Protein 5GZS (pdb70)

B-factor: mean 56.29, std 19.72, range [21.52, 196.03]

Radius of gyration: 27.02 Å; Cα contacts (8 Å, |Δi|>4): 766; chains: 1; bounding box: 51×52×86 Å

Sequence (426 aa):
STTYKVATEADDVVTRVLFDSIAHHFNLEIEYVNYPSFNDILVAIETGNADFAANITYTDLRAQRFDFSRPTNIEYTYLYSYGGLRLPELRLVGIPKGTTYGTLLKEHYPYIQQVEYEGHLEALTLLESGRVDGVVDAINQLKPLLKGLDVQLLNDQLPIQPVSIVTPKGKHSALLGKIEKYAHSAHVQRLLRESIQKYQLDIRKQALRQSVVESGLNVQRVLRVKLENNPQYALRGISADVVFQACELLLKCELVSNGQETWESFDDLQDKSIDILAPITVSQQRKNLAYFSESYYHPQAILVKREHYKDDVYSNVSELVAERIGVIKDDFFEELLQQLPNKILFSYASQEEKVQALLNKEVDYIVLNRANFNLLLREPIVEDTIGSFYQYDIAIGFAKNPLGATLAPLFSRAIKLNTEQIIHTY

Nearest PDB structures (foldseek):
  5gzs-assembly1_A-2  TM=1.002E+00  e=4.701E-92  Vibrio cholerae
  6q3u-assembly1_A  TM=7.521E-01  e=9.262E-13  Thermotoga maritima MSB8
  6svf-assembly1_A  TM=7.128E-01  e=4.988E-13  Thermotoga maritima MSB8
  4psh-assembly1_B  TM=7.434E-01  e=6.712E-12  Thermotoga maritima MSB8
  6ggv-assembly1_A  TM=7.356E-01  e=1.101E-11  Thermotoga maritima MSB8

Foldseek 3Di:
DDEAEEEDAACRPLCVLLVVVVCVVVVHHYDYDYDQFPVSRLVCFQVVVGFKYKFADDDPVSCVSFHWDDFLFAWWKKKKAQLEDDLVVAQEEEEEPPHPVQVFCCVVPVRRDYDYAGGQVRQCVCRVPHDHGIYMGTPSNQLVLVVVIAIQGCVVVGPGDGMTMIGHHPPPVVVRVVSRVVSNDPVNVVVSVPPVVVVRVVSNLVSLLVVVVVLVDDLVDEAEEEEDDALAFDTVAQWVCLVVLLCVNSHHYDYDDDPDDLPPHCVCLLVVVGFKYDWDFCAVVCVPQFFWAFFLDKWFKFKKFQPPPCAPVDLADLVCQPFAEEEAPPGRVVSVCCVCPPGDHHHHSGPVVSVVCRVVVVGGIYMDTVVSVVVVVVCRIGTRPSTRNDITGTTMTGRPDPVRVSVRHSSNSSSSPPSVVRVVVD

Solvent-accessible surface area: 21052 Å² total

Structure (mmCIF, N/CA/C/O backbone):
data_5GZS
#
_entry.id   5GZS
#
_cell.length_a   111.706
_cell.length_b   111.706
_cell.length_c   138.647
_cell.angle_alpha   90.00
_cell.angle_beta   90.00
_cell.angle_gamma   120.00
#
_symmetry.space_group_name_H-M   'P 63 2 2'
#
loop_
_entity.id
_entity.type
_entity.pdbx_description
1 polymer 'GGDEF family protein'
2 non-polymer ARGININE
3 water water
#
loop_
_atom_site.group_PDB
_atom_site.id
_atom_site.type_symbol
_atom_site.label_atom_id
_atom_site.label_alt_id
_atom_site.label_comp_id
_atom_site.label_asym_id
_atom_site.label_entity_id
_atom_site.label_seq_id
_atom_site.pdbx_PDB_ins_code
_atom_site.Cartn_x
_atom_site.Cartn_y
_atom_site.Cartn_z
_atom_site.occupancy
_atom_site.B_iso_or_equiv
_atom_site.auth_seq_id
_atom_site.auth_comp_id
_atom_site.auth_asym_id
_atom_site.auth_atom_id
_atom_site.pdbx_PDB_model_num
ATOM 1 N N . SER A 1 3 ? 32.694 25.206 23.457 1.00 68.29 48 SER A N 1
ATOM 2 C CA . SER A 1 3 ? 32.298 25.967 22.278 1.00 63.22 48 SER A CA 1
ATOM 3 C C . SER A 1 3 ? 33.498 26.265 21.385 1.00 74.12 48 SER A C 1
ATOM 4 O O . SER A 1 3 ? 34.633 26.327 21.856 1.00 82.00 48 SER A O 1
ATOM 7 N N . THR A 1 4 ? 33.237 26.449 20.095 1.00 76.36 49 THR A N 1
ATOM 8 C CA . THR A 1 4 ? 34.294 26.741 19.134 1.00 71.62 49 THR A CA 1
ATOM 9 C C . THR A 1 4 ? 33.749 27.493 17.925 1.00 73.63 49 THR A C 1
ATOM 10 O O . THR A 1 4 ? 32.704 28.140 18.004 1.00 79.48 49 THR A O 1
ATOM 14 N N . THR A 1 5 ? 34.462 27.403 16.807 1.00 67.45 50 THR A N 1
ATOM 15 C CA . THR A 1 5 ? 34.051 28.074 15.580 1.00 63.05 50 THR A CA 1
ATOM 16 C C . THR A 1 5 ? 34.714 27.444 14.360 1.00 68.34 50 THR A C 1
ATOM 17 O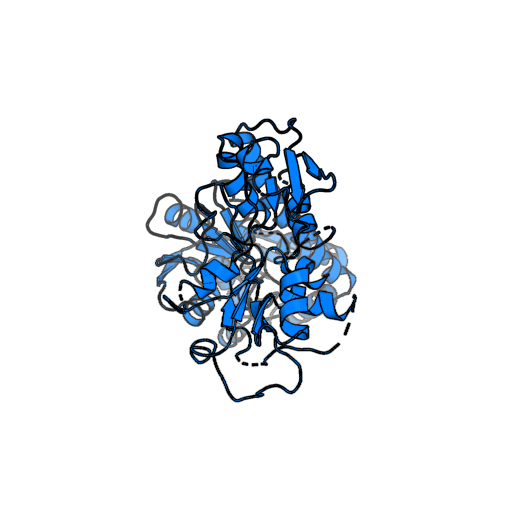 O . THR A 1 5 ? 35.929 27.250 14.332 1.00 73.76 50 THR A O 1
ATOM 21 N N . TYR A 1 6 ? 33.907 27.127 13.352 1.00 59.82 51 TYR A N 1
ATOM 22 C CA . TYR A 1 6 ? 34.415 26.516 12.125 1.00 52.54 51 TYR A CA 1
ATOM 23 C C . TYR A 1 6 ? 34.691 27.571 11.073 1.00 53.28 51 TYR A C 1
ATOM 24 O O . TYR A 1 6 ? 33.793 28.323 10.689 1.00 50.80 51 TYR A O 1
ATOM 33 N N . LYS A 1 7 ? 35.938 27.623 10.608 1.00 45.79 52 LYS A N 1
ATOM 34 C CA . LYS A 1 7 ? 36.344 28.602 9.618 1.00 50.05 52 LYS A CA 1
ATOM 35 C C . LYS A 1 7 ? 36.143 28.048 8.220 1.00 47.79 52 LYS A C 1
ATOM 36 O O . LYS A 1 7 ? 36.794 27.077 7.828 1.00 46.07 52 LYS A O 1
ATOM 42 N N . VAL A 1 8 ? 35.230 28.640 7.463 1.00 48.10 53 VAL A N 1
ATOM 43 C CA . VAL A 1 8 ? 35.046 28.185 6.091 1.00 47.93 53 VAL A CA 1
ATOM 44 C C . VAL A 1 8 ? 35.470 29.278 5.106 1.00 47.03 53 VAL A C 1
ATOM 45 O O . VAL A 1 8 ? 35.154 30.466 5.270 1.00 47.29 53 VAL A O 1
ATOM 49 N N . ALA A 1 9 ? 36.237 28.848 4.107 1.00 50.55 54 ALA A N 1
ATOM 50 C CA . ALA A 1 9 ? 36.925 29.738 3.182 1.00 51.02 54 ALA A CA 1
ATOM 51 C C . ALA A 1 9 ? 36.012 30.279 2.104 1.00 47.66 54 ALA A C 1
ATOM 52 O O . ALA A 1 9 ? 35.121 29.566 1.630 1.00 45.77 54 ALA A O 1
ATOM 54 N N . THR A 1 10 ? 36.253 31.515 1.698 1.00 44.68 55 THR A N 1
ATOM 55 C CA . THR A 1 10 ? 35.585 32.090 0.544 1.00 48.13 55 THR A CA 1
ATOM 56 C C . THR A 1 10 ? 36.459 32.961 -0.352 1.00 50.75 55 THR A C 1
ATOM 57 O O . THR A 1 10 ? 37.302 33.687 0.111 1.00 44.75 55 THR A O 1
ATOM 61 N N . GLU A 1 11 ? 36.202 32.885 -1.655 1.00 42.73 56 GLU A N 1
ATOM 62 C CA . GLU A 1 11 ? 36.904 33.705 -2.636 1.00 39.34 56 GLU A CA 1
ATOM 63 C C . GLU A 1 11 ? 35.922 34.557 -3.441 1.00 51.52 56 GLU A C 1
ATOM 64 O O . GLU A 1 11 ? 35.069 34.030 -4.155 1.00 52.28 56 GLU A O 1
ATOM 70 N N . ALA A 1 12 ? 36.052 35.874 -3.319 1.00 50.21 57 ALA A N 1
ATOM 71 C CA . ALA A 1 12 ? 35.195 36.799 -4.006 1.00 36.55 57 ALA A CA 1
ATOM 72 C C . ALA A 1 12 ? 33.756 36.549 -3.590 1.00 43.89 57 ALA A C 1
ATOM 73 O O . ALA A 1 12 ? 33.501 36.287 -2.456 1.00 34.50 57 ALA A O 1
ATOM 75 N N . ASP A 1 13 ? 32.820 36.678 -4.510 1.00 43.28 58 ASP A N 1
ATOM 76 C CA . ASP A 1 13 ? 31.407 36.502 -4.233 1.00 45.19 58 ASP A CA 1
ATOM 77 C C . ASP A 1 13 ? 31.086 35.040 -4.252 1.00 47.19 58 ASP A C 1
ATOM 78 O O . ASP A 1 13 ? 30.740 34.503 -5.263 1.00 42.87 58 ASP A O 1
ATOM 83 N N . ASP A 1 14 ? 31.209 34.393 -3.116 1.00 33.12 59 ASP A N 1
ATOM 84 C CA . ASP A 1 14 ? 31.087 32.963 -3.054 1.00 38.08 59 ASP A CA 1
ATOM 85 C C . ASP A 1 14 ? 29.701 32.605 -2.625 1.00 41.80 59 ASP A C 1
ATOM 86 O O . ASP A 1 14 ? 29.480 32.225 -1.519 1.00 33.37 59 ASP A O 1
ATOM 91 N N . VAL A 1 15 ? 28.766 32.741 -3.535 1.00 29.65 60 VAL A N 1
ATOM 92 C CA . VAL A 1 15 ? 27.400 32.658 -3.199 1.00 28.44 60 VAL A CA 1
ATOM 93 C C . VAL A 1 15 ? 27.008 31.245 -2.849 1.00 35.28 60 VAL A C 1
ATOM 94 O O . VAL A 1 15 ? 26.159 31.038 -2.040 1.00 28.13 60 VAL A O 1
ATOM 98 N N . VAL A 1 16 ? 27.654 30.268 -3.444 1.00 29.36 61 VAL A N 1
ATOM 99 C CA . VAL A 1 16 ? 27.285 28.890 -3.132 1.00 30.44 61 VAL A CA 1
ATOM 100 C C . VAL A 1 16 ? 27.821 28.469 -1.764 1.00 38.71 61 VAL A C 1
ATOM 101 O O . VAL A 1 16 ? 27.217 27.630 -1.087 1.00 44.09 61 VAL A O 1
ATOM 105 N N . THR A 1 17 ? 28.921 29.072 -1.330 1.00 31.67 62 THR A N 1
ATOM 106 C CA . THR A 1 17 ? 29.486 28.717 -0.033 1.00 32.62 62 THR A CA 1
ATOM 107 C C . THR A 1 17 ? 28.621 29.299 1.075 1.00 35.29 62 THR A C 1
ATOM 108 O O . THR A 1 17 ? 28.365 28.657 2.098 1.00 32.03 62 THR A O 1
ATOM 112 N N . ARG A 1 18 ? 28.165 30.524 0.847 1.00 32.84 63 ARG A N 1
ATOM 113 C CA . ARG A 1 18 ? 27.208 31.184 1.720 1.00 29.58 63 ARG A CA 1
ATOM 114 C C . ARG A 1 18 ? 25.886 30.432 1.793 1.00 39.35 63 ARG A C 1
ATOM 115 O O . ARG A 1 18 ? 25.417 30.114 2.900 1.00 34.66 63 ARG A O 1
ATOM 123 N N . VAL A 1 19 ? 25.291 30.125 0.636 1.00 28.10 64 VAL A N 1
ATOM 124 C CA . VAL A 1 19 ? 23.974 29.466 0.632 1.00 29.15 64 VAL A CA 1
ATOM 125 C C . VAL A 1 19 ? 24.063 28.094 1.284 1.00 28.18 64 VAL A C 1
ATOM 126 O O . VAL A 1 19 ? 23.255 27.746 2.128 1.00 38.68 64 VAL A O 1
ATOM 130 N N . LEU A 1 20 ? 25.078 27.332 0.916 1.00 32.32 65 LEU A N 1
ATOM 131 C CA . LEU A 1 20 ? 25.229 25.997 1.437 1.00 30.17 65 LEU A CA 1
ATOM 132 C C . LEU A 1 20 ? 25.529 26.016 2.945 1.00 33.22 65 LEU A C 1
ATOM 133 O O . LEU A 1 20 ? 24.882 25.299 3.714 1.00 30.84 65 LEU A O 1
ATOM 138 N N . PHE A 1 21 ? 26.482 26.841 3.382 1.00 31.17 66 PHE A N 1
ATOM 139 C CA . PHE A 1 21 ? 26.896 26.770 4.788 1.00 31.94 66 PHE A CA 1
ATOM 140 C C . PHE A 1 21 ? 25.983 27.507 5.763 1.00 33.83 66 PHE A C 1
ATOM 141 O O . PHE A 1 21 ? 25.892 27.098 6.903 1.00 31.53 66 PHE A O 1
ATOM 149 N N . ASP A 1 22 ? 25.303 28.563 5.316 1.00 35.55 67 ASP A N 1
ATOM 150 C CA . ASP A 1 22 ? 24.163 29.087 6.045 1.00 29.43 67 ASP A CA 1
ATOM 151 C C . ASP A 1 22 ? 23.148 27.960 6.236 1.00 35.03 67 ASP A C 1
ATOM 152 O O . ASP A 1 22 ? 22.586 27.799 7.313 1.00 29.28 67 ASP A O 1
ATOM 157 N N . SER A 1 23 ? 22.886 27.184 5.189 1.00 28.76 68 SER A N 1
ATOM 158 C CA . SER A 1 23 ? 21.846 26.193 5.316 1.00 28.69 68 SER A CA 1
ATOM 159 C C . SER A 1 23 ? 22.286 25.121 6.345 1.00 34.72 68 SER A C 1
ATOM 160 O O . SER A 1 23 ? 21.506 24.695 7.186 1.00 29.92 68 SER A O 1
ATOM 163 N N . ILE A 1 24 ? 23.560 24.752 6.298 1.00 30.91 69 ILE A N 1
ATOM 164 C CA . ILE A 1 24 ? 24.136 23.778 7.199 1.00 32.23 69 ILE A CA 1
ATOM 165 C C . ILE A 1 24 ? 24.278 24.332 8.606 1.00 41.91 69 ILE A C 1
ATOM 166 O O . ILE A 1 24 ? 24.025 23.630 9.585 1.00 33.03 69 ILE A O 1
ATOM 171 N N . ALA A 1 25 ? 24.697 25.597 8.699 1.00 41.15 70 ALA A N 1
ATOM 172 C CA . ALA A 1 25 ? 24.945 26.204 10.003 1.00 38.85 70 ALA A CA 1
ATOM 173 C C . ALA A 1 25 ? 23.672 26.101 10.781 1.00 34.54 70 ALA A C 1
ATOM 174 O O . ALA A 1 25 ? 23.660 25.702 11.941 1.00 32.29 70 ALA A O 1
ATOM 176 N N . HIS A 1 26 ? 22.593 26.420 10.125 1.00 31.65 71 HIS A N 1
ATOM 177 C CA . HIS A 1 26 ? 21.330 26.501 10.749 1.00 29.76 71 HIS A CA 1
ATOM 178 C C . HIS A 1 26 ? 20.772 25.141 11.041 1.00 40.64 71 HIS A C 1
ATOM 179 O O . HIS A 1 26 ? 20.131 24.941 12.043 1.00 44.04 71 HIS A O 1
ATOM 186 N N . HIS A 1 27 ? 21.009 24.196 10.162 1.00 34.88 72 HIS A N 1
ATOM 187 C CA . HIS A 1 27 ? 20.387 22.902 10.336 1.00 39.74 72 HIS A CA 1
ATOM 188 C C . HIS A 1 27 ? 21.024 22.146 11.499 1.00 45.54 72 HIS A C 1
ATOM 189 O O . HIS A 1 27 ? 20.312 21.516 12.289 1.00 46.70 72 HIS A O 1
ATOM 196 N N . PHE A 1 28 ? 22.355 22.217 11.605 1.00 44.14 73 PHE A N 1
ATOM 197 C CA . PHE A 1 28 ? 23.084 21.544 12.684 1.00 48.02 73 PHE A CA 1
ATOM 198 C C . PHE A 1 28 ? 23.413 22.451 13.885 1.00 48.72 73 PHE A C 1
ATOM 199 O O . PHE A 1 28 ? 24.110 22.023 14.801 1.00 45.40 73 PHE A O 1
ATOM 207 N N . ASN A 1 29 ? 22.923 23.690 13.876 1.00 46.16 74 ASN A N 1
ATOM 208 C CA . ASN A 1 29 ? 23.231 24.642 14.938 1.00 43.65 74 ASN A CA 1
ATOM 209 C C . ASN A 1 29 ? 24.750 24.843 15.067 1.00 39.55 74 ASN A C 1
ATOM 210 O O . ASN A 1 29 ? 25.304 24.671 16.152 1.00 41.50 74 ASN A O 1
ATOM 215 N N . LEU A 1 30 ? 25.419 25.199 13.968 1.00 38.24 75 LEU A N 1
ATOM 216 C CA . LEU A 1 30 ? 26.880 25.358 13.968 1.00 39.52 75 LEU A CA 1
ATOM 217 C C . LEU A 1 30 ? 27.278 26.822 13.858 1.00 38.65 75 LEU A C 1
ATOM 218 O O . LEU A 1 30 ? 26.649 27.587 13.137 1.00 43.83 75 LEU A O 1
ATOM 223 N N . GLU A 1 31 ? 28.342 27.195 14.562 1.00 43.51 76 GLU A N 1
ATOM 224 C CA . GLU A 1 31 ? 28.915 28.522 14.457 1.00 36.63 76 GLU A CA 1
ATOM 225 C C . GLU A 1 31 ? 29.837 28.549 13.284 1.00 37.08 76 GLU A C 1
ATOM 226 O O . GLU A 1 31 ? 30.931 28.003 13.341 1.00 57.78 76 GLU A O 1
ATOM 232 N N . ILE A 1 32 ? 29.389 29.172 12.207 1.00 35.86 77 ILE A N 1
ATOM 233 C CA . ILE A 1 32 ? 30.216 29.294 11.029 1.00 36.23 77 ILE A CA 1
ATOM 234 C C . ILE A 1 32 ? 30.877 30.649 11.068 1.00 53.31 77 ILE A C 1
ATOM 235 O O . ILE A 1 32 ? 30.326 31.603 11.612 1.00 55.11 77 ILE A O 1
ATOM 240 N N . GLU A 1 33 ? 32.088 30.711 10.531 1.00 56.86 78 GLU A N 1
ATOM 241 C CA . GLU A 1 33 ? 32.792 31.959 10.315 1.00 52.44 78 GLU A CA 1
ATOM 242 C C . GLU A 1 33 ? 33.419 31.999 8.927 1.00 45.44 78 GLU A C 1
ATOM 243 O O . GLU A 1 33 ? 34.374 31.272 8.663 1.00 47.19 78 GLU A O 1
ATOM 249 N N . TYR A 1 34 ? 32.914 32.853 8.048 1.00 37.36 79 TYR A N 1
ATOM 250 C CA . TYR A 1 34 ? 33.504 32.929 6.718 1.00 43.46 79 TYR A CA 1
ATOM 251 C C . TYR A 1 34 ? 34.828 33.694 6.754 1.00 44.08 79 TYR A C 1
ATOM 252 O O . TYR A 1 34 ? 34.987 34.678 7.491 1.00 39.60 79 TYR A O 1
ATOM 261 N N . VAL A 1 35 ? 35.781 33.217 5.959 1.00 40.19 80 VAL A N 1
ATOM 262 C CA . VAL A 1 35 ? 37.079 33.872 5.821 1.00 48.33 80 VAL A CA 1
ATOM 263 C C . VAL A 1 35 ? 37.392 34.181 4.354 1.00 49.00 80 VAL A C 1
ATOM 264 O O . VAL A 1 35 ? 37.571 33.259 3.555 1.00 56.33 80 VAL A O 1
ATOM 268 N N . ASN A 1 3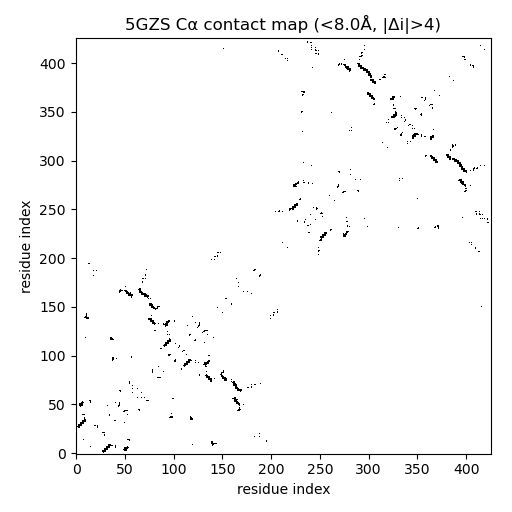6 ? 37.423 35.465 3.983 1.00 51.09 81 ASN A N 1
ATOM 269 C CA . ASN A 1 36 ? 37.770 35.839 2.601 1.00 45.49 81 ASN A CA 1
ATOM 270 C C . ASN A 1 36 ? 39.228 35.517 2.304 1.00 58.78 81 ASN A C 1
ATOM 271 O O . ASN A 1 36 ? 40.124 35.894 3.063 1.00 65.16 81 ASN A O 1
ATOM 276 N N . TYR A 1 37 ? 39.461 34.796 1.214 1.00 63.27 82 TYR A N 1
ATOM 277 C CA . TYR A 1 37 ? 40.814 34.590 0.705 1.00 46.02 82 TYR A CA 1
ATOM 278 C C . TYR A 1 37 ? 40.925 35.278 -0.638 1.00 50.90 82 TYR A C 1
ATOM 279 O O . TYR A 1 37 ? 40.053 35.135 -1.494 1.00 51.74 82 TYR A O 1
ATOM 288 N N . PRO A 1 38 ? 42.000 36.034 -0.843 1.00 62.04 83 PRO A N 1
ATOM 289 C CA . PRO A 1 38 ? 42.099 36.799 -2.095 1.00 59.35 83 PRO A CA 1
ATOM 290 C C . PRO A 1 38 ? 42.266 35.920 -3.345 1.00 58.91 83 PRO A C 1
ATOM 291 O O . PRO A 1 38 ? 42.083 36.417 -4.464 1.00 60.36 83 PRO A O 1
ATOM 295 N N . SER A 1 39 ? 42.599 34.643 -3.159 1.00 52.04 84 SER A N 1
ATOM 296 C CA . SER A 1 39 ? 42.768 33.719 -4.283 1.00 54.34 84 SER A CA 1
ATOM 297 C C . SER A 1 39 ? 42.374 32.279 -3.952 1.00 53.27 84 SER A C 1
ATOM 298 O O . SER A 1 39 ? 42.478 31.817 -2.804 1.00 53.92 84 SER A O 1
ATOM 301 N N . PHE A 1 40 ? 41.938 31.561 -4.973 1.00 49.50 85 PHE A N 1
ATOM 302 C CA . PHE A 1 40 ? 41.498 30.185 -4.793 1.00 60.63 85 PHE A CA 1
ATOM 303 C C . PHE A 1 40 ? 42.622 29.275 -4.313 1.00 60.38 85 PHE A C 1
ATOM 304 O O . PHE A 1 40 ? 42.396 28.293 -3.608 1.00 59.99 85 PHE A O 1
ATOM 312 N N . ASN A 1 41 ? 43.843 29.579 -4.705 1.00 62.91 86 ASN A N 1
ATOM 313 C CA . ASN A 1 41 ? 44.934 28.722 -4.300 1.00 66.33 86 ASN A CA 1
ATOM 314 C C . ASN A 1 41 ? 45.363 29.054 -2.868 1.00 67.05 86 ASN A C 1
ATOM 315 O O . ASN A 1 41 ? 45.799 28.163 -2.128 1.00 64.65 86 ASN A O 1
ATOM 320 N N . ASP A 1 42 ? 45.185 30.318 -2.468 1.00 70.71 87 ASP A N 1
ATOM 321 C CA . ASP A 1 42 ? 45.227 30.697 -1.048 1.00 68.41 87 ASP A CA 1
ATOM 322 C C . ASP A 1 42 ? 44.278 29.826 -0.228 1.00 60.01 87 ASP A C 1
ATOM 323 O O . ASP A 1 42 ? 44.629 29.393 0.858 1.00 69.05 87 ASP A O 1
ATOM 328 N N . ILE A 1 43 ? 43.068 29.598 -0.745 1.00 63.28 88 ILE A N 1
ATOM 329 C CA . ILE A 1 43 ? 42.084 28.786 -0.040 1.00 64.01 88 ILE A CA 1
ATOM 330 C C . ILE A 1 43 ? 42.627 27.368 0.144 1.00 64.28 88 ILE A C 1
ATOM 331 O O . ILE A 1 43 ? 42.631 26.849 1.259 1.00 71.53 88 ILE A O 1
ATOM 336 N N . LEU A 1 44 ? 43.104 26.758 -0.937 1.00 63.55 89 LEU A N 1
ATOM 337 C CA . LEU A 1 44 ? 43.652 25.395 -0.884 1.00 68.85 89 LEU A CA 1
ATOM 338 C C . LEU A 1 44 ? 44.758 25.204 0.176 1.00 74.96 89 LEU A C 1
ATOM 339 O O . LEU A 1 44 ? 44.744 24.212 0.920 1.00 77.31 89 LEU A O 1
ATOM 344 N N . VAL A 1 45 ? 45.708 26.139 0.252 1.00 69.12 90 VAL A N 1
ATOM 345 C CA . VAL A 1 45 ? 46.776 26.013 1.240 1.00 70.36 90 VAL A CA 1
ATOM 346 C C . VAL A 1 45 ? 46.215 26.131 2.647 1.00 64.97 90 VAL A C 1
ATOM 347 O O . VAL A 1 45 ? 46.680 25.449 3.558 1.00 67.08 90 VAL A O 1
ATOM 351 N N . ALA A 1 46 ? 45.195 26.970 2.809 1.00 60.10 91 ALA A N 1
ATOM 352 C CA . ALA A 1 46 ? 44.569 27.160 4.103 1.00 65.56 91 ALA A CA 1
ATOM 353 C C . ALA A 1 46 ? 44.009 25.840 4.597 1.00 68.71 91 ALA A C 1
ATOM 354 O O . ALA A 1 46 ? 44.100 25.522 5.782 1.00 70.03 91 ALA A O 1
ATOM 356 N N . ILE A 1 47 ? 43.461 25.055 3.675 1.00 70.92 92 ILE A N 1
ATOM 357 C CA . ILE A 1 47 ? 42.830 23.798 4.045 1.00 71.03 92 ILE A CA 1
ATOM 358 C C . ILE A 1 47 ? 43.854 22.753 4.499 1.00 72.09 92 ILE A C 1
ATOM 359 O O . ILE A 1 47 ? 43.806 22.329 5.650 1.00 78.88 92 ILE A O 1
ATOM 364 N N . GLU A 1 48 ? 44.773 22.340 3.628 1.00 71.37 93 GLU A N 1
ATOM 365 C CA . GLU A 1 48 ? 45.704 21.270 4.010 1.00 75.64 93 GLU A CA 1
ATOM 366 C C . GLU A 1 48 ? 46.494 21.657 5.250 1.00 69.87 93 GLU A C 1
ATOM 367 O O . GLU A 1 48 ? 46.568 20.868 6.189 1.00 64.33 93 GLU A O 1
ATOM 373 N N . THR A 1 49 ? 47.045 22.872 5.259 1.00 67.17 94 THR A N 1
ATOM 374 C CA . THR A 1 49 ? 47.542 23.492 6.489 1.00 69.95 94 THR A CA 1
ATOM 375 C C . THR A 1 49 ? 46.611 23.291 7.686 1.00 73.37 94 THR A C 1
ATOM 376 O O . THR A 1 49 ? 46.883 22.470 8.545 1.00 84.75 94 THR A O 1
ATOM 380 N N . GLY A 1 50 ? 45.510 24.034 7.732 1.00 73.95 95 GLY A N 1
ATOM 381 C CA . GLY A 1 50 ? 44.617 23.990 8.869 1.00 70.16 95 GLY A CA 1
ATOM 382 C C . GLY A 1 50 ? 44.238 25.371 9.381 1.00 73.38 95 GLY A C 1
ATOM 383 O O . GLY A 1 50 ? 43.729 25.504 10.494 1.00 76.53 95 GLY A O 1
ATOM 384 N N . ASN A 1 51 ? 44.483 26.409 8.584 1.00 75.93 96 ASN A N 1
ATOM 385 C CA . ASN A 1 51 ? 44.033 27.746 8.973 1.00 78.59 96 ASN A CA 1
ATOM 386 C C . ASN A 1 51 ? 42.572 27.965 8.658 1.00 70.85 96 ASN A C 1
ATOM 387 O O . ASN A 1 51 ? 42.018 29.024 8.947 1.00 75.43 96 ASN A O 1
ATOM 392 N N . ALA A 1 52 ? 41.963 26.954 8.049 1.00 59.61 97 ALA A N 1
ATOM 393 C CA . ALA A 1 52 ? 40.547 26.977 7.701 1.00 57.30 97 ALA A CA 1
ATOM 394 C C . ALA A 1 52 ? 39.987 25.555 7.796 1.00 62.12 97 ALA A C 1
ATOM 395 O O . ALA A 1 52 ? 40.676 24.588 7.445 1.00 68.63 97 ALA A O 1
ATOM 397 N N . ASP A 1 53 ? 38.760 25.428 8.297 1.00 55.62 98 ASP A N 1
ATOM 398 C CA . ASP A 1 53 ? 38.191 24.121 8.622 1.00 51.44 98 ASP A CA 1
ATOM 399 C C . ASP A 1 53 ? 37.464 23.498 7.437 1.00 56.37 98 ASP A C 1
ATOM 400 O O . ASP A 1 53 ? 37.425 22.272 7.284 1.00 51.45 98 ASP A O 1
ATOM 405 N N . PHE A 1 54 ? 36.867 24.349 6.611 1.00 57.76 99 PHE A N 1
ATOM 406 C CA . PH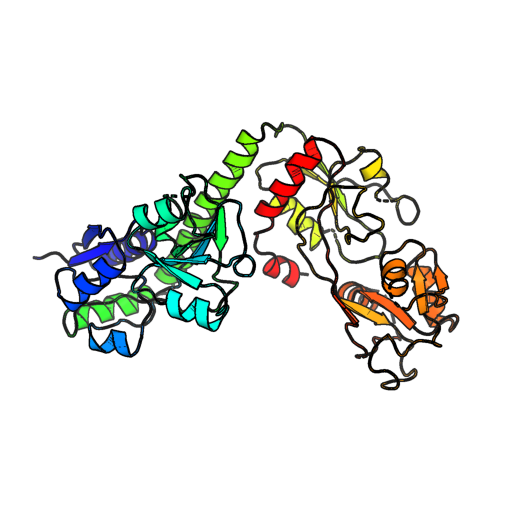E A 1 54 ? 36.088 23.886 5.475 1.00 50.17 99 PHE A CA 1
ATOM 407 C C . PHE A 1 54 ? 36.266 24.784 4.273 1.00 48.15 99 PHE A C 1
ATOM 408 O O . PHE A 1 54 ? 36.446 25.993 4.397 1.00 44.73 99 PHE A O 1
ATOM 416 N N . ALA A 1 55 ? 36.159 24.189 3.099 1.00 53.14 100 ALA A N 1
ATOM 417 C CA . ALA A 1 55 ? 36.030 24.967 1.886 1.00 54.56 100 ALA A CA 1
ATOM 418 C C . ALA A 1 55 ? 35.144 24.203 0.898 1.00 51.02 100 ALA A C 1
ATOM 419 O O . ALA A 1 55 ? 35.121 22.960 0.894 1.00 45.04 100 ALA A O 1
ATOM 421 N N . ALA A 1 56 ? 34.405 24.943 0.076 1.00 44.91 101 ALA A N 1
ATOM 422 C CA . ALA A 1 56 ? 33.540 24.319 -0.922 1.00 46.52 101 ALA A CA 1
ATOM 423 C C . ALA A 1 56 ? 34.091 24.515 -2.322 1.00 45.24 101 ALA A C 1
ATOM 424 O O . ALA A 1 56 ? 35.174 25.076 -2.509 1.00 47.13 101 ALA A O 1
ATOM 426 N N . ASN A 1 57 ? 33.338 24.028 -3.298 1.00 47.82 102 ASN A N 1
ATOM 427 C CA . ASN A 1 57 ? 33.605 24.294 -4.709 1.00 46.23 102 ASN A CA 1
ATOM 428 C C . ASN A 1 57 ? 34.972 23.804 -5.194 1.00 52.79 102 ASN A C 1
ATOM 429 O O . ASN A 1 57 ? 35.482 24.266 -6.216 1.00 56.47 102 ASN A O 1
ATOM 434 N N . ILE A 1 58 ? 35.536 22.843 -4.465 1.00 48.22 103 ILE A N 1
ATOM 435 C CA . ILE A 1 58 ? 36.817 22.231 -4.803 1.00 50.31 103 ILE A CA 1
ATOM 436 C C . ILE A 1 58 ? 36.642 20.983 -5.649 1.00 53.79 103 ILE A C 1
ATOM 437 O O . ILE A 1 58 ? 36.052 19.996 -5.189 1.00 48.51 103 ILE A O 1
ATOM 442 N N . THR A 1 59 ? 37.167 21.002 -6.870 1.00 49.05 104 THR A N 1
ATOM 443 C CA . THR A 1 59 ? 37.122 19.798 -7.689 1.00 58.16 104 THR A CA 1
ATOM 444 C C . THR A 1 59 ? 38.091 18.728 -7.133 1.00 61.02 104 THR A C 1
ATOM 445 O O . THR A 1 59 ? 39.285 18.972 -6.939 1.00 61.75 104 THR A O 1
ATOM 449 N N . TYR A 1 60 ? 37.548 17.548 -6.855 1.00 58.59 105 TYR A N 1
ATOM 450 C CA . TYR A 1 60 ? 38.315 16.434 -6.311 1.00 60.43 105 TYR A CA 1
ATOM 451 C C . TYR A 1 60 ? 39.329 15.885 -7.318 1.00 69.48 105 TYR A C 1
ATOM 452 O O . TYR A 1 60 ? 39.023 15.763 -8.501 1.00 79.07 105 TYR A O 1
ATOM 461 N N . THR A 1 61 ? 40.540 15.572 -6.862 1.00 67.23 106 THR A N 1
ATOM 462 C CA . THR A 1 61 ? 41.511 14.857 -7.697 1.00 67.91 106 THR A CA 1
ATOM 463 C C . THR A 1 61 ? 42.305 13.861 -6.866 1.00 69.54 106 THR A C 1
ATOM 464 O O . THR A 1 61 ? 42.359 13.962 -5.635 1.00 66.11 106 THR A O 1
ATOM 468 N N . ASP A 1 62 ? 42.931 12.906 -7.549 1.00 76.59 107 ASP A N 1
ATOM 469 C CA . ASP A 1 62 ? 43.698 11.857 -6.882 1.00 77.46 107 ASP A CA 1
ATOM 470 C C . ASP A 1 62 ? 44.894 12.425 -6.129 1.00 71.37 107 ASP A C 1
ATOM 471 O O . ASP A 1 62 ? 45.145 12.033 -4.995 1.00 71.74 107 ASP A O 1
ATOM 476 N N . LEU A 1 63 ? 45.608 13.361 -6.749 1.00 64.82 108 LEU A N 1
ATOM 477 C CA . LEU A 1 63 ? 46.658 14.103 -6.053 1.00 67.54 108 LEU A CA 1
ATOM 478 C C . LEU A 1 63 ? 46.102 14.865 -4.871 1.00 70.10 108 LEU A C 1
ATOM 479 O O . LEU A 1 63 ? 46.640 14.776 -3.770 1.00 73.65 108 LEU A O 1
ATOM 484 N N . ARG A 1 64 ? 45.014 15.598 -5.103 1.00 70.08 109 ARG A N 1
ATOM 485 C CA . ARG A 1 64 ? 44.407 16.431 -4.067 1.00 74.50 109 ARG A CA 1
ATOM 486 C C . ARG A 1 64 ? 43.965 15.669 -2.805 1.00 74.55 109 ARG A C 1
ATOM 487 O O . ARG A 1 64 ? 44.011 16.214 -1.697 1.00 66.07 109 ARG A O 1
ATOM 495 N N . ALA A 1 65 ? 43.557 14.411 -2.961 1.00 81.50 110 ALA A N 1
ATOM 496 C CA . ALA A 1 65 ? 43.016 13.645 -1.836 1.00 81.25 110 ALA A CA 1
ATOM 497 C C . ALA A 1 65 ? 44.154 13.183 -0.926 1.00 89.42 110 ALA A C 1
ATOM 498 O O . ALA A 1 65 ? 43.923 12.446 0.037 1.00 91.16 110 ALA A O 1
ATOM 500 N N . GLN A 1 66 ? 45.387 13.556 -1.262 1.00 87.94 111 GLN A N 1
ATOM 501 C CA . GLN A 1 66 ? 46.561 13.101 -0.514 1.00 89.99 111 GLN A CA 1
ATOM 502 C C . GLN A 1 66 ? 47.210 14.268 0.219 1.00 89.56 111 GLN A C 1
ATOM 503 O O . GLN A 1 66 ? 48.305 14.157 0.771 1.00 97.20 111 GLN A O 1
ATOM 509 N N . ARG A 1 67 ? 46.501 15.386 0.205 1.00 79.11 112 ARG A N 1
ATOM 510 C CA . ARG A 1 67 ? 46.913 16.634 0.829 1.00 79.61 112 ARG A CA 1
ATOM 511 C C . ARG A 1 67 ? 45.876 17.068 1.869 1.00 78.71 112 ARG A C 1
ATOM 512 O O . ARG A 1 67 ? 46.225 17.672 2.883 1.00 80.90 112 ARG A O 1
ATOM 520 N N . PHE A 1 68 ? 44.605 16.757 1.616 1.00 75.36 113 PHE A N 1
ATOM 521 C CA . PHE A 1 68 ? 43.538 17.087 2.558 1.00 73.10 113 PHE A CA 1
ATOM 522 C C . PHE A 1 68 ? 42.355 16.191 2.192 1.00 73.49 113 PHE A C 1
ATOM 523 O O . PHE A 1 68 ? 42.395 15.551 1.146 1.00 81.60 113 PHE A O 1
ATOM 531 N N . ASP A 1 69 ? 41.323 16.099 3.026 1.00 68.57 114 ASP A N 1
ATOM 532 C CA . ASP A 1 69 ? 40.308 15.069 2.774 1.00 77.78 114 ASP A CA 1
ATOM 533 C C . ASP A 1 69 ? 38.987 15.611 2.178 1.00 72.92 114 ASP A C 1
ATOM 534 O O . ASP A 1 69 ? 38.497 16.692 2.543 1.00 67.69 114 ASP A O 1
ATOM 539 N N . PHE A 1 70 ? 38.427 14.844 1.245 1.00 68.13 115 PHE A N 1
ATOM 540 C CA . PHE A 1 70 ? 37.265 15.276 0.466 1.00 65.03 115 PHE A CA 1
ATOM 541 C C . PHE A 1 70 ? 35.968 14.656 0.949 1.00 69.80 115 PHE A C 1
ATOM 542 O O . PHE A 1 70 ? 35.943 13.493 1.380 1.00 68.41 115 PHE A O 1
ATOM 550 N N . SER A 1 71 ? 34.894 15.430 0.864 1.00 50.96 116 SER A N 1
ATOM 551 C CA . SER A 1 71 ? 33.565 14.856 0.843 1.00 49.98 116 SER A CA 1
ATOM 552 C C . SER A 1 71 ? 33.291 14.427 -0.580 1.00 52.11 116 SER A C 1
ATOM 553 O O . SER A 1 71 ? 34.033 14.779 -1.501 1.00 50.01 116 SER A O 1
ATOM 556 N N . ARG A 1 72 ? 32.205 13.690 -0.757 1.00 47.74 117 ARG A N 1
ATOM 557 C CA . ARG A 1 72 ? 31.731 13.353 -2.078 1.00 55.24 117 ARG A CA 1
ATOM 558 C C . ARG A 1 72 ? 31.109 14.608 -2.694 1.00 56.93 117 ARG A C 1
ATOM 559 O O . ARG A 1 72 ? 30.750 15.531 -1.969 1.00 57.38 117 ARG A O 1
ATOM 567 N N . PRO A 1 73 ? 31.048 14.681 -4.033 1.00 59.19 118 PRO A N 1
ATOM 568 C CA . PRO A 1 73 ? 30.603 15.926 -4.665 1.00 55.03 118 PRO A CA 1
ATOM 569 C C . PRO A 1 73 ? 29.229 16.348 -4.167 1.00 58.40 118 PRO A C 1
ATOM 570 O O . PRO A 1 73 ? 28.382 15.485 -3.968 1.00 64.39 118 PRO A O 1
ATOM 574 N N . THR A 1 74 ? 29.027 17.645 -3.943 1.00 51.25 119 THR A N 1
ATOM 575 C CA . THR A 1 74 ? 27.823 18.110 -3.268 1.00 47.99 119 THR A CA 1
ATOM 576 C C . THR A 1 74 ? 26.993 18.949 -4.200 1.00 42.89 119 THR A C 1
ATOM 577 O O . THR A 1 74 ? 25.807 19.156 -3.943 1.00 47.97 119 THR A O 1
ATOM 581 N N . ASN A 1 75 ? 27.611 19.424 -5.283 1.00 41.19 120 ASN A N 1
ATOM 582 C CA . ASN A 1 75 ? 26.959 20.375 -6.211 1.00 39.06 120 ASN A CA 1
ATOM 583 C C . ASN A 1 75 ? 27.776 20.671 -7.458 1.00 41.43 120 ASN A C 1
ATOM 584 O O . ASN A 1 75 ? 28.974 20.380 -7.512 1.00 43.96 120 ASN A O 1
ATOM 589 N N . ILE A 1 76 ? 27.128 21.270 -8.455 1.00 40.32 121 ILE A N 1
ATOM 590 C CA . ILE A 1 76 ? 27.841 21.763 -9.628 1.00 38.85 121 ILE A CA 1
ATOM 591 C C . ILE A 1 76 ? 28.489 23.112 -9.314 1.00 38.03 121 ILE A C 1
ATOM 592 O O . ILE A 1 76 ? 28.311 23.672 -8.235 1.00 36.87 121 ILE A O 1
ATOM 597 N N . GLU A 1 77 ? 29.246 23.624 -10.270 1.00 39.86 122 GLU A N 1
ATOM 598 C CA . GLU A 1 77 ? 29.883 24.915 -10.127 1.00 42.26 122 GLU A CA 1
ATOM 599 C C . GLU A 1 77 ? 29.722 25.682 -11.443 1.00 42.34 122 GLU A C 1
ATOM 600 O O . GLU A 1 77 ? 30.231 25.264 -12.485 1.00 47.34 122 GLU A O 1
ATOM 606 N N . TYR A 1 78 ? 28.994 26.790 -11.407 1.00 36.57 123 TYR A N 1
ATOM 607 C CA . TYR A 1 78 ? 28.817 27.590 -12.618 1.00 31.26 123 TYR A CA 1
ATOM 608 C C . TYR A 1 78 ? 30.179 28.154 -13.050 1.00 34.54 123 TYR A C 1
ATOM 609 O O . TYR A 1 78 ? 30.918 28.731 -12.238 1.00 33.83 123 TYR A O 1
ATOM 618 N N . THR A 1 79 ? 30.504 27.962 -14.326 1.00 33.23 124 THR A N 1
ATOM 619 C CA . THR A 1 79 ? 31.825 28.265 -14.839 1.00 34.43 124 THR A CA 1
ATOM 620 C C . THR A 1 79 ? 31.727 29.067 -16.128 1.00 35.86 124 THR A C 1
ATOM 621 O O . THR A 1 79 ? 31.000 28.692 -17.051 1.00 33.57 124 THR A O 1
ATOM 625 N N . TYR A 1 80 ? 32.454 30.183 -16.179 1.00 35.78 125 TYR A N 1
ATOM 626 C CA . TYR A 1 80 ? 32.252 31.161 -17.247 1.00 40.47 125 TYR A CA 1
ATOM 627 C C . TYR A 1 80 ? 33.547 31.531 -17.963 1.00 45.75 125 TYR A C 1
ATOM 628 O O . TYR A 1 80 ? 34.648 31.546 -17.361 1.00 38.66 125 TYR A O 1
ATOM 637 N N . LEU A 1 81 ? 33.399 31.814 -19.260 1.00 43.11 126 LEU A N 1
ATOM 638 C CA . LEU A 1 81 ? 34.398 32.573 -20.005 1.00 47.37 126 LEU A CA 1
ATOM 639 C C . LEU A 1 81 ? 34.068 34.051 -19.829 1.00 55.55 126 LEU A C 1
ATOM 640 O O . LEU A 1 81 ? 33.013 34.515 -20.288 1.00 55.28 126 LEU A O 1
ATOM 645 N N . TYR A 1 82 ? 34.939 34.786 -19.147 1.00 37.54 127 TYR A N 1
ATOM 646 C CA . TYR A 1 82 ? 34.764 36.231 -19.063 1.00 44.70 127 TYR A CA 1
ATOM 647 C C . TYR A 1 82 ? 35.519 36.936 -20.198 1.00 43.17 127 TYR A C 1
ATOM 648 O O . TYR A 1 82 ? 36.700 36.675 -20.448 1.00 41.60 127 TYR A O 1
ATOM 657 N N . SER A 1 83 ? 34.850 37.847 -20.879 1.00 39.03 128 SER A N 1
ATOM 658 C CA . SER A 1 83 ? 35.492 38.475 -22.021 1.00 45.42 128 SER A CA 1
ATOM 659 C C . SER A 1 83 ? 34.781 39.748 -22.424 1.00 46.59 128 SER A C 1
ATOM 660 O O . SER A 1 83 ? 33.561 39.885 -22.301 1.00 44.88 128 SER A O 1
ATOM 663 N N . TYR A 1 84 ? 35.581 40.691 -22.887 1.00 50.08 129 TYR A N 1
ATOM 664 C CA . TYR A 1 84 ? 35.066 41.932 -23.417 1.00 50.03 129 TYR A CA 1
ATOM 665 C C . TYR A 1 84 ? 34.406 41.566 -24.735 1.00 46.81 129 TYR A C 1
ATOM 666 O O . TYR A 1 84 ? 35.078 41.086 -25.653 1.00 53.89 129 TYR A O 1
ATOM 675 N N . GLY A 1 85 ? 33.087 41.720 -24.808 1.00 39.45 130 GLY A N 1
ATOM 676 C CA . GLY A 1 85 ? 32.358 41.384 -26.021 1.00 41.50 130 GLY A CA 1
ATOM 677 C C . GLY A 1 85 ? 31.615 40.054 -26.003 1.00 55.74 130 GLY A C 1
ATOM 678 O O . GLY A 1 85 ? 30.635 39.875 -26.732 1.00 60.61 130 GLY A O 1
ATOM 679 N N . GLY A 1 86 ? 32.069 39.114 -25.178 1.00 57.67 131 GLY A N 1
ATOM 680 C CA . GLY A 1 86 ? 31.404 37.828 -25.066 1.00 52.48 131 GLY A CA 1
ATOM 681 C C . GLY A 1 86 ? 31.860 36.831 -26.116 1.00 50.73 131 GLY A C 1
ATOM 682 O O . GLY A 1 86 ? 31.069 36.347 -26.928 1.00 49.36 131 GLY A O 1
ATOM 683 N N . LEU A 1 87 ? 33.145 36.506 -26.094 1.00 50.79 132 LEU A N 1
ATOM 684 C CA . LEU A 1 87 ? 33.698 35.610 -27.091 1.00 54.50 132 LEU A CA 1
ATOM 685 C C . LEU A 1 87 ? 33.377 34.157 -26.767 1.00 59.76 132 LEU A C 1
ATOM 686 O O . LEU A 1 87 ? 32.733 33.861 -25.762 1.00 65.80 132 LEU A O 1
ATOM 691 N N . ARG A 1 88 ? 33.813 33.247 -27.625 1.00 58.03 133 ARG A N 1
ATOM 692 C CA . ARG A 1 88 ? 33.756 31.843 -27.270 1.00 61.54 133 ARG A CA 1
ATOM 693 C C . ARG A 1 88 ? 35.181 31.307 -27.126 1.00 59.55 133 ARG A C 1
ATOM 694 O O . ARG A 1 88 ? 36.132 31.917 -27.622 1.00 50.53 133 ARG A O 1
ATOM 702 N N . LEU A 1 89 ? 35.324 30.196 -26.412 1.00 55.83 134 LEU A N 1
ATOM 703 C CA . LEU A 1 89 ? 36.598 29.484 -26.340 1.00 59.12 134 LEU A CA 1
ATOM 704 C C . LEU A 1 89 ? 37.278 29.350 -27.705 1.00 62.16 134 LEU A C 1
ATOM 705 O O . LEU A 1 89 ? 38.409 29.791 -27.875 1.00 69.07 134 LEU A O 1
ATOM 710 N N . PRO A 1 90 ? 36.590 28.778 -28.704 1.00 61.79 135 PRO A N 1
ATOM 711 C CA . PRO A 1 90 ? 37.366 28.610 -29.937 1.00 63.88 135 PRO A CA 1
ATOM 712 C C . PRO A 1 90 ? 37.677 29.922 -30.661 1.00 62.44 135 PRO A C 1
ATOM 713 O O . PRO A 1 90 ? 37.944 29.891 -31.853 1.00 62.98 135 PRO A O 1
ATOM 717 N N . GLU A 1 91 ? 37.642 31.049 -29.958 1.00 63.09 136 GLU A N 1
ATOM 718 C CA . GLU A 1 91 ? 37.980 32.339 -30.553 1.00 63.05 136 GLU A CA 1
ATOM 719 C C . GLU A 1 91 ? 39.179 32.982 -29.867 1.00 64.21 136 GLU A C 1
ATOM 720 O O . GLU A 1 91 ? 39.464 34.157 -30.087 1.00 69.76 136 GLU A O 1
ATOM 726 N N . LEU A 1 92 ? 39.874 32.241 -29.019 1.00 63.47 137 LEU A N 1
ATOM 727 C CA . LEU A 1 92 ? 40.930 32.865 -28.229 1.00 65.22 137 LEU A CA 1
ATOM 728 C C . LEU A 1 92 ? 42.269 32.204 -28.485 1.00 65.57 137 LEU A C 1
ATOM 729 O O . LEU A 1 92 ? 42.336 31.011 -28.780 1.00 61.09 137 LEU A O 1
ATOM 734 N N . ARG A 1 93 ? 43.336 32.987 -28.377 1.00 71.76 138 ARG A N 1
ATOM 735 C CA . ARG A 1 93 ? 44.685 32.446 -28.475 1.00 75.63 138 ARG A CA 1
ATOM 736 C C . ARG A 1 93 ? 45.373 32.579 -27.115 1.00 72.44 138 ARG A C 1
ATOM 737 O O . ARG A 1 93 ? 46.282 31.818 -26.795 1.00 72.55 138 ARG A O 1
ATOM 745 N N . LEU A 1 94 ? 44.894 33.533 -26.312 1.00 71.75 139 LEU A N 1
ATOM 746 C CA . LEU A 1 94 ? 45.290 33.683 -24.914 1.00 61.09 139 LEU A CA 1
ATOM 747 C C . LEU A 1 94 ? 44.088 33.549 -24.019 1.00 59.93 139 LEU A C 1
ATOM 748 O O . LEU A 1 94 ? 43.038 34.107 -24.323 1.00 67.16 139 LEU A O 1
ATOM 753 N N . VAL A 1 95 ? 44.245 32.820 -22.919 1.00 56.18 140 VAL A N 1
ATOM 754 C CA . VAL A 1 95 ? 43.215 32.703 -21.884 1.00 55.85 140 VAL A CA 1
ATOM 755 C C . VAL A 1 95 ? 43.851 32.792 -20.503 1.00 57.97 140 VAL A C 1
ATOM 756 O O . VAL A 1 95 ? 44.878 32.161 -20.242 1.00 55.78 140 VAL A O 1
ATOM 760 N N . GLY A 1 96 ? 43.235 33.573 -19.622 1.00 61.09 141 GLY A N 1
ATOM 761 C CA . GLY A 1 96 ? 43.676 33.673 -18.242 1.00 63.05 141 GLY A CA 1
ATOM 762 C C . GLY A 1 96 ? 43.135 32.489 -17.460 1.00 55.89 141 GLY A C 1
ATOM 763 O O . GLY A 1 96 ? 41.994 32.054 -17.669 1.00 47.16 141 GLY A O 1
ATOM 764 N N . ILE A 1 97 ? 43.960 31.954 -16.572 1.00 52.21 142 ILE A N 1
ATOM 765 C CA . ILE A 1 97 ? 43.586 30.760 -15.836 1.00 61.56 142 ILE A CA 1
ATOM 766 C C . ILE A 1 97 ? 43.921 30.920 -14.366 1.00 67.39 142 ILE A C 1
ATOM 767 O O . ILE A 1 97 ? 45.079 31.197 -14.011 1.00 68.22 142 ILE A O 1
ATOM 772 N N . PRO A 1 98 ? 42.911 30.738 -13.498 1.00 59.56 143 PRO A N 1
ATOM 773 C CA . PRO A 1 98 ? 43.124 30.787 -12.049 1.00 62.45 143 PRO A CA 1
ATOM 774 C C . PRO A 1 98 ? 44.102 29.699 -11.653 1.00 63.82 143 PRO A C 1
ATOM 775 O O . PRO A 1 98 ? 43.998 28.566 -12.127 1.00 63.82 143 PRO A O 1
ATOM 779 N N . LYS A 1 99 ? 45.055 30.041 -10.807 1.00 66.60 144 LYS A N 1
ATOM 780 C CA . LYS A 1 99 ? 46.111 29.103 -10.495 1.00 70.46 144 LYS A CA 1
ATOM 781 C C . LYS A 1 99 ? 45.608 28.140 -9.416 1.00 64.97 144 LYS A C 1
ATOM 782 O O . LYS A 1 99 ? 44.837 28.529 -8.534 1.00 55.87 144 LYS A O 1
ATOM 788 N N . GLY A 1 100 ? 46.015 26.879 -9.515 1.00 69.20 145 GLY A N 1
ATOM 789 C CA . GLY A 1 100 ? 45.565 25.845 -8.600 1.00 72.03 145 GLY A CA 1
ATOM 790 C C . GLY A 1 100 ? 44.274 25.157 -9.025 1.00 66.62 145 GLY A C 1
ATOM 791 O O . GLY A 1 100 ? 43.867 24.150 -8.431 1.00 65.04 145 GLY A O 1
ATOM 792 N N . THR A 1 101 ? 43.616 25.694 -10.048 1.00 60.49 146 THR A N 1
ATOM 793 C CA . THR A 1 101 ? 42.316 25.150 -10.418 1.00 67.39 146 THR A CA 1
ATOM 794 C C . THR A 1 101 ? 42.439 23.998 -11.384 1.00 65.03 146 THR A C 1
ATOM 795 O O . THR A 1 101 ? 43.491 23.741 -11.959 1.00 64.54 146 THR A O 1
ATOM 799 N N . THR A 1 102 ? 41.316 23.327 -11.555 1.00 59.82 147 THR A N 1
ATOM 800 C CA . THR A 1 102 ? 41.179 22.227 -12.471 1.00 62.38 147 THR A CA 1
ATOM 801 C C . THR A 1 102 ? 41.141 22.740 -13.919 1.00 61.68 147 THR A C 1
ATOM 802 O O . THR A 1 102 ? 41.262 21.960 -14.869 1.00 57.70 147 THR A O 1
ATOM 806 N N . TYR A 1 103 ? 41.014 24.059 -14.071 1.00 57.44 148 TYR A N 1
ATOM 807 C CA . TYR A 1 103 ? 40.802 24.685 -15.381 1.00 56.26 148 TYR A CA 1
ATOM 808 C C . TYR A 1 103 ? 42.008 24.638 -16.321 1.00 59.09 148 TYR A C 1
ATOM 809 O O . TYR A 1 103 ? 41.855 24.745 -17.548 1.00 50.47 148 TYR A O 1
ATOM 818 N N . GLY A 1 104 ? 43.203 24.488 -15.754 1.00 69.76 149 GLY A N 1
ATOM 819 C CA . GLY A 1 104 ? 44.406 24.344 -16.554 1.00 54.01 149 GLY A CA 1
ATOM 820 C C . GLY A 1 104 ? 44.265 23.132 -17.448 1.00 54.38 149 GLY A C 1
ATOM 821 O O . GLY A 1 104 ? 44.340 23.229 -18.677 1.00 58.73 149 GLY A O 1
ATOM 822 N N . THR A 1 105 ? 44.022 21.990 -16.812 1.00 60.93 150 THR A N 1
ATOM 823 C CA . THR A 1 105 ? 43.829 20.700 -17.483 1.00 56.64 150 THR A CA 1
ATOM 824 C C . THR A 1 105 ? 42.634 20.641 -18.441 1.00 56.53 150 THR A C 1
ATOM 825 O O . THR A 1 105 ? 42.679 19.989 -19.489 1.00 52.91 150 THR A O 1
ATOM 829 N N . LEU A 1 106 ? 41.557 21.321 -18.075 1.00 60.46 151 LEU A N 1
ATOM 830 C CA . LEU A 1 106 ? 40.345 21.263 -18.875 1.00 61.60 151 LEU A CA 1
ATOM 831 C C . LEU A 1 106 ? 40.532 21.957 -20.216 1.00 67.44 151 LEU A C 1
ATOM 832 O O . LEU A 1 106 ? 40.031 21.486 -21.244 1.00 66.56 151 LEU A O 1
ATOM 837 N N . LEU A 1 107 ? 41.242 23.081 -20.216 1.00 68.80 152 LEU A N 1
ATOM 838 C CA . LEU A 1 107 ? 41.306 23.872 -21.440 1.00 68.14 152 LEU A CA 1
ATOM 839 C C . LEU A 1 107 ? 42.339 23.339 -22.419 1.00 71.78 152 LEU A C 1
ATOM 840 O O . LEU A 1 107 ? 42.137 23.444 -23.633 1.00 64.12 152 LEU A O 1
ATOM 845 N N . LYS A 1 108 ? 43.416 22.763 -21.894 1.00 72.74 153 LYS A N 1
ATOM 846 C CA . LYS A 1 108 ? 44.443 22.152 -22.724 1.00 76.36 153 LYS A CA 1
ATOM 847 C C . LYS A 1 108 ? 43.935 20.839 -23.307 1.00 68.92 153 LYS A C 1
ATOM 848 O O . LYS A 1 108 ? 44.340 20.437 -24.398 1.00 69.11 153 LYS A O 1
ATOM 854 N N . GLU A 1 109 ? 43.044 20.173 -22.577 1.00 62.25 154 GLU A N 1
ATOM 855 C CA . GLU A 1 109 ? 42.466 18.919 -23.052 1.00 69.24 154 GLU A CA 1
ATOM 856 C C . GLU A 1 109 ? 41.436 19.193 -24.162 1.00 63.17 154 GLU A C 1
ATOM 857 O O . GLU A 1 109 ? 41.317 18.416 -25.117 1.00 66.66 154 GLU A O 1
ATOM 863 N N . HIS A 1 110 ? 40.725 20.311 -24.065 1.00 56.86 155 HIS A N 1
ATOM 864 C CA . HIS A 1 110 ? 39.723 20.644 -25.080 1.00 61.31 155 HIS A CA 1
ATOM 865 C C . HIS A 1 110 ? 40.173 21.715 -26.092 1.00 66.10 155 HIS A C 1
ATOM 866 O O . HIS A 1 110 ? 39.614 21.801 -27.191 1.00 68.62 155 HIS A O 1
ATOM 873 N N . TYR A 1 111 ? 41.172 22.523 -25.744 1.00 58.38 156 TYR A N 1
ATOM 874 C CA . TYR A 1 111 ? 41.647 23.556 -26.668 1.00 63.85 156 TYR A CA 1
ATOM 875 C C . TYR A 1 111 ? 43.141 23.810 -26.553 1.00 73.91 156 TYR A C 1
ATOM 876 O O . TYR A 1 111 ? 43.549 24.925 -26.234 1.00 82.46 156 TYR A O 1
ATOM 885 N N . PRO A 1 112 ? 43.965 22.795 -26.838 1.00 75.33 157 PRO A N 1
ATOM 886 C CA . PRO A 1 112 ? 45.393 22.862 -26.487 1.00 74.37 157 PRO A CA 1
ATOM 887 C C . PRO A 1 112 ? 46.174 24.021 -27.116 1.00 73.96 157 PRO A C 1
ATOM 888 O O . PRO A 1 112 ? 47.256 24.340 -26.619 1.00 68.63 157 PRO A O 1
ATOM 892 N N . TYR A 1 113 ? 45.626 24.643 -28.163 1.00 74.56 158 TYR A N 1
ATOM 893 C CA . TYR A 1 113 ? 46.358 25.657 -28.941 1.00 83.44 158 TYR A CA 1
ATOM 894 C C . TYR A 1 113 ? 46.379 26.997 -28.237 1.00 80.81 158 TYR A C 1
ATOM 895 O O . TYR A 1 113 ? 47.395 27.695 -28.231 1.00 87.89 158 TYR A O 1
ATOM 904 N N . ILE A 1 114 ? 45.246 27.370 -27.661 1.00 83.16 159 ILE A N 1
ATOM 905 C CA . ILE A 1 114 ? 45.229 28.526 -26.782 1.00 79.18 159 ILE A CA 1
ATOM 906 C C . ILE A 1 114 ? 46.353 28.414 -25.767 1.00 82.82 159 ILE A C 1
ATOM 907 O O . ILE A 1 114 ? 46.631 27.322 -25.276 1.00 86.67 159 ILE A O 1
ATOM 912 N N . GLN A 1 115 ? 47.009 29.507 -25.414 1.00 79.78 160 GLN A N 1
ATOM 913 C CA . GLN A 1 115 ? 47.895 29.320 -24.299 1.00 82.71 160 GLN A CA 1
ATOM 914 C C . GLN A 1 115 ? 47.380 30.076 -23.104 1.00 72.11 160 GLN A C 1
ATOM 915 O O . GLN A 1 115 ? 46.875 31.196 -23.200 1.00 69.93 160 GLN A O 1
ATOM 921 N N . GLN A 1 116 ? 47.585 29.432 -21.967 1.00 72.11 161 GLN A N 1
ATOM 922 C CA . GLN A 1 116 ? 47.092 29.863 -20.682 1.00 68.55 161 GLN A CA 1
ATOM 923 C C . GLN A 1 116 ? 48.085 30.798 -20.025 1.00 73.84 161 GLN A C 1
ATOM 924 O O . GLN A 1 116 ? 49.284 30.645 -20.216 1.00 84.51 161 GLN A O 1
ATOM 930 N N . VAL A 1 117 ? 47.591 31.782 -19.278 1.00 65.60 162 VAL A N 1
ATOM 931 C CA . VAL A 1 117 ? 48.441 32.667 -18.482 1.00 62.03 162 VAL A CA 1
ATOM 932 C C . VAL A 1 117 ? 47.855 32.764 -17.077 1.00 70.87 162 VAL A C 1
ATOM 933 O O . VAL A 1 117 ? 46.723 33.234 -16.887 1.00 68.30 162 VAL A O 1
ATOM 937 N N . GLU A 1 118 ? 48.611 32.253 -16.111 1.00 72.17 163 GLU A N 1
ATOM 938 C CA . GLU A 1 118 ? 48.129 32.092 -14.747 1.00 65.82 163 GLU A CA 1
ATOM 939 C C . GLU A 1 118 ? 48.035 33.413 -14.003 1.00 69.19 163 GLU A C 1
ATOM 940 O O . GLU A 1 118 ? 48.830 34.327 -14.226 1.00 66.68 163 GLU A O 1
ATOM 946 N N . TYR A 1 119 ? 47.056 33.501 -13.111 1.00 67.74 164 TYR A N 1
ATOM 947 C CA . TYR A 1 119 ? 46.878 34.690 -12.290 1.00 65.30 164 TYR A CA 1
ATOM 948 C C . TYR A 1 119 ? 46.472 34.327 -10.862 1.00 68.21 164 TYR A C 1
ATOM 949 O O . TYR A 1 119 ? 46.201 33.158 -10.554 1.00 72.82 164 TYR A O 1
ATOM 958 N N . GLU A 1 120 ? 46.442 35.333 -9.990 1.00 62.93 165 GLU A N 1
ATOM 959 C CA . GLU A 1 120 ? 45.985 35.149 -8.616 1.00 62.54 165 GLU A CA 1
ATOM 960 C C . GLU A 1 120 ? 44.937 36.173 -8.201 1.00 73.00 165 GLU A C 1
ATOM 961 O O . GLU A 1 120 ? 45.264 37.343 -7.981 1.00 66.79 165 GLU A O 1
ATOM 967 N N . GLY A 1 121 ? 43.686 35.722 -8.077 1.00 74.52 166 GLY A N 1
ATOM 968 C CA . GLY A 1 121 ? 42.610 36.546 -7.553 1.00 66.06 166 GLY A CA 1
ATOM 969 C C . GLY A 1 121 ? 41.966 37.428 -8.607 1.00 66.07 166 GLY A C 1
ATOM 970 O O . GLY A 1 121 ? 42.412 37.434 -9.759 1.00 53.74 166 GLY A O 1
ATOM 971 N N . HIS A 1 122 ? 40.938 38.184 -8.196 1.00 70.94 167 HIS A N 1
ATOM 972 C CA . HIS A 1 122 ? 40.050 38.909 -9.115 1.00 60.50 167 HIS A CA 1
ATOM 973 C C . HIS A 1 122 ? 40.718 40.129 -9.718 1.00 61.29 167 HIS A C 1
ATOM 974 O O . HIS A 1 122 ? 40.461 40.459 -10.875 1.00 68.59 167 HIS A O 1
ATOM 981 N N . LEU A 1 123 ? 41.601 40.776 -8.961 1.00 58.12 168 LEU A N 1
ATOM 982 C CA . LEU A 1 123 ? 42.266 42.003 -9.420 1.00 60.61 168 LEU A CA 1
ATOM 983 C C . LEU A 1 123 ? 43.282 41.685 -10.496 1.00 56.94 168 LEU A C 1
ATOM 984 O O . LEU A 1 123 ? 43.405 42.404 -11.479 1.00 56.50 168 LEU A O 1
ATOM 989 N N . GLU A 1 124 ? 43.994 40.583 -10.288 1.00 58.82 169 GLU A N 1
ATOM 990 C CA . GLU A 1 124 ? 44.989 40.066 -11.224 1.00 55.38 169 GLU A CA 1
ATOM 991 C C . GLU A 1 124 ? 44.298 39.623 -12.499 1.00 54.76 169 GLU A C 1
ATOM 992 O O . GLU A 1 124 ? 44.745 39.905 -13.610 1.00 58.98 169 GLU A O 1
ATOM 998 N N . ALA A 1 125 ? 43.196 38.913 -12.314 1.00 57.28 170 ALA A N 1
ATOM 999 C CA . ALA A 1 125 ? 42.399 38.468 -13.431 1.00 58.82 170 ALA A CA 1
ATOM 1000 C C . ALA A 1 125 ? 41.924 39.707 -14.149 1.00 61.56 170 ALA A C 1
ATOM 1001 O O . ALA A 1 125 ? 42.030 39.789 -15.377 1.00 61.25 170 ALA A O 1
ATOM 1003 N N . LEU A 1 126 ? 41.445 40.684 -13.370 1.00 48.35 171 LEU A N 1
ATOM 1004 C CA . LEU A 1 126 ? 40.852 41.891 -13.934 1.00 54.54 171 LEU A CA 1
ATOM 1005 C C . LEU A 1 126 ? 41.806 42.792 -14.711 1.00 65.92 171 LEU A C 1
ATOM 1006 O O . LEU A 1 126 ? 41.427 43.378 -15.726 1.00 64.27 171 LEU A O 1
ATOM 1011 N N . THR A 1 127 ? 43.044 42.897 -14.237 1.00 62.25 172 THR A N 1
ATOM 1012 C CA . THR A 1 127 ? 44.039 43.662 -14.956 1.00 57.09 172 THR A CA 1
ATOM 1013 C C . THR A 1 127 ? 44.449 42.933 -16.226 1.00 61.54 172 THR A C 1
ATOM 1014 O O . THR A 1 127 ? 44.589 43.575 -17.263 1.00 68.97 172 THR A O 1
ATOM 1018 N N . LEU A 1 128 ? 44.614 41.607 -16.160 1.00 63.07 173 LEU A N 1
ATOM 1019 C CA . LEU A 1 128 ? 44.894 40.806 -17.369 1.00 62.59 173 LEU A CA 1
ATOM 1020 C C . LEU A 1 128 ? 43.812 41.103 -18.408 1.00 66.12 173 LEU A C 1
ATOM 1021 O O . LEU A 1 128 ? 44.090 41.337 -19.600 1.00 57.11 173 LEU A O 1
ATOM 1026 N N . LEU A 1 129 ? 42.569 41.095 -17.981 1.00 70.54 174 LEU A N 1
ATOM 1027 C CA . LEU A 1 129 ? 41.532 41.399 -18.920 1.00 70.74 174 LEU A CA 1
ATOM 1028 C C . LEU A 1 129 ? 41.553 42.867 -19.064 1.00 68.72 174 LEU A C 1
ATOM 1029 O O . LEU A 1 129 ? 41.793 43.374 -20.131 1.00 57.61 174 LEU A O 1
ATOM 1034 N N . GLU A 1 130 ? 41.321 43.564 -17.969 1.00 72.04 175 GLU A N 1
ATOM 1035 C CA . GLU A 1 130 ? 41.253 44.996 -18.082 1.00 74.49 175 GLU A CA 1
ATOM 1036 C C . GLU A 1 130 ? 42.487 45.386 -18.843 1.00 76.98 175 GLU A C 1
ATOM 1037 O O . GLU A 1 130 ? 43.606 45.289 -18.371 1.00 80.94 175 GLU A O 1
ATOM 1043 N N . SER A 1 131 ? 42.252 45.757 -20.079 1.00 71.96 176 SER A N 1
ATOM 1044 C CA . SER A 1 131 ? 43.293 46.279 -20.956 1.00 77.43 176 SER A CA 1
ATOM 1045 C C . SER A 1 131 ? 44.604 45.524 -20.767 1.00 84.40 176 SER A C 1
ATOM 1046 O O . SER A 1 131 ? 45.487 45.969 -20.034 1.00 78.92 176 SER A O 1
ATOM 1049 N N . GLY A 1 132 ? 44.724 44.380 -21.432 1.00 78.20 177 GLY A N 1
ATOM 1050 C CA . GLY A 1 132 ? 45.921 43.565 -21.339 1.00 76.61 177 GLY A CA 1
ATOM 1051 C C . GLY A 1 132 ? 46.118 42.682 -22.555 1.00 74.76 177 GLY A C 1
ATOM 1052 O O . GLY A 1 132 ? 45.589 42.963 -23.630 1.00 65.94 177 GLY A O 1
ATOM 1053 N N . ARG A 1 133 ? 46.884 41.609 -22.384 1.00 73.41 178 ARG A N 1
ATOM 1054 C CA . ARG A 1 133 ? 47.155 40.679 -23.473 1.00 73.47 178 ARG A CA 1
ATOM 1055 C C . ARG A 1 133 ? 46.150 39.532 -23.482 1.00 81.06 178 ARG A C 1
ATOM 1056 O O . ARG A 1 133 ? 45.867 38.950 -24.529 1.00 85.61 178 ARG A O 1
ATOM 1064 N N . VAL A 1 134 ? 45.613 39.213 -22.309 1.00 77.01 179 VAL A N 1
ATOM 1065 C CA . VAL A 1 134 ? 44.639 38.136 -22.180 1.00 62.47 179 VAL A CA 1
ATOM 1066 C C . VAL A 1 134 ? 43.375 38.437 -22.979 1.00 58.22 179 VAL A C 1
ATOM 1067 O O . VAL A 1 134 ? 42.851 39.549 -22.933 1.00 47.95 179 VAL A O 1
ATOM 1071 N N . ASP A 1 135 ? 42.892 37.438 -23.710 1.00 55.66 180 ASP A N 1
ATOM 1072 C CA . ASP A 1 135 ? 41.707 37.591 -24.508 1.00 52.27 180 ASP A CA 1
ATOM 1073 C C . ASP A 1 135 ? 40.476 37.324 -23.710 1.00 61.30 180 ASP A C 1
ATOM 1074 O O . ASP A 1 135 ? 39.416 37.842 -23.984 1.00 54.04 180 ASP A O 1
ATOM 1079 N N . GLY A 1 136 ? 40.646 36.478 -22.716 1.00 57.69 181 GLY A N 1
ATOM 1080 C CA . GLY A 1 136 ? 39.549 36.023 -21.885 1.00 60.16 181 GLY A CA 1
ATOM 1081 C C . GLY A 1 136 ? 39.977 35.164 -20.710 1.00 60.46 181 GLY A C 1
ATOM 1082 O O . GLY A 1 136 ? 40.975 34.446 -20.755 1.00 60.05 181 GLY A O 1
ATOM 1083 N N . VAL A 1 137 ? 39.192 35.227 -19.648 1.00 48.95 182 VAL A N 1
ATOM 1084 C CA . VAL A 1 137 ? 39.497 34.486 -18.442 1.00 53.02 182 VAL A CA 1
ATOM 1085 C C . VAL A 1 137 ? 38.434 33.420 -18.184 1.00 53.60 182 VAL A C 1
ATOM 1086 O O . VAL A 1 137 ? 37.230 33.671 -18.335 1.00 49.39 182 VAL A O 1
ATOM 1090 N N . VAL A 1 138 ? 38.881 32.223 -17.821 1.00 41.08 183 VAL A N 1
ATOM 1091 C CA . VAL A 1 138 ? 37.951 31.185 -17.427 1.00 47.92 183 VAL A CA 1
ATOM 1092 C C . VAL A 1 138 ? 37.927 31.077 -15.903 1.00 50.93 183 VAL A C 1
ATOM 1093 O O . VAL A 1 138 ? 38.939 30.753 -15.290 1.00 50.11 183 VAL A O 1
ATOM 1097 N N . ASP A 1 139 ? 36.781 31.361 -15.290 1.00 49.55 184 ASP A N 1
ATOM 1098 C CA . ASP A 1 139 ? 36.682 31.266 -13.835 1.00 45.82 184 ASP A CA 1
ATOM 1099 C C . ASP A 1 139 ? 35.256 31.025 -13.333 1.00 36.75 184 ASP A C 1
ATOM 1100 O O . ASP A 1 139 ? 34.278 31.095 -14.094 1.00 40.91 184 ASP A O 1
ATOM 1105 N N . ALA A 1 140 ? 35.145 30.745 -12.039 1.00 40.09 185 ALA A N 1
ATOM 1106 C CA . ALA A 1 140 ? 33.874 30.335 -11.431 1.00 36.91 185 ALA A CA 1
ATOM 1107 C C . ALA A 1 140 ? 32.924 31.494 -11.163 1.00 43.18 185 ALA A C 1
ATOM 1108 O O . ALA A 1 140 ? 33.255 32.654 -11.385 1.00 35.93 185 ALA A O 1
ATOM 1110 N N . ILE A 1 141 ? 31.744 31.147 -10.653 1.00 54.60 186 ILE A N 1
ATOM 1111 C CA . ILE A 1 141 ? 30.687 32.101 -10.313 1.00 50.06 186 ILE A CA 1
ATOM 1112 C C . ILE A 1 141 ? 31.169 33.168 -9.331 1.00 31.42 186 ILE A C 1
ATOM 1113 O O . ILE A 1 141 ? 30.651 34.280 -9.327 1.00 30.68 186 ILE A O 1
ATOM 1118 N N . ASN A 1 142 ? 32.176 32.840 -8.520 1.00 36.55 187 ASN A N 1
ATOM 1119 C CA . ASN A 1 142 ? 32.809 33.823 -7.622 1.00 36.94 187 ASN A CA 1
ATOM 1120 C C . ASN A 1 142 ? 33.158 35.150 -8.290 1.00 35.25 187 ASN A C 1
ATOM 1121 O O . ASN A 1 142 ? 33.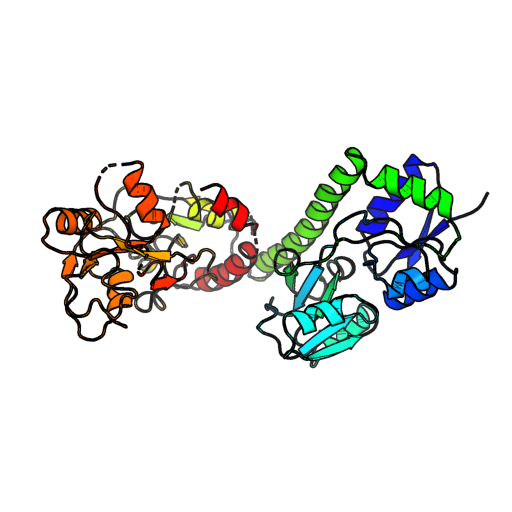107 36.221 -7.672 1.00 37.38 187 ASN A O 1
ATOM 1126 N N . GLN A 1 143 ? 33.508 35.078 -9.563 1.00 33.77 188 GLN A N 1
ATOM 1127 C CA . GLN A 1 143 ? 33.935 36.263 -10.279 1.00 37.14 188 GLN A CA 1
ATOM 1128 C C . GLN A 1 143 ? 32.797 36.978 -10.998 1.00 39.75 188 GLN A C 1
ATOM 1129 O O . GLN A 1 143 ? 32.969 38.109 -11.443 1.00 45.16 188 GLN A O 1
ATOM 1135 N N . LEU A 1 144 ? 31.633 36.342 -11.086 1.00 39.08 189 LEU A N 1
ATOM 1136 C CA . LEU A 1 144 ? 30.567 36.842 -11.945 1.00 38.15 189 LEU A CA 1
ATOM 1137 C C . LEU A 1 144 ? 30.134 38.275 -11.625 1.00 45.03 189 LEU A C 1
ATOM 1138 O O . LEU A 1 144 ? 30.197 39.168 -12.491 1.00 38.18 189 LEU A O 1
ATOM 1143 N N . LYS A 1 145 ? 29.679 38.490 -10.392 1.00 43.80 190 LYS A N 1
ATOM 1144 C CA . LYS A 1 145 ? 29.171 39.798 -9.995 1.00 30.74 190 LYS A CA 1
ATOM 1145 C C . LYS A 1 145 ? 30.275 40.886 -10.117 1.00 39.68 190 LYS A C 1
ATOM 1146 O O . LYS A 1 145 ? 30.062 41.887 -10.794 1.00 43.07 190 LYS A O 1
ATOM 1152 N N . PRO A 1 146 ? 31.467 40.679 -9.525 1.00 40.24 191 PRO A N 1
ATOM 1153 C CA . PRO A 1 146 ? 32.447 41.762 -9.705 1.00 43.24 191 PRO A CA 1
ATOM 1154 C C . PRO A 1 146 ? 32.886 41.942 -11.154 1.00 53.82 191 PRO A C 1
ATOM 1155 O O . PRO A 1 146 ? 33.118 43.075 -11.579 1.00 52.43 191 PRO A O 1
ATOM 1167 N N . LEU A 1 148 ? 31.138 41.346 -14.094 1.00 46.04 193 LEU A N 1
ATOM 1168 C CA . LEU A 1 148 ? 30.138 42.012 -14.932 1.00 46.43 193 LEU A CA 1
ATOM 1169 C C . LEU A 1 148 ? 29.959 43.475 -14.550 1.00 48.07 193 LEU A C 1
ATOM 1170 O O . LEU A 1 148 ? 29.464 44.261 -15.353 1.00 54.67 193 LEU A O 1
ATOM 1175 N N . LEU A 1 149 ? 30.323 43.825 -13.316 1.00 47.06 194 LEU A N 1
ATOM 1176 C CA . LEU A 1 149 ? 30.386 45.226 -12.900 1.00 51.14 194 LEU A CA 1
ATOM 1177 C C . LEU A 1 149 ? 31.380 46.001 -13.768 1.00 50.63 194 LEU A C 1
ATOM 1178 O O . LEU A 1 149 ? 31.089 47.102 -14.240 1.00 54.04 194 LEU A O 1
ATOM 1183 N N . LYS A 1 150 ? 32.551 45.407 -13.976 1.00 51.81 195 LYS A N 1
ATOM 1184 C CA . LYS A 1 150 ? 33.626 46.013 -14.758 1.00 49.09 195 LYS A CA 1
ATOM 1185 C C . LYS A 1 150 ? 33.349 45.989 -16.257 1.00 53.06 195 LYS A C 1
ATOM 1186 O O . LYS A 1 150 ? 34.260 46.149 -17.061 1.00 54.08 195 LYS A O 1
ATOM 1192 N N . GLY A 1 151 ? 32.084 45.778 -16.617 1.00 55.21 196 GLY A N 1
ATOM 1193 C CA . GLY A 1 151 ? 31.656 45.771 -18.004 1.00 51.89 196 GLY A CA 1
ATOM 1194 C C . GLY A 1 151 ? 32.024 44.544 -18.821 1.00 51.13 196 GLY A C 1
ATOM 1195 O O . GLY A 1 151 ? 32.061 44.622 -20.047 1.00 55.90 196 GLY A O 1
ATOM 1196 N N . LEU A 1 152 ? 32.279 43.411 -18.166 1.00 45.40 197 LEU A N 1
ATOM 1197 C CA . LEU A 1 152 ? 32.606 42.190 -18.891 1.00 40.77 197 LEU A CA 1
ATOM 1198 C C . LEU A 1 152 ? 31.371 41.362 -19.221 1.00 41.59 197 LEU A C 1
ATOM 1199 O O . LEU A 1 152 ? 30.336 41.476 -18.563 1.00 41.27 197 LEU A O 1
ATOM 1204 N N . ASP A 1 153 ? 31.479 40.540 -20.262 1.00 40.48 198 ASP A N 1
ATOM 1205 C CA . ASP A 1 153 ? 30.403 39.614 -20.602 1.00 33.57 198 ASP A CA 1
ATOM 1206 C C . ASP A 1 153 ? 30.827 38.191 -20.264 1.00 40.59 198 ASP A C 1
ATOM 1207 O O . ASP A 1 153 ? 32.010 37.912 -20.068 1.00 52.23 198 ASP A O 1
ATOM 1212 N N . VAL A 1 154 ? 29.856 37.291 -20.185 1.00 39.65 199 VAL A N 1
ATOM 1213 C CA . VAL A 1 154 ? 30.163 35.897 -19.919 1.00 39.31 199 VAL A CA 1
ATOM 1214 C C . VAL A 1 154 ? 29.553 34.992 -20.963 1.00 41.15 199 VAL A C 1
ATOM 1215 O O . VAL A 1 154 ? 28.582 35.355 -21.634 1.00 43.88 199 VAL A O 1
ATOM 1219 N N . GLN A 1 155 ? 30.177 33.831 -21.116 1.00 42.94 200 GLN A N 1
ATOM 1220 C CA . GLN A 1 155 ? 29.569 32.677 -21.753 1.00 38.82 200 GLN A CA 1
ATOM 1221 C C . GLN A 1 155 ? 29.634 31.525 -20.714 1.00 40.77 200 GLN A C 1
ATOM 1222 O O . GLN A 1 155 ? 30.728 31.143 -20.262 1.00 40.35 200 GLN A O 1
ATOM 1228 N N . LEU A 1 156 ? 28.470 31.023 -20.293 1.00 36.82 201 LEU A N 1
ATOM 1229 C CA . LEU A 1 156 ? 28.404 29.875 -19.387 1.00 35.33 201 LEU A CA 1
ATOM 1230 C C . LEU A 1 156 ? 29.026 28.680 -20.060 1.00 37.31 201 LEU A C 1
ATOM 1231 O O . LEU A 1 156 ? 28.589 28.279 -21.134 1.00 39.39 201 LEU A O 1
ATOM 1236 N N . LEU A 1 157 ? 30.056 28.120 -19.443 1.00 32.26 202 LEU A N 1
ATOM 1237 C CA . LEU A 1 157 ? 30.772 27.030 -20.068 1.00 33.47 202 LEU A CA 1
ATOM 1238 C C . LEU A 1 157 ? 30.222 25.666 -19.689 1.00 47.39 202 LEU A C 1
ATOM 1239 O O . LEU A 1 157 ? 30.664 24.683 -20.243 1.00 49.01 202 LEU A O 1
ATOM 1244 N N . ASN A 1 158 ? 29.263 25.586 -18.762 1.00 58.48 203 ASN A N 1
ATOM 1245 C CA . ASN A 1 158 ? 28.879 24.279 -18.180 1.00 50.15 203 ASN A CA 1
ATOM 1246 C C . ASN A 1 158 ? 28.151 23.378 -19.159 1.00 43.20 203 ASN A C 1
ATOM 1247 O O . ASN A 1 158 ? 28.194 22.163 -19.048 1.00 42.58 203 ASN A O 1
ATOM 1252 N N . ASP A 1 159 ? 27.472 23.975 -20.120 1.00 43.20 204 ASP A N 1
ATOM 1253 C CA . ASP A 1 159 ? 26.805 23.186 -21.132 1.00 48.99 204 ASP A CA 1
ATOM 1254 C C . ASP A 1 159 ? 27.618 23.169 -22.430 1.00 50.02 204 ASP A C 1
ATOM 1255 O O . ASP A 1 159 ? 27.110 22.817 -23.482 1.00 51.61 204 ASP A O 1
ATOM 1260 N N . GLN A 1 160 ? 28.897 23.532 -22.318 1.00 42.81 205 GLN A N 1
ATOM 1261 C CA . GLN A 1 160 ? 29.821 23.639 -23.443 1.00 49.13 205 GLN A CA 1
ATOM 1262 C C . GLN A 1 160 ? 30.949 22.630 -23.287 1.00 53.85 205 GLN A C 1
ATOM 1263 O O . GLN A 1 160 ? 31.551 22.169 -24.252 1.00 66.14 205 GLN A O 1
ATOM 1269 N N . LEU A 1 161 ? 31.257 22.333 -22.037 1.00 47.67 206 LEU A N 1
ATOM 1270 C CA . LEU A 1 161 ? 32.386 21.497 -21.700 1.00 54.11 206 LEU A CA 1
ATOM 1271 C C . LEU A 1 161 ? 31.980 20.616 -20.551 1.00 53.58 206 LEU A C 1
ATOM 1272 O O . LEU A 1 161 ? 31.128 20.990 -19.762 1.00 57.97 206 LEU A O 1
ATOM 1277 N N . PRO A 1 162 ? 32.585 19.438 -20.448 1.00 53.05 207 PRO A N 1
ATOM 1278 C CA . PRO A 1 162 ? 32.290 18.621 -19.278 1.00 52.99 207 PRO A CA 1
ATOM 1279 C C . PRO A 1 162 ? 32.906 19.235 -18.028 1.00 54.24 207 PRO A C 1
ATOM 1280 O O . PRO A 1 162 ? 34.084 18.957 -17.751 1.00 54.90 207 PRO A O 1
ATOM 1284 N N . ILE A 1 163 ? 32.139 20.056 -17.303 1.00 51.41 208 ILE A N 1
ATOM 1285 C CA . ILE A 1 163 ? 32.611 20.637 -16.044 1.00 47.68 208 ILE A CA 1
ATOM 1286 C C . ILE A 1 163 ? 32.319 19.713 -14.892 1.00 39.61 208 ILE A C 1
ATOM 1287 O O . ILE A 1 163 ? 31.176 19.499 -14.542 1.00 41.88 208 ILE A O 1
ATOM 1292 N N . GLN A 1 164 ? 33.365 19.165 -14.304 1.00 49.44 209 GLN A N 1
ATOM 1293 C CA . GLN A 1 164 ? 33.221 18.170 -13.246 1.00 47.64 209 GLN A CA 1
ATOM 1294 C C . GLN A 1 164 ? 32.444 18.721 -12.071 1.00 42.92 209 GLN A C 1
ATOM 1295 O O . GLN A 1 164 ? 32.594 19.877 -11.728 1.00 43.27 209 GLN A O 1
ATOM 1301 N N . PRO A 1 165 ? 31.600 17.894 -11.445 1.00 66.65 210 PRO A N 1
ATOM 1302 C CA . PRO A 1 165 ? 31.000 18.303 -10.167 1.00 53.66 210 PRO A CA 1
ATOM 1303 C C . PRO A 1 165 ? 32.057 18.668 -9.130 1.00 50.28 210 PRO A C 1
ATOM 1304 O O . PRO A 1 165 ? 33.262 18.496 -9.346 1.00 54.69 210 PRO A O 1
ATOM 1308 N N . VAL A 1 166 ? 31.591 19.133 -7.983 1.00 46.93 211 VAL A N 1
ATOM 1309 C CA . VAL A 1 166 ? 32.444 19.856 -7.052 1.00 45.15 211 VAL A CA 1
ATOM 1310 C C . VAL A 1 166 ? 32.146 19.418 -5.608 1.00 47.05 211 VAL A C 1
ATOM 1311 O O . VAL A 1 166 ?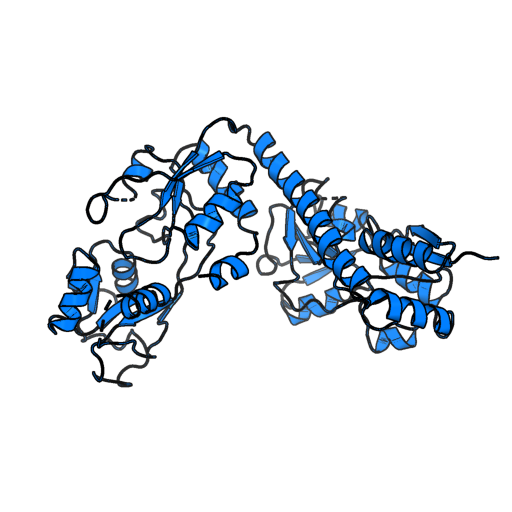 31.046 18.945 -5.323 1.00 57.03 211 VAL A O 1
ATOM 1315 N N . SER A 1 167 ? 33.100 19.534 -4.694 1.00 40.66 212 SER A N 1
ATOM 1316 C CA . SER A 1 167 ? 32.825 19.033 -3.349 1.00 46.56 212 SER A CA 1
ATOM 1317 C C . SER A 1 167 ? 33.391 19.862 -2.205 1.00 41.19 212 SER A C 1
ATOM 1318 O O . SER A 1 167 ? 34.170 20.781 -2.405 1.00 41.35 212 SER A O 1
ATOM 1321 N N . ILE A 1 168 ? 32.956 19.522 -0.997 1.00 51.49 213 ILE A N 1
ATOM 1322 C CA . ILE A 1 168 ? 33.404 20.194 0.216 1.00 49.03 213 ILE A CA 1
ATOM 1323 C C . ILE A 1 168 ? 34.673 19.533 0.682 1.00 46.12 213 ILE A C 1
ATOM 1324 O O . ILE A 1 168 ? 34.807 18.316 0.558 1.00 53.15 213 ILE A O 1
ATOM 1329 N N . VAL A 1 169 ? 35.623 20.308 1.196 1.00 47.48 214 VAL A N 1
ATOM 1330 C CA . VAL A 1 169 ? 36.884 19.695 1.589 1.00 54.98 214 VAL A CA 1
ATOM 1331 C C . VAL A 1 169 ? 37.349 20.152 2.983 1.00 60.87 214 VAL A C 1
ATOM 1332 O O . VAL A 1 169 ? 36.845 21.153 3.509 1.00 67.96 214 VAL A O 1
ATOM 1336 N N . THR A 1 170 ? 38.301 19.415 3.567 1.00 53.46 215 THR A N 1
ATOM 1337 C CA . THR A 1 170 ? 38.648 19.534 4.991 1.00 55.82 215 THR A CA 1
ATOM 1338 C C . THR A 1 170 ? 40.095 19.180 5.238 1.00 63.60 215 THR A C 1
ATOM 1339 O O . THR A 1 170 ? 40.631 18.335 4.518 1.00 67.39 215 THR A O 1
ATOM 1343 N N . PRO A 1 171 ? 40.738 19.810 6.249 1.00 63.94 216 PRO A N 1
ATOM 1344 C CA . PRO A 1 171 ? 42.079 19.351 6.610 1.00 65.14 216 PRO A CA 1
ATOM 1345 C C . PRO A 1 171 ? 42.070 17.852 6.842 1.00 73.39 216 PRO A C 1
ATOM 1346 O O . PRO A 1 171 ? 41.097 17.342 7.411 1.00 63.03 216 PRO A O 1
ATOM 1350 N N . LYS A 1 172 ? 43.115 17.171 6.365 1.00 72.87 217 LYS A N 1
ATOM 1351 C CA . LYS A 1 172 ? 43.110 15.723 6.261 1.00 71.72 217 LYS A CA 1
ATOM 1352 C C . LYS A 1 172 ? 42.950 15.092 7.630 1.00 76.23 217 LYS A C 1
ATOM 1353 O O . LYS A 1 172 ? 43.606 15.496 8.589 1.00 79.67 217 LYS A O 1
ATOM 1359 N N . GLY A 1 173 ? 42.042 14.124 7.720 1.00 75.62 218 GLY A N 1
ATOM 1360 C CA . GLY A 1 173 ? 41.818 13.383 8.949 1.00 75.07 218 GLY A CA 1
ATOM 1361 C C . GLY A 1 173 ? 41.281 14.205 10.103 1.00 76.55 218 GLY A C 1
ATOM 1362 O O . GLY A 1 173 ? 41.305 13.754 11.244 1.00 80.12 218 GLY A O 1
ATOM 1363 N N . LYS A 1 174 ? 40.785 15.399 9.787 1.00 80.85 219 LYS A N 1
ATOM 1364 C CA . LYS A 1 174 ? 40.308 16.342 10.792 1.00 79.73 219 LYS A CA 1
ATOM 1365 C C . LYS A 1 174 ? 38.826 16.187 11.131 1.00 83.86 219 LYS A C 1
ATOM 1366 O O . LYS A 1 174 ? 38.468 15.428 12.032 1.00 101.40 219 LYS A O 1
ATOM 1372 N N . HIS A 1 175 ? 37.968 16.916 10.421 1.00 63.63 220 HIS A N 1
ATOM 1373 C CA . HIS A 1 175 ? 36.544 16.971 10.784 1.00 65.10 220 HIS A CA 1
ATOM 1374 C C . HIS A 1 175 ? 35.722 15.801 10.244 1.00 65.12 220 HIS A C 1
ATOM 1375 O O . HIS A 1 175 ? 34.554 15.974 9.864 1.00 68.70 220 HIS A O 1
ATOM 1382 N N . SER A 1 176 ? 36.336 14.621 10.231 1.00 60.44 221 SER A N 1
ATOM 1383 C CA . SER A 1 176 ? 35.765 13.414 9.632 1.00 60.27 221 SER A CA 1
ATOM 1384 C C . SER A 1 176 ? 34.274 13.177 9.879 1.00 57.68 221 SER A C 1
ATOM 1385 O O . SER A 1 176 ? 33.517 12.942 8.936 1.00 63.17 221 SER A O 1
ATOM 1388 N N . ALA A 1 177 ? 33.847 13.225 11.133 1.00 55.76 222 ALA A N 1
ATOM 1389 C CA . ALA A 1 177 ? 32.473 12.874 11.439 1.00 51.14 222 ALA A CA 1
ATOM 1390 C C . ALA A 1 177 ? 31.551 13.962 10.929 1.00 64.54 222 ALA A C 1
ATOM 1391 O O . ALA A 1 177 ? 30.522 13.677 10.317 1.00 67.19 222 ALA A O 1
ATOM 1393 N N . LEU A 1 178 ? 31.946 15.213 11.165 1.00 70.92 223 LEU A N 1
ATOM 1394 C CA . LEU A 1 178 ? 31.136 16.368 10.790 1.00 60.90 223 LEU A CA 1
ATOM 1395 C C . LEU A 1 178 ? 30.990 16.475 9.273 1.00 61.46 223 LEU A C 1
ATOM 1396 O O . LEU A 1 178 ? 29.925 16.851 8.761 1.00 45.61 223 LEU A O 1
ATOM 1401 N N . LEU A 1 179 ? 32.056 16.129 8.556 1.00 60.91 224 LEU A N 1
ATOM 1402 C CA . LEU A 1 179 ? 32.032 16.197 7.095 1.00 61.48 224 LEU A CA 1
ATOM 1403 C C . LEU A 1 179 ? 31.027 15.194 6.537 1.00 58.63 224 LEU A C 1
ATOM 1404 O O . LEU A 1 179 ? 30.345 15.472 5.543 1.00 53.63 224 LEU A O 1
ATOM 1409 N N . GLY A 1 180 ? 30.923 14.040 7.194 1.00 49.22 225 GLY A N 1
ATOM 1410 C CA . GLY A 1 180 ? 29.943 13.032 6.820 1.00 51.02 225 GLY A CA 1
ATOM 1411 C C . GLY A 1 180 ? 28.516 13.534 6.924 1.00 50.94 225 GLY A C 1
ATOM 1412 O O . GLY A 1 180 ? 27.749 13.455 5.964 1.00 49.37 225 GLY A O 1
ATOM 1413 N N . LYS A 1 181 ? 28.171 14.065 8.095 1.00 49.85 226 LYS A N 1
ATOM 1414 C CA . LYS A 1 181 ? 26.851 14.627 8.342 1.00 44.33 226 LYS A CA 1
ATOM 1415 C C . LYS A 1 181 ? 26.554 15.745 7.366 1.00 46.43 226 LYS A C 1
ATOM 1416 O O . LYS A 1 181 ? 25.430 15.856 6.889 1.00 49.30 226 LYS A O 1
ATOM 1422 N N . ILE A 1 182 ? 27.559 16.575 7.071 1.00 41.02 227 ILE A N 1
ATOM 1423 C CA . ILE A 1 182 ? 27.384 17.682 6.122 1.00 44.62 227 ILE A CA 1
ATOM 1424 C C . ILE A 1 182 ? 27.091 17.142 4.730 1.00 47.97 227 ILE A C 1
ATOM 1425 O O . ILE A 1 182 ? 26.193 17.633 4.031 1.00 41.40 227 ILE A O 1
ATOM 1430 N N . GLU A 1 183 ? 27.858 16.121 4.347 1.00 48.35 228 GLU A N 1
ATOM 1431 C CA . GLU A 1 183 ? 27.662 15.448 3.077 1.00 49.25 228 GLU A CA 1
ATOM 1432 C C . GLU A 1 183 ? 26.246 14.910 2.941 1.00 50.46 228 GLU A C 1
ATOM 1433 O O . GLU A 1 183 ? 25.566 15.197 1.954 1.00 54.72 228 GLU A O 1
ATOM 1439 N N . LYS A 1 184 ? 25.792 14.161 3.940 1.00 42.89 229 LYS A N 1
ATOM 1440 C CA . LYS A 1 184 ? 24.485 13.514 3.853 1.00 42.69 229 LYS A CA 1
ATOM 1441 C C . LYS A 1 184 ? 23.336 14.523 3.824 1.00 49.37 229 LYS A C 1
ATOM 1442 O O . LYS A 1 184 ? 22.293 14.290 3.197 1.00 45.79 229 LYS A O 1
ATOM 1448 N N . TYR A 1 185 ? 23.533 15.654 4.495 1.00 47.71 230 TYR A N 1
ATOM 1449 C CA . TYR A 1 185 ? 22.505 16.685 4.551 1.00 41.79 230 TYR A CA 1
ATOM 1450 C C . TYR A 1 185 ? 22.388 17.390 3.199 1.00 51.46 230 TYR A C 1
ATOM 1451 O O . TYR A 1 185 ? 21.278 17.739 2.754 1.00 35.18 230 TYR A O 1
ATOM 1460 N N . ALA A 1 186 ? 23.544 17.585 2.555 1.00 44.45 231 ALA A N 1
ATOM 1461 C CA . ALA A 1 186 ? 23.637 18.339 1.305 1.00 40.68 231 ALA A CA 1
ATOM 1462 C C . ALA A 1 186 ? 22.951 17.607 0.171 1.00 47.25 231 ALA A C 1
ATOM 1463 O O . ALA A 1 186 ? 22.466 18.223 -0.779 1.00 44.36 231 ALA A O 1
ATOM 1465 N N . HIS A 1 187 ? 22.923 16.280 0.276 1.00 47.88 232 HIS A N 1
ATOM 1466 C CA . HIS A 1 187 ? 22.353 15.445 -0.769 1.00 42.64 232 HIS A CA 1
ATOM 1467 C C . HIS A 1 187 ? 20.856 15.304 -0.609 1.00 45.23 232 HIS A C 1
ATOM 1468 O O . HIS A 1 187 ? 20.188 14.706 -1.466 1.00 44.49 232 HIS A O 1
ATOM 1475 N N . SER A 1 188 ? 20.333 15.859 0.481 1.00 35.75 233 SER A N 1
ATOM 1476 C CA . SER A 1 188 ? 18.911 15.737 0.769 1.00 42.31 233 SER A CA 1
ATOM 1477 C C . SER A 1 188 ? 18.090 16.394 -0.343 1.00 45.18 233 SER A C 1
ATOM 1478 O O . SER A 1 188 ? 18.529 17.354 -0.970 1.00 33.34 233 SER A O 1
ATOM 1481 N N . ALA A 1 189 ? 16.900 15.858 -0.586 1.00 40.29 234 ALA A N 1
ATOM 1482 C CA . ALA A 1 189 ? 16.023 16.399 -1.606 1.00 37.84 234 ALA A CA 1
ATOM 1483 C C . ALA A 1 189 ? 15.916 17.903 -1.451 1.00 36.23 234 ALA A C 1
ATOM 1484 O O . ALA A 1 189 ? 15.927 18.660 -2.443 1.00 37.89 234 ALA A O 1
ATOM 1486 N N . HIS A 1 190 ? 15.845 18.340 -0.198 1.00 37.78 235 HIS A N 1
ATOM 1487 C CA . HIS A 1 190 ? 15.562 19.746 0.067 1.00 35.85 235 HIS A CA 1
ATOM 1488 C C . HIS A 1 190 ? 16.720 20.608 -0.387 1.00 38.21 235 HIS A C 1
ATOM 1489 O O . HIS A 1 190 ? 16.541 21.510 -1.190 1.00 38.08 235 HIS A O 1
ATOM 1496 N N . VAL A 1 191 ? 17.911 20.316 0.122 1.00 39.60 236 VAL A N 1
ATOM 1497 C CA . VAL A 1 191 ? 19.055 21.203 -0.058 1.00 34.61 236 VAL A CA 1
ATOM 1498 C C . VAL A 1 191 ? 19.493 21.221 -1.513 1.00 39.59 236 VAL A C 1
ATOM 1499 O O . VAL A 1 191 ? 19.826 22.292 -2.069 1.00 40.95 236 VAL A O 1
ATOM 1503 N N . GLN A 1 192 ? 19.493 20.036 -2.122 1.00 31.18 237 GLN A N 1
ATOM 1504 C CA . GLN A 1 192 ? 19.740 19.912 -3.547 1.00 35.89 237 GLN A CA 1
ATOM 1505 C C . GLN A 1 192 ? 18.764 20.777 -4.344 1.00 40.72 237 GLN A C 1
ATOM 1506 O O . GLN A 1 192 ? 19.192 21.519 -5.220 1.00 43.98 237 GLN A O 1
ATOM 1512 N N . ARG A 1 193 ? 17.475 20.723 -4.039 1.00 29.12 238 ARG A N 1
ATOM 1513 C CA . ARG A 1 193 ? 16.528 21.542 -4.788 1.00 28.15 238 ARG A CA 1
ATOM 1514 C C . ARG A 1 193 ? 16.796 23.039 -4.577 1.00 50.16 238 ARG A C 1
ATOM 1515 O O . ARG A 1 193 ? 16.601 23.888 -5.464 1.00 33.71 238 ARG A O 1
ATOM 1523 N N . LEU A 1 194 ? 17.286 23.350 -3.392 1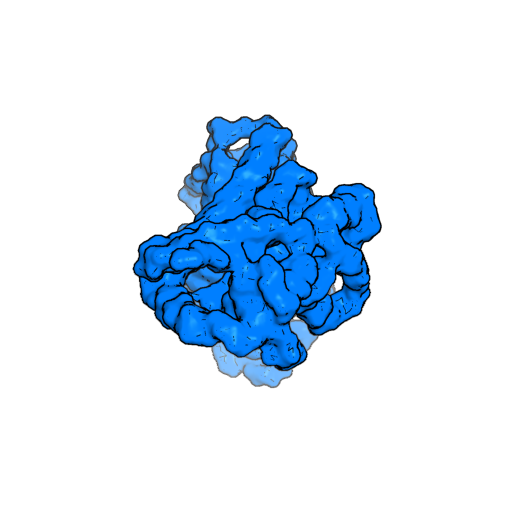.00 49.62 239 LEU A N 1
ATOM 1524 C CA . LEU A 1 194 ? 17.611 24.712 -3.045 1.00 30.18 239 LEU A CA 1
ATOM 1525 C C . LEU A 1 194 ? 18.855 25.221 -3.785 1.00 29.40 239 LEU A C 1
ATOM 1526 O O . LEU A 1 194 ? 18.936 26.413 -4.152 1.00 25.50 239 LEU A O 1
ATOM 1531 N N . LEU A 1 195 ? 19.820 24.330 -4.001 1.00 27.20 240 LEU A N 1
ATOM 1532 C CA . LEU A 1 195 ? 21.073 24.711 -4.651 1.00 27.47 240 LEU A CA 1
ATOM 1533 C C . LEU A 1 195 ? 20.876 24.869 -6.152 1.00 35.90 240 LEU A C 1
ATOM 1534 O O . LEU A 1 195 ? 21.490 25.736 -6.787 1.00 42.85 240 LEU A O 1
ATOM 1539 N N . ARG A 1 196 ? 20.014 24.031 -6.712 1.00 28.05 241 ARG A N 1
ATOM 1540 C CA . ARG A 1 196 ? 19.701 24.108 -8.120 1.00 27.84 241 ARG A CA 1
ATOM 1541 C C . ARG A 1 196 ? 19.077 25.438 -8.432 1.00 26.72 241 ARG A C 1
ATOM 1542 O O . ARG A 1 196 ? 19.518 26.162 -9.316 1.00 29.82 241 ARG A O 1
ATOM 1550 N N . GLU A 1 197 ? 18.010 25.753 -7.721 1.00 32.57 242 GLU A N 1
ATOM 1551 C CA . GLU A 1 197 ? 17.218 26.875 -8.137 1.00 24.98 242 GLU A CA 1
ATOM 1552 C C . GLU A 1 197 ? 17.790 28.186 -7.651 1.00 30.30 242 GLU A C 1
ATOM 1553 O O . GLU A 1 197 ? 17.801 29.161 -8.414 1.00 35.13 242 GLU A O 1
ATOM 1559 N N . SER A 1 198 ? 18.281 28.258 -6.420 1.00 25.13 243 SER A N 1
ATOM 1560 C CA . SER A 1 198 ? 18.607 29.607 -5.933 1.00 28.92 243 SER A CA 1
ATOM 1561 C C . SER A 1 198 ? 19.855 30.122 -6.619 1.00 24.90 243 SER A C 1
ATOM 1562 O O . SER A 1 198 ? 19.915 31.280 -6.970 1.00 24.46 243 SER A O 1
ATOM 1565 N N . ILE A 1 199 ? 20.827 29.243 -6.858 1.00 31.79 244 ILE A N 1
ATOM 1566 C CA . ILE A 1 199 ? 22.041 29.646 -7.539 1.00 28.87 244 ILE A CA 1
ATOM 1567 C C . ILE A 1 199 ? 21.774 30.019 -8.994 1.00 30.49 244 ILE A C 1
ATOM 1568 O O . ILE A 1 199 ? 22.324 31.002 -9.506 1.00 24.78 244 ILE A O 1
ATOM 1573 N N . GLN A 1 200 ? 20.941 29.222 -9.662 1.00 29.96 245 GLN A N 1
ATOM 1574 C CA . GLN A 1 200 ? 20.571 29.528 -11.054 1.00 30.74 245 GLN A CA 1
ATOM 1575 C C . GLN A 1 200 ? 19.901 30.899 -11.134 1.00 24.26 245 GLN A C 1
ATOM 1576 O O . GLN A 1 200 ? 20.263 31.740 -11.952 1.00 24.16 245 GLN A O 1
ATOM 1582 N N . LYS A 1 201 ? 18.954 31.121 -10.232 1.00 25.99 246 LYS A N 1
ATOM 1583 C CA . LYS A 1 201 ? 18.238 32.373 -10.119 1.00 28.07 246 LYS A CA 1
ATOM 1584 C C . LYS A 1 201 ? 19.225 33.493 -9.847 1.00 30.10 246 LYS A C 1
ATOM 1585 O O . LYS A 1 201 ? 19.109 34.597 -10.392 1.00 25.00 246 LYS A O 1
ATOM 1591 N N . TYR A 1 202 ? 20.215 33.192 -9.008 1.00 30.10 247 TYR A N 1
ATOM 1592 C CA . TYR A 1 202 ? 21.129 34.210 -8.554 1.00 24.09 247 TYR A CA 1
ATOM 1593 C C . TYR A 1 202 ? 21.962 34.675 -9.707 1.00 24.47 247 TYR A C 1
ATOM 1594 O O . TYR A 1 202 ? 22.041 35.863 -9.940 1.00 24.31 247 TYR A O 1
ATOM 1603 N N . GLN A 1 203 ? 22.572 33.754 -10.460 1.00 33.05 248 GLN A N 1
ATOM 1604 C CA . GLN A 1 203 ? 23.481 34.187 -11.532 1.00 24.62 248 GLN A CA 1
ATOM 1605 C C . GLN A 1 203 ? 22.732 34.654 -12.784 1.00 24.11 248 GLN A C 1
ATOM 1606 O O . GLN A 1 203 ? 23.198 35.542 -13.490 1.00 24.30 248 GLN A O 1
ATOM 1612 N N . LEU A 1 204 ? 21.564 34.089 -13.058 1.00 30.33 249 LEU A N 1
ATOM 1613 C CA . LEU A 1 204 ? 20.826 34.544 -14.226 1.00 30.98 249 LEU A CA 1
ATOM 1614 C C . LEU A 1 204 ? 20.410 36.006 -14.021 1.00 30.55 249 LEU A C 1
ATOM 1615 O O . LEU A 1 204 ? 20.405 36.800 -14.973 1.00 25.48 249 LEU A O 1
ATOM 1620 N N . ASP A 1 205 ? 20.084 36.366 -12.780 1.00 25.07 250 ASP A N 1
ATOM 1621 C CA . ASP A 1 205 ? 19.714 37.745 -12.455 1.00 23.94 250 ASP A CA 1
ATOM 1622 C C . ASP A 1 205 ? 20.846 38.754 -12.683 1.00 24.47 250 ASP A C 1
ATOM 1623 O O . ASP A 1 205 ? 20.618 39.831 -13.253 1.00 28.08 250 ASP A O 1
ATOM 1628 N N . ILE A 1 206 ? 22.057 38.417 -12.252 1.00 23.29 251 ILE A N 1
ATOM 1629 C CA . ILE A 1 206 ? 23.234 39.250 -12.515 1.00 36.84 251 ILE A CA 1
ATOM 1630 C C . ILE A 1 206 ? 23.454 39.436 -13.997 1.00 32.88 251 ILE A C 1
ATOM 1631 O O . ILE A 1 206 ? 23.752 40.552 -14.463 1.00 27.65 251 ILE A O 1
ATOM 1636 N N . ARG A 1 207 ? 23.331 38.340 -14.742 1.00 30.97 252 ARG A N 1
ATOM 1637 C CA . ARG A 1 207 ? 23.499 38.424 -16.202 1.00 48.17 252 ARG A CA 1
ATOM 1638 C C . ARG A 1 207 ? 22.361 39.193 -16.895 1.00 24.11 252 ARG A C 1
ATOM 1639 O O . ARG A 1 207 ? 22.626 39.947 -17.807 1.00 26.49 252 ARG A O 1
ATOM 1647 N N . LYS A 1 208 ? 21.130 39.071 -16.416 1.00 23.52 253 LYS A N 1
ATOM 1648 C CA . LYS A 1 208 ? 20.051 39.887 -16.954 1.00 23.05 253 LYS A CA 1
ATOM 1649 C C . LYS A 1 208 ? 20.290 41.382 -16.732 1.00 33.33 253 LYS A C 1
ATOM 1650 O O . LYS A 1 208 ? 20.044 42.212 -17.602 1.00 35.95 253 LYS A O 1
ATOM 1656 N N . GLN A 1 209 ? 20.726 41.712 -15.520 1.00 27.65 254 GLN A N 1
ATOM 1657 C CA . GLN A 1 209 ? 20.929 43.098 -15.123 1.00 35.75 254 GLN A CA 1
ATOM 1658 C C . GLN A 1 209 ? 21.974 43.758 -16.005 1.00 35.45 254 GLN A C 1
ATOM 1659 O O . GLN A 1 209 ? 21.808 44.898 -16.439 1.00 27.27 254 GLN A O 1
ATOM 1665 N N . ALA A 1 210 ? 23.053 43.031 -16.270 1.00 37.62 255 ALA A N 1
ATOM 1666 C CA . ALA A 1 210 ? 24.126 43.545 -17.135 1.00 33.30 255 ALA A CA 1
ATOM 1667 C C . ALA A 1 210 ? 23.534 43.778 -18.523 1.00 32.61 255 ALA A C 1
ATOM 1668 O O . ALA A 1 210 ? 23.684 44.854 -19.088 1.00 25.80 255 ALA A O 1
ATOM 1670 N N . LEU A 1 211 ? 22.804 42.776 -19.018 1.00 25.28 256 LEU A N 1
ATOM 1671 C CA . LEU A 1 211 ? 22.177 42.842 -20.314 1.00 25.16 256 LEU A CA 1
ATOM 1672 C C . LEU A 1 211 ? 21.181 44.001 -20.368 1.00 37.81 256 LEU A C 1
ATOM 1673 O O . LEU A 1 211 ? 21.182 44.798 -21.310 1.00 33.13 256 LEU A O 1
ATOM 1678 N N . ARG A 1 212 ? 20.327 44.111 -19.362 1.00 29.54 257 ARG A N 1
ATOM 1679 C CA . ARG A 1 212 ? 19.338 45.172 -19.396 1.00 24.50 257 ARG A CA 1
ATOM 1680 C C . ARG A 1 212 ? 19.981 46.555 -19.307 1.00 39.52 257 ARG A C 1
ATOM 1681 O O . ARG A 1 212 ? 19.494 47.526 -19.906 1.00 45.81 257 ARG A O 1
ATOM 1689 N N . GLN A 1 213 ? 21.114 46.644 -18.634 1.00 28.14 258 GLN A N 1
ATOM 1690 C CA . GLN A 1 213 ? 21.797 47.918 -18.567 1.00 30.54 258 GLN A CA 1
ATOM 1691 C C . GLN A 1 213 ? 22.299 48.289 -19.950 1.00 35.20 258 GLN A C 1
ATOM 1692 O O . GLN A 1 213 ? 22.448 49.470 -20.277 1.00 38.59 258 GLN A O 1
ATOM 1698 N N . SER A 1 214 ? 22.544 47.278 -20.769 1.00 34.77 259 SER A N 1
ATOM 1699 C CA . SER A 1 214 ? 23.026 47.529 -22.113 1.00 36.79 259 SER A CA 1
ATOM 1700 C C . SER A 1 214 ? 21.919 48.099 -22.977 1.00 40.31 259 SER A C 1
ATOM 1701 O O . SER A 1 214 ? 22.177 48.950 -23.854 1.00 27.30 259 SER A O 1
ATOM 1704 N N . VAL A 1 215 ? 20.701 47.606 -22.739 1.00 27.10 260 VAL A N 1
ATOM 1705 C CA . VAL A 1 215 ? 19.526 48.100 -23.450 1.00 36.31 260 VAL A CA 1
ATOM 1706 C C . VAL A 1 215 ? 19.377 49.592 -23.185 1.00 33.34 260 VAL A C 1
ATOM 1707 O O . VAL A 1 215 ? 19.293 50.391 -24.119 1.00 27.93 260 VAL A O 1
ATOM 1711 N N . VAL A 1 216 ? 19.376 49.944 -21.898 1.00 30.50 261 VAL A N 1
ATOM 1712 C CA . VAL A 1 216 ? 19.294 51.334 -21.442 1.00 27.70 261 VAL A CA 1
ATOM 1713 C C . VAL A 1 216 ? 20.422 52.167 -22.027 1.00 39.97 261 VAL A C 1
ATOM 1714 O O . VAL A 1 216 ? 20.171 53.241 -22.602 1.00 43.83 261 VAL A O 1
ATOM 1718 N N . GLU A 1 217 ? 21.660 51.680 -21.913 1.00 27.94 262 GLU A N 1
ATOM 1719 C CA . GLU A 1 217 ? 22.790 52.384 -22.537 1.00 41.69 262 GLU A CA 1
ATOM 1720 C C . GLU A 1 217 ? 22.636 52.530 -24.047 1.00 41.29 262 GLU A C 1
ATOM 1721 O O . GLU A 1 217 ? 23.251 53.407 -24.640 1.00 48.86 262 GLU A O 1
ATOM 1727 N N . SER A 1 218 ? 21.821 51.688 -24.677 1.00 44.64 263 SER A N 1
ATOM 1728 C CA . SER A 1 218 ? 21.686 51.756 -26.126 1.00 38.93 263 SER A CA 1
ATOM 1729 C C . SER A 1 218 ? 20.800 52.935 -26.463 1.00 38.23 263 SER A C 1
ATOM 1730 O O . SER A 1 218 ? 20.869 53.507 -27.549 1.00 30.82 263 SER A O 1
ATOM 1733 N N . GLY A 1 219 ? 19.938 53.289 -25.522 1.00 34.14 264 GLY A N 1
ATOM 1734 C CA . GLY A 1 219 ? 19.127 54.470 -25.717 1.00 35.24 264 GLY A CA 1
ATOM 1735 C C . GLY A 1 219 ? 18.001 54.225 -26.682 1.00 28.82 264 GLY A C 1
ATOM 1736 O O . GLY A 1 219 ? 17.501 55.152 -27.296 1.00 54.08 264 GLY A O 1
ATOM 1737 N N . LEU A 1 220 ? 17.618 52.969 -26.842 1.00 36.99 265 LEU A N 1
ATOM 1738 C CA . LEU A 1 220 ? 16.500 52.676 -27.710 1.00 40.73 265 LEU A CA 1
ATOM 1739 C C . LEU A 1 220 ? 15.224 52.865 -26.891 1.00 41.50 265 LEU A C 1
ATOM 1740 O O . LEU A 1 220 ? 15.231 52.742 -25.676 1.00 47.55 265 LEU A O 1
ATOM 1745 N N . ASN A 1 221 ? 14.130 53.154 -27.579 1.00 43.37 266 ASN A N 1
ATOM 1746 C CA . ASN A 1 221 ? 12.859 53.428 -26.949 1.00 35.31 266 ASN A CA 1
ATOM 1747 C C . ASN A 1 221 ? 12.107 52.157 -26.573 1.00 36.60 266 ASN A C 1
ATOM 1748 O O . ASN A 1 221 ? 11.325 51.656 -27.368 1.00 46.91 266 ASN A O 1
ATOM 1753 N N . VAL A 1 222 ? 12.310 51.665 -25.352 1.00 36.09 267 VAL A N 1
ATOM 1754 C CA . VAL A 1 222 ? 11.620 50.460 -24.890 1.00 35.08 267 VAL A CA 1
ATOM 1755 C C . VAL A 1 222 ? 10.076 50.580 -24.810 1.00 50.75 267 VAL A C 1
ATOM 1756 O O . VAL A 1 222 ? 9.404 49.586 -24.490 1.00 46.09 267 VAL A O 1
ATOM 1760 N N . GLN A 1 223 ? 9.511 51.767 -25.070 1.00 36.37 268 GLN A N 1
ATOM 1761 C CA . GLN A 1 223 ? 8.056 51.881 -25.131 1.00 35.00 268 GLN A CA 1
ATOM 1762 C C . GLN A 1 223 ? 7.579 51.512 -26.530 1.00 45.11 268 GLN A C 1
ATOM 1763 O O . GLN A 1 223 ? 6.378 51.370 -26.773 1.00 51.86 268 GLN A O 1
ATOM 1769 N N . ARG A 1 224 ? 8.508 51.367 -27.465 1.00 40.55 269 ARG A N 1
ATOM 1770 C CA . ARG A 1 224 ? 8.103 51.026 -28.814 1.00 37.40 269 ARG A CA 1
ATOM 1771 C C . ARG A 1 224 ? 7.751 49.539 -28.948 1.00 36.39 269 ARG A C 1
ATOM 1772 O O . ARG A 1 224 ? 8.535 48.662 -28.570 1.00 33.64 269 ARG A O 1
ATOM 1780 N N . VAL A 1 225 ? 6.565 49.256 -29.479 1.00 39.23 270 VAL A N 1
ATOM 1781 C CA . VAL A 1 225 ? 6.151 47.869 -29.694 1.00 43.11 270 VAL A CA 1
ATOM 1782 C C . VAL A 1 225 ? 6.755 47.295 -30.977 1.00 38.65 270 VAL A C 1
ATOM 1783 O O . VAL A 1 225 ? 6.327 47.630 -32.079 1.00 41.22 270 VAL A O 1
ATOM 1787 N N . LEU A 1 226 ? 7.758 46.439 -30.833 1.00 33.91 271 LEU A N 1
ATOM 1788 C CA . LEU A 1 226 ? 8.392 45.811 -31.981 1.00 30.10 271 LEU A CA 1
ATOM 1789 C C . LEU A 1 226 ? 7.443 44.888 -32.729 1.00 31.11 271 LEU A C 1
ATOM 1790 O O . LEU A 1 226 ? 6.874 43.977 -32.130 1.00 42.98 271 LEU A O 1
ATOM 1795 N N . ARG A 1 227 ? 7.287 45.096 -34.032 1.00 28.98 272 ARG A N 1
ATOM 1796 C CA . ARG A 1 227 ? 6.460 44.190 -34.841 1.00 31.75 272 ARG A CA 1
ATOM 1797 C C . ARG A 1 227 ? 7.266 43.018 -35.417 1.00 37.37 272 ARG A C 1
ATOM 1798 O O . ARG A 1 227 ? 8.288 43.203 -36.072 1.00 48.80 272 ARG A O 1
ATOM 1806 N N . VAL A 1 228 ? 6.781 41.782 -35.136 1.00 32.63 273 VAL A N 1
ATOM 1807 C CA . VAL A 1 228 ? 7.467 40.542 -35.467 1.00 29.34 273 VAL A CA 1
ATOM 1808 C C . VAL A 1 228 ? 6.621 39.733 -36.458 1.00 37.89 273 VAL A C 1
ATOM 1809 O O . VAL A 1 228 ? 5.398 39.677 -36.332 1.00 37.10 273 VAL A O 1
ATOM 1813 N N . LYS A 1 229 ? 7.254 39.110 -37.451 1.00 36.70 274 LYS A N 1
ATOM 1814 C CA . LYS A 1 229 ? 6.542 38.137 -38.288 1.00 38.98 274 LYS A CA 1
ATOM 1815 C C . LYS A 1 229 ? 7.233 36.793 -38.273 1.00 35.17 274 LYS A C 1
ATOM 1816 O O . LYS A 1 229 ? 8.466 36.722 -38.245 1.00 34.22 274 LYS A O 1
ATOM 1822 N N . LEU A 1 230 ? 6.441 35.726 -38.289 1.00 39.83 275 LEU A N 1
ATOM 1823 C CA . LEU A 1 230 ? 7.018 34.389 -38.367 1.00 45.78 275 LEU A CA 1
ATOM 1824 C C . LEU A 1 230 ? 6.737 33.766 -39.715 1.00 47.26 275 LEU A C 1
ATOM 1825 O O . LEU A 1 230 ? 5.597 33.762 -40.180 1.00 49.07 275 LEU A O 1
ATOM 1830 N N . GLU A 1 231 ? 7.790 33.257 -40.343 1.00 41.39 276 GLU A N 1
ATOM 1831 C CA . GLU A 1 231 ? 7.675 32.635 -41.647 1.00 46.90 276 GLU A CA 1
ATOM 1832 C C . GLU A 1 231 ? 6.702 31.454 -41.580 1.00 51.05 276 GLU A C 1
ATOM 1833 O O . GLU A 1 231 ? 6.822 30.588 -40.710 1.00 45.19 276 GLU A O 1
ATOM 1839 N N . ASN A 1 232 ? 5.724 31.435 -42.483 1.00 61.73 277 ASN A N 1
ATOM 1840 C CA . ASN A 1 232 ? 4.771 30.329 -42.532 1.00 69.61 277 ASN A CA 1
ATOM 1841 C C . ASN A 1 232 ? 4.597 29.787 -43.947 1.00 76.31 277 ASN A C 1
ATOM 1842 O O . ASN A 1 232 ? 3.548 29.268 -44.318 1.00 84.02 277 ASN A O 1
ATOM 1847 N N . ASN A 1 233 ? 5.657 29.919 -44.733 1.00 71.01 278 ASN A N 1
ATOM 1848 C CA . ASN A 1 233 ? 5.777 29.261 -46.031 1.00 69.30 278 ASN A CA 1
ATOM 1849 C C . ASN A 1 233 ? 6.796 28.118 -45.882 1.00 66.71 278 ASN A C 1
ATOM 1850 O O . ASN A 1 233 ? 7.964 28.378 -45.591 1.00 58.41 278 ASN A O 1
ATOM 1855 N N . PRO A 1 234 ? 6.361 26.852 -46.084 1.00 68.12 279 PRO A N 1
ATOM 1856 C CA . PRO A 1 234 ? 7.221 25.664 -45.884 1.00 67.26 279 PRO A CA 1
ATOM 1857 C C . PRO A 1 234 ? 8.642 25.817 -46.468 1.00 65.77 279 PRO A C 1
ATOM 1858 O O . PRO A 1 234 ? 8.821 25.918 -47.689 1.00 50.23 279 PRO A O 1
ATOM 1862 N N . GLN A 1 235 ? 9.630 25.849 -45.569 1.00 94.45 280 GLN A N 1
ATOM 1863 C CA . GLN A 1 235 ? 10.975 26.332 -45.876 1.00 105.12 280 GLN A CA 1
ATOM 1864 C C . GLN A 1 235 ? 12.056 25.783 -44.925 1.00 120.94 280 GLN A C 1
ATOM 1865 O O . GLN A 1 235 ? 13.018 25.169 -45.386 1.00 126.18 280 GLN A O 1
ATOM 1871 N N . TYR A 1 236 ? 11.912 26.001 -43.611 1.00 135.61 281 TYR A N 1
ATOM 1872 C CA . TYR A 1 236 ? 12.924 25.507 -42.650 1.00 143.49 281 TYR A CA 1
ATOM 1873 C C . TYR A 1 236 ? 12.486 25.220 -41.198 1.00 136.31 281 TYR A C 1
ATOM 1874 O O . TYR A 1 236 ? 12.731 24.129 -40.699 1.00 140.83 281 TYR A O 1
ATOM 1883 N N . ALA A 1 237 ? 11.894 26.189 -40.508 1.00 110.77 282 ALA A N 1
ATOM 1884 C CA . ALA A 1 237 ? 11.346 25.940 -39.159 1.00 104.17 282 ALA A CA 1
ATOM 1885 C C . ALA A 1 237 ? 10.186 26.896 -38.830 1.00 98.12 282 ALA A C 1
ATOM 1886 O O . ALA A 1 237 ? 9.642 27.532 -39.750 1.00 100.39 282 ALA A O 1
ATOM 1888 N N . LEU A 1 238 ? 9.810 26.994 -37.549 1.00 89.80 283 LEU A N 1
ATOM 1889 C CA . LEU A 1 238 ? 8.714 27.883 -37.112 1.00 89.55 283 LEU A CA 1
ATOM 1890 C C . LEU A 1 238 ? 8.487 27.796 -35.603 1.00 88.82 283 LEU A C 1
ATOM 1891 O O . LEU A 1 238 ? 7.921 28.709 -34.985 1.00 87.13 283 LEU A O 1
ATOM 1896 N N . ARG A 1 246 ? 3.250 27.977 -33.460 1.00 78.60 291 ARG A N 1
ATOM 1897 C CA . ARG A 1 246 ? 3.961 28.728 -32.421 1.00 72.72 291 ARG A CA 1
ATOM 1898 C C . ARG A 1 246 ? 5.049 27.870 -31.724 1.00 85.57 291 ARG A C 1
ATOM 1899 O O . ARG A 1 246 ? 4.860 27.406 -30.597 1.00 84.39 291 ARG A O 1
ATOM 1907 N N . GLY A 1 247 ? 6.188 27.671 -32.394 1.00 80.80 292 GLY A N 1
ATOM 1908 C CA . GLY A 1 247 ? 7.201 26.733 -31.923 1.00 67.37 292 GLY A CA 1
ATOM 1909 C C . GLY A 1 247 ? 8.607 27.260 -31.655 1.00 53.87 292 GLY A C 1
ATOM 1910 O O . GLY A 1 247 ? 8.780 28.190 -30.871 1.00 47.60 292 GLY A O 1
ATOM 1911 N N . ILE A 1 248 ? 9.616 26.657 -32.284 1.00 37.63 293 ILE A N 1
ATOM 1912 C CA . ILE A 1 248 ? 11.005 26.976 -31.962 1.00 36.59 293 ILE A CA 1
ATOM 1913 C C . ILE A 1 248 ? 11.288 28.459 -32.108 1.00 46.73 293 ILE A C 1
ATOM 1914 O O . ILE A 1 248 ? 11.716 29.111 -31.159 1.00 51.14 293 ILE A O 1
ATOM 1919 N N . SER A 1 249 ? 11.047 28.993 -33.301 1.00 50.65 294 SER A N 1
ATOM 1920 C CA . SER A 1 249 ? 11.383 30.382 -33.564 1.00 34.47 294 SER A CA 1
ATOM 1921 C C . SER A 1 249 ? 10.604 31.336 -32.669 1.00 30.47 294 SER A C 1
ATOM 1922 O O . SER A 1 249 ? 11.131 32.352 -32.254 1.00 29.79 294 SER A O 1
ATOM 1925 N N . ALA A 1 250 ? 9.358 31.018 -32.353 1.00 30.08 295 ALA A N 1
ATOM 1926 C CA . ALA A 1 250 ? 8.540 31.973 -31.604 1.00 35.02 295 ALA A CA 1
ATOM 1927 C C . ALA A 1 250 ? 9.022 32.079 -30.170 1.00 38.24 295 ALA A C 1
ATOM 1928 O O . ALA A 1 250 ? 9.111 33.179 -29.621 1.00 44.66 295 ALA A O 1
ATOM 1930 N N . ASP A 1 251 ? 9.343 30.927 -29.582 1.00 38.07 296 ASP A N 1
ATOM 1931 C CA . ASP A 1 251 ? 9.884 30.866 -28.231 1.00 40.66 296 ASP A CA 1
ATOM 1932 C C . ASP A 1 251 ? 11.212 31.621 -28.158 1.00 41.35 296 ASP A C 1
ATOM 1933 O O . ASP A 1 251 ? 11.426 32.398 -27.237 1.00 44.23 296 ASP A O 1
ATOM 1938 N N . VAL A 1 252 ? 12.103 31.408 -29.121 1.00 33.18 297 VAL A N 1
ATOM 1939 C CA . VAL A 1 252 ? 13.390 32.062 -29.037 1.00 32.66 297 VAL A CA 1
ATOM 1940 C C . VAL A 1 252 ? 13.220 33.574 -29.135 1.00 44.21 297 VAL A C 1
ATOM 1941 O O . VAL A 1 252 ? 13.870 34.334 -28.393 1.00 39.50 297 VAL A O 1
ATOM 1945 N N . VAL A 1 253 ? 12.342 34.012 -30.039 1.00 39.09 298 VAL A N 1
ATOM 1946 C CA . VAL A 1 253 ? 12.192 35.441 -30.272 1.00 32.45 298 VAL A CA 1
ATOM 1947 C C . VAL A 1 253 ? 11.526 36.089 -29.070 1.00 36.85 298 VAL A C 1
ATOM 1948 O O . VAL A 1 253 ? 12.085 37.016 -28.482 1.00 32.29 298 VAL A O 1
ATOM 1952 N N . PHE A 1 254 ? 10.356 35.574 -28.691 1.00 40.30 299 PHE A N 1
ATOM 1953 C CA . PHE A 1 254 ? 9.591 36.104 -27.570 1.00 38.17 299 PHE A CA 1
ATOM 1954 C C . PHE A 1 254 ? 10.346 36.104 -26.246 1.00 41.95 299 PHE A C 1
ATOM 1955 O O . PHE A 1 254 ? 10.351 37.115 -25.543 1.00 46.18 299 PHE A O 1
ATOM 1963 N N . GLN A 1 255 ? 10.976 34.984 -25.903 1.00 36.68 300 GLN A N 1
ATOM 1964 C CA . GLN A 1 255 ? 11.723 34.893 -24.643 1.00 35.61 300 GLN A CA 1
ATOM 1965 C C . GLN A 1 255 ? 12.977 35.759 -24.652 1.00 38.86 300 GLN A C 1
ATOM 1966 O O . GLN A 1 255 ? 13.386 36.290 -23.614 1.00 37.99 300 GLN A O 1
ATOM 1972 N N . ALA A 1 256 ? 13.595 35.896 -25.819 1.00 38.97 301 ALA A N 1
ATOM 1973 C CA . ALA A 1 256 ? 14.643 36.882 -25.962 1.00 33.78 301 ALA A CA 1
ATOM 1974 C C . ALA A 1 256 ? 14.047 38.260 -25.747 1.00 36.07 301 ALA A C 1
ATOM 1975 O O . ALA A 1 256 ? 14.685 39.127 -25.128 1.00 41.02 301 ALA A O 1
ATOM 1977 N N . CYS A 1 257 ? 12.827 38.476 -26.240 1.00 30.24 302 CYS A N 1
ATOM 1978 C CA . CYS A 1 257 ? 12.224 39.811 -26.061 1.00 45.33 302 CYS A CA 1
ATOM 1979 C C . CYS A 1 257 ? 11.969 40.064 -24.566 1.00 49.20 302 CYS A C 1
ATOM 1980 O O . CYS A 1 257 ? 11.951 41.207 -24.107 1.00 43.93 302 CYS A O 1
ATOM 1983 N N . GLU A 1 258 ? 11.790 38.976 -23.822 1.00 42.63 303 GLU A N 1
ATOM 1984 C CA . GLU A 1 258 ? 11.518 39.057 -22.402 1.00 44.79 303 GLU A CA 1
ATOM 1985 C C . GLU A 1 258 ? 12.834 39.292 -21.671 1.00 47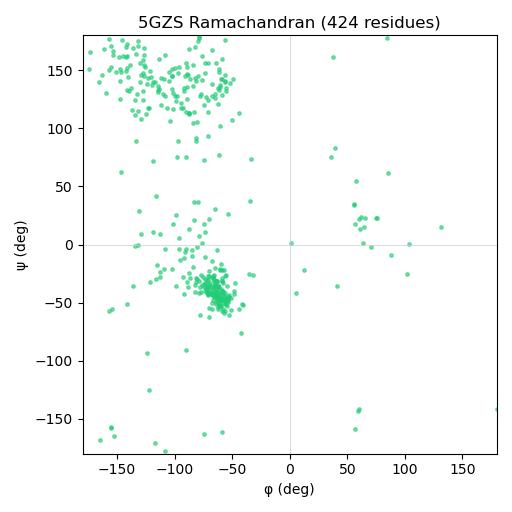.39 303 GLU A C 1
ATOM 1986 O O . GLU A 1 258 ? 12.926 40.141 -20.783 1.00 48.27 303 GLU A O 1
ATOM 2000 N N . LEU A 1 260 ? 15.141 40.987 -22.635 1.00 40.53 305 LEU A N 1
ATOM 2001 C CA . LEU A 1 260 ? 15.639 42.343 -22.823 1.00 37.59 305 LEU A CA 1
ATOM 2002 C C . LEU A 1 260 ? 14.653 43.400 -22.348 1.00 38.59 305 LEU A C 1
ATOM 2003 O O . LEU A 1 260 ? 14.918 44.600 -22.454 1.00 42.49 305 LEU A O 1
ATOM 2008 N N . LEU A 1 261 ? 13.523 42.939 -21.829 1.00 39.54 306 LEU A N 1
ATOM 2009 C CA . LEU A 1 261 ? 12.439 43.797 -21.368 1.00 36.42 306 LEU A CA 1
ATOM 2010 C C . LEU A 1 261 ? 11.965 44.730 -22.452 1.00 42.72 306 LEU A C 1
ATOM 2011 O O . LEU A 1 261 ? 11.546 45.856 -22.170 1.00 46.14 306 LEU A O 1
ATOM 2016 N N . LEU A 1 262 ? 12.015 44.249 -23.692 1.00 34.60 307 LEU A N 1
ATOM 2017 C CA . LEU A 1 262 ? 11.322 44.902 -24.786 1.00 30.27 307 LEU A CA 1
ATOM 2018 C C . LEU A 1 262 ? 9.973 44.242 -25.014 1.00 38.29 307 LEU A C 1
ATOM 2019 O O . LEU A 1 262 ? 9.798 43.052 -24.760 1.00 55.66 307 LEU A O 1
ATOM 2024 N N . LYS A 1 263 ? 9.031 44.998 -25.544 1.00 38.18 308 LYS A N 1
ATOM 2025 C CA . LYS A 1 263 ? 7.720 44.451 -25.841 1.00 42.33 308 LYS A CA 1
ATOM 2026 C C . LYS A 1 263 ? 7.644 44.089 -27.318 1.00 33.31 308 LYS A C 1
ATOM 2027 O O . LYS A 1 263 ? 7.862 44.928 -28.182 1.00 35.83 308 LYS A O 1
ATOM 2033 N N . CYS A 1 264 ? 7.334 42.833 -27.604 1.00 31.66 309 CYS A N 1
ATOM 2034 C CA . CYS A 1 264 ? 7.215 42.384 -28.981 1.00 38.85 309 CYS A CA 1
ATOM 2035 C C . CYS A 1 264 ? 5.844 41.850 -29.227 1.00 45.11 309 CYS A C 1
ATOM 2036 O O . CYS A 1 264 ? 5.272 41.152 -28.395 1.00 55.79 309 CYS A O 1
ATOM 2039 N N . GLU A 1 265 ? 5.350 42.095 -30.410 1.00 42.12 310 GLU A N 1
ATOM 2040 C CA . GLU A 1 265 ? 4.041 41.678 -30.777 1.00 36.32 310 GLU A CA 1
ATOM 2041 C C . GLU A 1 265 ? 4.152 40.902 -32.062 1.00 40.86 310 GLU A C 1
ATOM 2042 O O . GLU A 1 265 ? 4.656 41.403 -33.016 1.00 45.14 310 GLU A O 1
ATOM 2048 N N . LEU A 1 266 ? 3.664 39.676 -32.081 1.00 33.11 311 LEU A N 1
ATOM 2049 C CA . LEU A 1 266 ? 3.622 38.870 -33.280 1.00 38.70 311 LEU A CA 1
ATOM 2050 C C . LEU A 1 266 ? 2.481 39.330 -34.173 1.00 39.05 311 LEU A C 1
ATOM 2051 O O . LEU A 1 266 ? 1.346 39.403 -33.716 1.00 52.20 311 LEU A O 1
ATOM 2056 N N . VAL A 1 267 ? 2.746 39.568 -35.425 1.00 37.55 312 VAL A N 1
ATOM 2057 C CA . VAL A 1 267 ? 1.666 39.954 -36.346 1.00 39.60 312 VAL A CA 1
ATOM 2058 C C . VAL A 1 267 ? 1.583 39.068 -37.613 1.00 40.04 312 VAL A C 1
ATOM 2059 O O . VAL A 1 267 ? 2.594 38.608 -38.126 1.00 31.54 312 VAL A O 1
ATOM 2063 N N . SER A 1 268 ? 0.361 38.836 -38.094 1.00 43.35 313 SER A N 1
ATOM 2064 C CA . SER A 1 268 ? 0.112 37.999 -39.270 1.00 50.92 313 SER A CA 1
ATOM 2065 C C . SER A 1 268 ? -1.000 38.570 -40.122 1.00 60.28 313 SER A C 1
ATOM 2066 O O . SER A 1 268 ? -1.809 39.321 -39.602 1.00 57.84 313 SER A O 1
ATOM 2069 N N . ASN A 1 269 ? -1.110 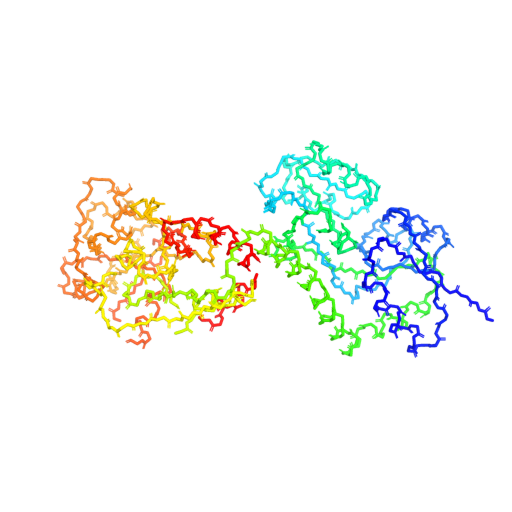38.144 -41.381 1.00 70.96 314 ASN A N 1
ATOM 2070 C CA . ASN A 1 269 ? -2.372 38.162 -42.155 1.00 73.86 314 ASN A CA 1
ATOM 2071 C C . ASN A 1 269 ? -2.912 36.880 -42.782 1.00 80.09 314 ASN A C 1
ATOM 2072 O O . ASN A 1 269 ? -3.588 36.119 -42.120 1.00 81.59 314 ASN A O 1
ATOM 2077 N N . GLY A 1 270 ? -2.578 36.631 -44.046 1.00 90.76 315 GLY A N 1
ATOM 2078 C CA . GLY A 1 270 ? -2.632 35.345 -44.729 1.00 82.80 315 GLY A CA 1
ATOM 2079 C C . GLY A 1 270 ? -1.517 34.983 -45.700 1.00 79.13 315 GLY A C 1
ATOM 2080 O O . GLY A 1 270 ? -0.921 33.913 -45.639 1.00 78.13 315 GLY A O 1
ATOM 2081 N N . GLN A 1 271 ? -1.228 35.880 -46.622 1.00 80.60 316 GLN A N 1
ATOM 2082 C CA . GLN A 1 271 ? 0.027 35.856 -47.346 1.00 80.49 316 GLN A CA 1
ATOM 2083 C C . GLN A 1 271 ? 0.210 34.536 -48.127 1.00 93.01 316 GLN A C 1
ATOM 2084 O O . GLN A 1 271 ? -0.760 34.011 -48.633 1.00 82.42 316 GLN A O 1
ATOM 2090 N N . GLU A 1 272 ? 1.408 33.957 -48.209 1.00 89.18 317 GLU A N 1
ATOM 2091 C CA . GLU A 1 272 ? 2.744 34.561 -48.107 1.00 86.08 317 GLU A CA 1
ATOM 2092 C C . GLU A 1 272 ? 3.549 33.918 -49.225 1.00 103.68 317 GLU A C 1
ATOM 2093 O O . GLU A 1 272 ? 4.351 34.571 -49.886 1.00 109.17 317 GLU A O 1
ATOM 2099 N N . THR A 1 273 ? 3.265 32.643 -49.463 1.00 102.75 318 THR A N 1
ATOM 2100 C CA . THR A 1 273 ? 3.808 31.860 -50.552 1.00 106.18 318 THR A CA 1
ATOM 2101 C C . THR A 1 273 ? 4.091 32.694 -51.803 1.00 108.54 318 THR A C 1
ATOM 2102 O O . THR A 1 273 ? 4.960 32.366 -52.614 1.00 110.85 318 THR A O 1
ATOM 2106 N N . TRP A 1 274 ? 3.364 33.787 -51.937 1.00 98.84 319 TRP A N 1
ATOM 2107 C CA . TRP A 1 274 ? 3.643 34.742 -52.985 1.00 97.43 319 TRP A CA 1
ATOM 2108 C C . TRP A 1 274 ? 3.679 36.152 -52.432 1.00 89.15 319 TRP A C 1
ATOM 2109 O O . TRP A 1 274 ? 3.960 37.101 -53.131 1.00 88.40 319 TRP A O 1
ATOM 2120 N N . GLU A 1 275 ? 3.446 36.260 -51.136 1.00 92.91 320 GLU A N 1
ATOM 2121 C CA . GLU A 1 275 ? 3.463 37.533 -50.462 1.00 88.16 320 GLU A CA 1
ATOM 2122 C C . GLU A 1 275 ? 4.542 37.591 -49.376 1.00 78.18 320 GLU A C 1
ATOM 2123 O O . GLU A 1 275 ? 4.267 37.622 -48.192 1.00 85.29 320 GLU A O 1
ATOM 2129 N N . SER A 1 276 ? 5.782 37.662 -49.804 1.00 70.61 321 SER A N 1
ATOM 2130 C CA . SER A 1 276 ? 6.920 37.471 -48.904 1.00 57.67 321 SER A CA 1
ATOM 2131 C C . SER A 1 276 ? 6.987 38.442 -47.733 1.00 66.66 321 SER A C 1
ATOM 2132 O O . SER A 1 276 ? 6.662 39.632 -47.826 1.00 72.05 321 SER A O 1
ATOM 2143 N N . PHE A 1 278 ? 9.645 38.892 -46.129 1.00 38.28 323 PHE A N 1
ATOM 2144 C CA . PHE A 1 278 ? 10.918 39.541 -46.287 1.00 40.82 323 PHE A CA 1
ATOM 2145 C C . PHE A 1 278 ? 10.707 40.882 -46.970 1.00 49.99 323 PHE A C 1
ATOM 2146 O O . PHE A 1 278 ? 11.377 41.863 -46.661 1.00 64.77 323 PHE A O 1
ATOM 2154 N N . ASP A 1 279 ? 9.757 40.928 -47.887 1.00 43.03 324 ASP A N 1
ATOM 2155 C CA . ASP A 1 279 ? 9.355 42.198 -48.468 1.00 44.03 324 ASP A CA 1
ATOM 2156 C C . ASP A 1 279 ? 8.870 43.119 -47.354 1.00 48.79 324 ASP A C 1
ATOM 2157 O O . ASP A 1 279 ? 9.192 44.296 -47.347 1.00 51.84 324 ASP A O 1
ATOM 2162 N N . ASP A 1 280 ? 8.111 42.584 -46.401 1.00 56.65 325 ASP A N 1
ATOM 2163 C CA . ASP A 1 280 ? 7.641 43.379 -45.264 1.00 50.87 325 ASP A CA 1
ATOM 2164 C C . ASP A 1 280 ? 8.820 43.897 -44.431 1.00 50.57 325 ASP A C 1
ATOM 2165 O O . ASP A 1 280 ? 8.793 45.016 -43.872 1.00 47.24 325 ASP A O 1
ATOM 2170 N N . LEU A 1 281 ? 9.858 43.072 -44.360 1.00 34.67 326 LEU A N 1
ATOM 2171 C CA . LEU A 1 281 ? 11.092 43.435 -43.675 1.00 44.26 326 LEU A CA 1
ATOM 2172 C C . LEU A 1 281 ? 11.871 44.500 -44.457 1.00 50.92 326 LEU A C 1
ATOM 2173 O O . LEU A 1 281 ? 12.399 45.463 -43.874 1.00 52.98 326 LEU A O 1
ATOM 2178 N N . GLN A 1 282 ? 11.939 44.347 -45.777 1.00 38.30 327 GLN A N 1
ATOM 2179 C CA . GLN A 1 282 ? 12.616 45.366 -46.567 1.00 34.83 327 GLN A CA 1
ATOM 2180 C C . GLN A 1 282 ? 11.772 46.635 -46.618 1.00 35.24 327 GLN A C 1
ATOM 2181 O O . GLN A 1 282 ? 12.315 47.714 -46.627 1.00 56.13 327 GLN A O 1
ATOM 2187 N N . ASP A 1 283 ? 10.449 46.511 -46.564 1.00 49.40 328 ASP A N 1
ATOM 2188 C CA . ASP A 1 283 ? 9.546 47.670 -46.446 1.00 50.53 328 ASP A CA 1
ATOM 2189 C C . ASP A 1 283 ? 9.769 48.495 -45.185 1.00 45.37 328 ASP A C 1
ATOM 2190 O O . ASP A 1 283 ? 9.331 49.645 -45.112 1.00 48.80 328 ASP A O 1
ATOM 2195 N N . LYS A 1 284 ? 10.381 47.880 -44.178 1.00 43.48 329 LYS A N 1
ATOM 2196 C CA . LYS A 1 284 ? 10.409 48.419 -42.809 1.00 47.46 329 LYS A CA 1
ATOM 2197 C C . LYS A 1 284 ? 8.995 48.456 -42.207 1.00 49.35 329 LYS A C 1
ATOM 2198 O O . LYS A 1 284 ? 8.729 49.233 -41.272 1.00 50.91 329 LYS A O 1
ATOM 2204 N N . SER A 1 285 ? 8.088 47.627 -42.727 1.00 39.75 330 SER A N 1
ATOM 2205 C CA . SER A 1 285 ? 6.703 47.627 -42.221 1.00 49.35 330 SER A CA 1
ATOM 2206 C C . SER A 1 285 ? 6.595 46.731 -40.976 1.00 47.52 330 SER A C 1
ATOM 2207 O O . SER A 1 285 ? 5.663 46.862 -40.188 1.00 42.27 330 SER A O 1
ATOM 2210 N N . ILE A 1 286 ? 7.571 45.836 -40.814 1.00 43.73 331 ILE A N 1
ATOM 2211 C CA . ILE A 1 286 ? 7.788 45.090 -39.570 1.00 40.09 331 ILE A CA 1
ATOM 2212 C C . ILE A 1 286 ? 9.243 45.293 -39.158 1.00 44.32 331 ILE A C 1
ATOM 2213 O O . ILE A 1 286 ? 10.057 45.716 -39.982 1.00 46.76 331 ILE A O 1
ATOM 2218 N N . ASP A 1 287 ? 9.571 45.005 -37.897 1.00 40.73 332 ASP A N 1
ATOM 2219 C CA . ASP A 1 287 ? 10.939 45.162 -37.386 1.00 30.79 332 ASP A CA 1
ATOM 2220 C C . ASP A 1 287 ? 11.741 43.838 -37.352 1.00 35.96 332 ASP A C 1
ATOM 2221 O O . ASP A 1 287 ? 12.943 43.823 -37.575 1.00 30.09 332 ASP A O 1
ATOM 2226 N N . ILE A 1 288 ? 11.075 42.732 -37.061 1.00 32.07 333 ILE A N 1
ATOM 2227 C CA . ILE A 1 288 ? 11.770 41.478 -36.835 1.00 28.83 333 ILE A CA 1
ATOM 2228 C C . ILE A 1 288 ? 11.162 40.357 -37.647 1.00 29.34 333 ILE A C 1
ATOM 2229 O O . ILE A 1 288 ? 9.947 40.259 -37.767 1.00 29.60 333 ILE A O 1
ATOM 2234 N N . LEU A 1 289 ? 11.996 39.504 -38.207 1.00 28.90 334 LEU A N 1
ATOM 2235 C CA . LEU A 1 289 ? 11.462 38.386 -38.968 1.00 36.89 334 LEU A CA 1
ATOM 2236 C C . LEU A 1 289 ? 12.289 37.154 -38.663 1.00 41.50 334 LEU A C 1
ATOM 2237 O O . LEU A 1 289 ? 13.525 37.202 -38.667 1.00 34.24 334 LEU A O 1
ATOM 2242 N N . ALA A 1 290 ? 11.602 36.055 -38.375 1.00 38.69 335 ALA A N 1
ATOM 2243 C CA . ALA A 1 290 ? 12.276 34.798 -38.104 1.00 39.54 335 ALA A CA 1
ATOM 2244 C C . ALA A 1 290 ? 11.301 33.675 -38.378 1.00 39.93 335 ALA A C 1
ATOM 2245 O O . ALA A 1 290 ? 10.090 33.853 -38.267 1.00 45.40 335 ALA A O 1
ATOM 2247 N N . PRO A 1 291 ? 11.816 32.523 -38.780 1.00 34.74 336 PRO A N 1
ATOM 2248 C CA . PRO A 1 291 ? 13.239 32.254 -39.029 1.00 50.22 336 PRO A CA 1
ATOM 2249 C C . PRO A 1 291 ? 13.702 32.863 -40.348 1.00 48.56 336 PRO A C 1
ATOM 2250 O O . PRO A 1 291 ? 12.864 33.181 -41.188 1.00 53.90 336 PRO A O 1
ATOM 2254 N N . ILE A 1 292 ? 15.004 33.024 -40.535 1.00 39.73 337 ILE A N 1
ATOM 2255 C CA . ILE A 1 292 ? 15.510 33.346 -41.864 1.00 37.01 337 ILE A CA 1
ATOM 2256 C C . ILE A 1 292 ? 16.880 32.723 -42.042 1.00 42.26 337 ILE A C 1
ATOM 2257 O O . ILE A 1 292 ? 17.786 32.964 -41.241 1.00 42.29 337 ILE A O 1
ATOM 2262 N N . THR A 1 293 ? 17.045 31.922 -43.094 1.00 47.35 338 THR A N 1
ATOM 2263 C CA . THR A 1 293 ? 18.153 30.982 -43.098 1.00 53.69 338 THR A CA 1
ATOM 2264 C C . THR A 1 293 ? 19.493 31.548 -43.549 1.00 61.76 338 THR A C 1
ATOM 2265 O O . THR A 1 293 ? 20.393 30.778 -43.895 1.00 70.74 338 THR A O 1
ATOM 2269 N N . VAL A 1 294 ? 19.638 32.870 -43.479 1.00 55.14 339 VAL A N 1
ATOM 2270 C CA . VAL A 1 294 ? 20.869 33.591 -43.842 1.00 56.13 339 VAL A CA 1
ATOM 2271 C C . VAL A 1 294 ? 21.585 32.953 -45.027 1.00 71.45 339 VAL A C 1
ATOM 2272 O O . VAL A 1 294 ? 22.595 32.252 -44.894 1.00 75.47 339 VAL A O 1
ATOM 2276 N N . SER A 1 295 ? 21.012 33.191 -46.202 1.00 77.12 340 SER A N 1
ATOM 2277 C CA . SER A 1 295 ? 21.639 32.822 -47.459 1.00 75.69 340 SER A CA 1
ATOM 2278 C C . SER A 1 295 ? 22.773 33.801 -47.721 1.00 74.42 340 SER A C 1
ATOM 2279 O O . SER A 1 295 ? 23.226 34.503 -46.816 1.00 70.60 340 SER A O 1
ATOM 2282 N N . GLN A 1 296 ? 23.228 33.843 -48.966 1.00 80.64 341 GLN A N 1
ATOM 2283 C CA . GLN A 1 296 ? 24.071 34.934 -49.430 1.00 79.28 341 GLN A CA 1
ATOM 2284 C C . GLN A 1 296 ? 23.160 35.999 -50.015 1.00 80.42 341 GLN A C 1
ATOM 2285 O O . GLN A 1 296 ? 23.345 37.194 -49.770 1.00 87.43 341 GLN A O 1
ATOM 2291 N N . GLN A 1 297 ? 22.170 35.538 -50.782 1.00 76.37 342 GLN A N 1
ATOM 2292 C CA . GLN A 1 297 ? 21.175 36.406 -51.399 1.00 80.05 342 GLN A CA 1
ATOM 2293 C C . GLN A 1 297 ? 20.613 37.384 -50.386 1.00 82.04 342 GLN A C 1
ATOM 2294 O O . GLN A 1 297 ? 20.464 38.568 -50.684 1.00 78.98 342 GLN A O 1
ATOM 2300 N N . ARG A 1 298 ? 20.334 36.887 -49.183 1.00 78.28 343 ARG A N 1
ATOM 2301 C CA . ARG A 1 298 ? 19.635 37.679 -48.177 1.00 73.67 343 ARG A CA 1
ATOM 2302 C C . ARG A 1 298 ? 20.576 38.386 -47.204 1.00 73.29 343 ARG A C 1
ATOM 2303 O O . ARG A 1 298 ? 20.160 39.307 -46.503 1.00 72.53 343 ARG A O 1
ATOM 2311 N N . LYS A 1 299 ? 21.848 37.988 -47.210 1.00 77.55 344 LYS A N 1
ATOM 2312 C CA . LYS A 1 299 ? 22.811 38.380 -46.170 1.00 79.17 344 LYS A CA 1
ATOM 2313 C C . LYS A 1 299 ? 22.951 39.892 -45.962 1.00 74.42 344 LYS A C 1
ATOM 2314 O O . LYS A 1 299 ? 23.296 40.350 -44.867 1.00 73.33 344 LYS A O 1
ATOM 2320 N N . ASN A 1 300 ? 22.656 40.655 -47.004 1.00 67.28 345 ASN A N 1
ATOM 2321 C CA . ASN A 1 300 ? 22.867 42.091 -46.991 1.00 62.97 345 ASN A CA 1
ATOM 2322 C C . ASN A 1 300 ? 21.582 42.904 -46.916 1.00 56.63 345 ASN A C 1
ATOM 2323 O O . ASN A 1 300 ? 21.631 44.134 -46.848 1.00 53.23 345 ASN A O 1
ATOM 2328 N N . LEU A 1 301 ? 20.429 42.238 -46.959 1.00 59.55 346 LEU A N 1
ATOM 2329 C CA . LEU A 1 301 ? 19.150 42.960 -47.001 1.00 55.83 346 LEU A CA 1
ATOM 2330 C C . LEU A 1 301 ? 18.525 43.106 -45.623 1.00 49.74 346 LEU A C 1
ATOM 2331 O O . LEU A 1 301 ? 17.496 43.754 -45.460 1.00 52.00 346 LEU A O 1
ATOM 2336 N N . ALA A 1 302 ? 19.161 42.504 -44.627 1.00 47.35 347 ALA A N 1
ATOM 2337 C CA . ALA A 1 302 ? 18.731 42.659 -43.244 1.00 44.48 347 ALA A CA 1
ATOM 2338 C C . ALA A 1 302 ? 19.908 42.458 -42.299 1.00 41.91 347 ALA A C 1
ATOM 2339 O O . ALA A 1 302 ? 20.947 41.942 -42.688 1.00 46.45 347 ALA A O 1
ATOM 2341 N N . TYR A 1 303 ? 19.743 42.900 -41.061 1.00 46.45 348 TYR A N 1
ATOM 2342 C CA . TYR A 1 303 ? 20.716 42.663 -40.006 1.00 31.41 348 TYR A CA 1
ATOM 2343 C C . TYR A 1 303 ? 20.352 41.353 -39.342 1.00 32.82 348 TYR A C 1
ATOM 2344 O O . TYR A 1 303 ? 19.163 41.039 -39.233 1.00 37.34 348 TYR A O 1
ATOM 2353 N N . PHE A 1 304 ? 21.345 40.597 -38.873 1.00 39.97 349 PHE A N 1
ATOM 2354 C CA . PHE A 1 304 ? 21.093 39.237 -38.387 1.00 39.18 349 PHE A CA 1
ATOM 2355 C C . PHE A 1 304 ? 21.635 38.960 -36.996 1.00 39.60 349 PHE A C 1
ATOM 2356 O O . PHE A 1 304 ? 22.782 39.260 -36.714 1.00 47.81 349 PHE A O 1
ATOM 2364 N N . SER A 1 305 ? 20.817 38.378 -36.127 1.00 39.20 350 SER A N 1
ATOM 2365 C CA . SER A 1 305 ? 21.316 37.878 -34.848 1.00 41.63 350 SER A CA 1
ATOM 2366 C C . SER A 1 305 ? 22.221 36.719 -35.159 1.00 44.94 350 SER A C 1
ATOM 2367 O O . SER A 1 305 ? 22.180 36.223 -36.280 1.00 46.75 350 SER A O 1
ATOM 2370 N N . GLU A 1 306 ? 23.000 36.270 -34.170 1.00 46.45 351 GLU A N 1
ATOM 2371 C CA . GLU A 1 306 ? 23.742 35.014 -34.264 1.00 40.39 351 GLU A CA 1
ATOM 2372 C C . GLU A 1 306 ? 22.745 33.906 -34.493 1.00 42.76 351 GLU A C 1
ATOM 2373 O O . GLU A 1 306 ? 21.571 34.093 -34.191 1.00 50.03 351 GLU A O 1
ATOM 2379 N N . SER A 1 307 ? 23.197 32.765 -35.023 1.00 48.99 352 SER A N 1
ATOM 2380 C CA . SER A 1 307 ? 22.304 31.626 -35.286 1.00 47.87 352 SER A CA 1
ATOM 2381 C C . SER A 1 307 ? 21.727 31.064 -33.992 1.00 42.39 352 SER A C 1
ATOM 2382 O O . SER A 1 307 ? 22.314 31.239 -32.944 1.00 33.51 352 SER A O 1
ATOM 2385 N N . TYR A 1 308 ? 20.577 30.398 -34.064 1.00 48.98 353 TYR A N 1
ATOM 2386 C CA . TYR A 1 308 ? 20.005 29.756 -32.879 1.00 39.56 353 TYR A CA 1
ATOM 2387 C C . TYR A 1 308 ? 19.533 28.345 -33.190 1.00 42.12 353 TYR A C 1
ATOM 2388 O O . TYR A 1 308 ? 19.029 27.637 -32.318 1.00 45.73 353 TYR A O 1
ATOM 2397 N N . TYR A 1 309 ? 19.686 27.949 -34.445 1.00 37.89 354 TYR A N 1
ATOM 2398 C CA . TYR A 1 309 ? 19.353 26.597 -34.858 1.00 51.75 354 TYR A CA 1
ATOM 2399 C C . TYR A 1 309 ? 20.165 26.242 -36.096 1.00 57.00 354 TYR A C 1
ATOM 2400 O O . TYR A 1 309 ? 20.567 27.131 -36.866 1.00 53.34 354 TYR A O 1
ATOM 2409 N N . HIS A 1 310 ? 20.429 24.952 -36.284 1.00 60.24 355 HIS A N 1
ATOM 2410 C CA . HIS A 1 310 ? 21.209 24.531 -37.446 1.00 56.84 355 HIS A CA 1
ATOM 2411 C C . HIS A 1 310 ? 20.592 23.355 -38.165 1.00 53.96 355 HIS A C 1
ATOM 2412 O O . HIS A 1 310 ? 20.914 22.203 -37.870 1.00 64.72 355 HIS A O 1
ATOM 2419 N N . PRO A 1 311 ? 19.709 23.657 -39.125 1.00 48.13 356 PRO A N 1
ATOM 2420 C CA . PRO A 1 311 ? 18.943 22.671 -39.882 1.00 49.16 356 PRO A CA 1
ATOM 2421 C C . PRO A 1 311 ? 19.835 21.749 -40.659 1.00 47.75 356 PRO A C 1
ATOM 2422 O O . PRO A 1 311 ? 20.933 22.146 -41.075 1.00 42.36 356 PRO A O 1
ATOM 2426 N N . GLN A 1 312 ? 19.335 20.532 -40.855 1.00 53.10 357 GLN A N 1
ATOM 2427 C CA . GLN A 1 312 ? 20.023 19.483 -41.593 1.00 47.28 357 GLN A CA 1
ATOM 2428 C C . GLN A 1 312 ? 19.442 19.293 -42.998 1.00 51.79 357 GLN A C 1
ATOM 2429 O O . GLN A 1 312 ? 18.346 18.750 -43.155 1.00 62.47 357 GLN A O 1
ATOM 2435 N N . ALA A 1 313 ? 20.158 19.741 -44.024 1.00 42.91 358 ALA A N 1
ATOM 2436 C CA . ALA A 1 313 ? 19.654 19.560 -45.388 1.00 48.59 358 ALA A CA 1
ATOM 2437 C C . ALA A 1 313 ? 19.758 18.113 -45.799 1.00 58.66 358 ALA A C 1
ATOM 2438 O O . ALA A 1 313 ? 20.833 17.502 -45.707 1.00 65.87 358 ALA A O 1
ATOM 2440 N N . ILE A 1 314 ? 18.651 17.553 -46.260 1.00 51.65 359 ILE A N 1
ATOM 2441 C CA . ILE A 1 314 ? 18.703 16.191 -46.768 1.00 53.54 359 ILE A CA 1
ATOM 2442 C C . ILE A 1 314 ? 18.020 16.051 -48.129 1.00 58.84 359 ILE A C 1
ATOM 2443 O O . ILE A 1 314 ? 17.365 16.976 -48.621 1.00 49.53 359 ILE A O 1
ATOM 2448 N N . LEU A 1 315 ? 18.177 14.891 -48.749 1.00 53.40 360 LEU A N 1
ATOM 2449 C CA . LEU A 1 315 ? 17.458 14.666 -49.986 1.00 52.99 360 LEU A CA 1
ATOM 2450 C C . LEU A 1 315 ? 16.254 13.785 -49.747 1.00 54.69 360 LEU A C 1
ATOM 2451 O O . LEU A 1 315 ? 16.319 12.782 -49.031 1.00 51.69 360 LEU A O 1
ATOM 2456 N N . VAL A 1 316 ? 15.133 14.206 -50.317 1.00 53.52 361 VAL A N 1
ATOM 2457 C CA . VAL A 1 316 ? 13.942 13.392 -50.281 1.00 60.28 361 VAL A CA 1
ATOM 2458 C C . VAL A 1 316 ? 13.802 12.710 -51.632 1.00 62.32 361 VAL A C 1
ATOM 2459 O O . VAL A 1 316 ? 13.917 13.362 -52.674 1.00 62.08 361 VAL A O 1
ATOM 2463 N N . LYS A 1 317 ? 13.588 11.394 -51.601 1.00 59.10 362 LYS A N 1
ATOM 2464 C CA . LYS A 1 317 ? 13.479 10.581 -52.812 1.00 64.78 362 LYS A CA 1
ATOM 2465 C C . LYS A 1 317 ? 12.236 9.711 -52.775 1.00 74.43 362 LYS A C 1
ATOM 2466 O O . LYS A 1 317 ? 11.726 9.403 -51.698 1.00 72.95 362 LYS A O 1
ATOM 2472 N N . ARG A 1 318 ? 11.762 9.313 -53.954 1.00 77.67 363 ARG A N 1
ATOM 2473 C CA . ARG A 1 318 ? 10.724 8.303 -54.059 1.00 71.13 363 ARG A CA 1
ATOM 2474 C C . ARG A 1 318 ? 11.208 7.061 -53.326 1.00 68.50 363 ARG A C 1
ATOM 2475 O O . ARG A 1 318 ? 12.372 6.677 -53.452 1.00 69.26 363 ARG A O 1
ATOM 2483 N N . GLU A 1 319 ? 10.329 6.468 -52.525 1.00 67.95 364 GLU A N 1
ATOM 2484 C CA . GLU A 1 319 ? 10.652 5.283 -51.735 1.00 74.94 364 GLU A CA 1
ATOM 2485 C C . GLU A 1 319 ? 11.165 4.141 -52.634 1.00 86.87 364 GLU A C 1
ATOM 2486 O O . GLU A 1 319 ? 10.701 4.006 -53.759 1.00 74.09 364 GLU A O 1
ATOM 2492 N N . HIS A 1 320 ? 12.100 3.331 -52.137 1.00 91.10 365 HIS A N 1
ATOM 2493 C CA . HIS A 1 320 ? 12.565 2.133 -52.854 1.00 98.44 365 HIS A CA 1
ATOM 2494 C C . HIS A 1 320 ? 13.405 2.417 -54.106 1.00 76.93 365 HIS A C 1
ATOM 2495 O O . HIS A 1 320 ? 13.885 1.499 -54.772 1.00 72.75 365 HIS A O 1
ATOM 2502 N N . TYR A 1 321 ? 13.570 3.697 -54.407 1.00 74.26 366 TYR A N 1
ATOM 2503 C CA . TYR A 1 321 ? 14.323 4.189 -55.549 1.00 73.08 366 TYR A CA 1
ATOM 2504 C C . TYR A 1 321 ? 15.824 4.374 -55.296 1.00 77.77 366 TYR A C 1
ATOM 2505 O O . TYR A 1 321 ? 16.226 5.254 -54.529 1.00 86.74 366 TYR A O 1
ATOM 2514 N N . LYS A 1 322 ? 16.636 3.559 -55.965 1.00 73.03 367 LYS A N 1
ATOM 2515 C CA . LYS A 1 322 ? 18.095 3.716 -56.025 1.00 69.11 367 LYS A CA 1
ATOM 2516 C C . LYS A 1 322 ? 18.806 3.770 -54.669 1.00 75.78 367 LYS A C 1
ATOM 2517 O O . LYS A 1 322 ? 19.802 4.474 -54.512 1.00 77.62 367 LYS A O 1
ATOM 2523 N N . ASP A 1 323 ? 18.309 3.021 -53.696 1.00 68.30 368 ASP A N 1
ATOM 2524 C CA . ASP A 1 323 ? 18.940 2.983 -52.386 1.00 71.35 368 ASP A CA 1
ATOM 2525 C C . ASP A 1 323 ? 20.418 2.587 -52.434 1.00 84.74 368 ASP A C 1
ATOM 2526 O O . ASP A 1 323 ? 20.799 1.608 -53.086 1.00 69.90 368 ASP A O 1
ATOM 2531 N N . ASP A 1 324 ? 21.233 3.376 -51.731 1.00 80.73 369 ASP A N 1
ATOM 2532 C CA . ASP A 1 324 ? 22.661 3.118 -51.545 1.00 73.11 369 ASP A CA 1
ATOM 2533 C C . ASP A 1 324 ? 23.436 3.108 -52.851 1.00 67.54 369 ASP A C 1
ATOM 2534 O O . ASP A 1 324 ? 24.496 2.498 -52.947 1.00 68.73 369 ASP A O 1
ATOM 2539 N N . VAL A 1 325 ? 22.902 3.784 -53.860 1.00 67.20 370 VAL A N 1
ATOM 2540 C CA . VAL A 1 325 ? 23.631 3.969 -55.102 1.00 67.96 370 VAL A CA 1
ATOM 2541 C C . VAL A 1 325 ? 24.588 5.132 -54.923 1.00 66.29 370 VAL A C 1
ATOM 2542 O O . VAL A 1 325 ? 25.701 5.123 -55.448 1.00 66.97 370 VAL A O 1
ATOM 2546 N N . TYR A 1 326 ? 24.152 6.121 -54.142 1.00 70.61 371 TYR A N 1
ATOM 2547 C CA . TYR A 1 326 ? 24.933 7.332 -53.910 1.00 62.57 371 TYR A CA 1
ATOM 2548 C C . TYR A 1 326 ? 25.168 7.573 -52.434 1.00 61.23 371 TYR A C 1
ATOM 2549 O O . TYR A 1 326 ? 24.254 7.436 -51.625 1.00 65.93 371 TYR A O 1
ATOM 2558 N N . SER A 1 327 ? 26.381 7.975 -52.087 1.00 60.82 372 SER A N 1
ATOM 2559 C CA . SER A 1 327 ? 26.724 8.132 -50.688 1.00 59.78 372 SER A CA 1
ATOM 2560 C C . SER A 1 327 ? 26.882 9.600 -50.317 1.00 57.74 372 SER A C 1
ATOM 2561 O O . SER A 1 327 ? 26.760 9.951 -49.136 1.00 56.48 372 SER A O 1
ATOM 2564 N N . ASN A 1 328 ? 27.131 10.460 -51.311 1.00 57.48 373 ASN A N 1
ATOM 2565 C CA . ASN A 1 328 ? 26.960 11.909 -51.103 1.00 60.69 373 ASN A CA 1
ATOM 2566 C C . ASN A 1 328 ? 26.517 12.714 -52.346 1.00 55.41 373 ASN A C 1
ATOM 2567 O O . ASN A 1 328 ? 26.667 12.277 -53.472 1.00 56.75 373 ASN A O 1
ATOM 2572 N N . VAL A 1 329 ? 25.996 13.916 -52.118 1.00 55.12 374 VAL A N 1
ATOM 2573 C CA . VAL A 1 329 ? 25.191 14.615 -53.115 1.00 54.85 374 VAL A CA 1
ATOM 2574 C C . VAL A 1 329 ? 25.952 15.019 -54.387 1.00 58.11 374 VAL A C 1
ATOM 2575 O O . VAL A 1 329 ? 25.342 15.225 -55.440 1.00 60.29 374 VAL A O 1
ATOM 2579 N N . SER A 1 330 ? 27.277 15.086 -54.316 1.00 59.71 375 SER A N 1
ATOM 2580 C CA . SER A 1 330 ? 28.098 15.311 -55.515 1.00 57.63 375 SER A CA 1
ATOM 2581 C C . SER A 1 330 ? 27.936 14.222 -56.576 1.00 62.93 375 SER A C 1
ATOM 2582 O O . SER A 1 330 ? 28.227 14.432 -57.758 1.00 58.42 375 SER A O 1
ATOM 2585 N N . GLU A 1 331 ? 27.477 13.054 -56.151 1.00 58.25 376 GLU A N 1
ATOM 2586 C CA . GLU A 1 331 ? 27.279 11.955 -57.079 1.00 60.09 376 GLU A CA 1
ATOM 2587 C C . GLU A 1 331 ? 25.879 11.998 -57.718 1.00 68.42 376 GLU A C 1
ATOM 2588 O O . GLU A 1 331 ? 25.465 11.015 -58.341 1.00 61.58 376 GLU A O 1
ATOM 2594 N N . LEU A 1 332 ? 25.162 13.126 -57.573 1.00 58.50 377 LEU A N 1
ATOM 2595 C CA . LEU A 1 332 ? 23.834 13.291 -58.197 1.00 58.51 377 LEU A CA 1
ATOM 2596 C C . LEU A 1 332 ? 23.878 14.086 -59.499 1.00 68.63 377 LEU A C 1
ATOM 2597 O O . LEU A 1 332 ? 22.881 14.678 -59.930 1.00 58.35 377 LEU A O 1
ATOM 2602 N N . VAL A 1 333 ? 25.047 14.041 -60.127 1.00 62.90 378 VAL A N 1
ATOM 2603 C CA . VAL A 1 333 ? 25.406 14.862 -61.268 1.00 59.89 378 VAL A CA 1
ATOM 2604 C C . VAL A 1 333 ? 24.440 14.712 -62.436 1.00 60.84 378 VAL A C 1
ATOM 2605 O O . VAL A 1 333 ? 24.334 15.593 -63.301 1.00 60.73 378 VAL A O 1
ATOM 2609 N N . ALA A 1 334 ? 23.730 13.588 -62.454 1.00 61.88 379 ALA A N 1
ATOM 2610 C CA . ALA A 1 334 ? 22.831 13.287 -63.555 1.00 66.44 379 ALA A CA 1
ATOM 2611 C C . ALA A 1 334 ? 21.442 12.905 -63.072 1.00 62.93 379 ALA A C 1
ATOM 2612 O O . ALA A 1 334 ? 20.621 12.448 -63.856 1.00 78.31 379 ALA A O 1
ATOM 2614 N N . GLU A 1 335 ? 21.183 13.073 -61.785 1.00 61.54 380 GLU A N 1
ATOM 2615 C CA . GLU A 1 335 ? 19.833 12.899 -61.264 1.00 66.00 380 GLU A CA 1
ATOM 2616 C C . GLU A 1 335 ? 19.058 14.223 -61.320 1.00 67.55 380 GLU A C 1
ATOM 2617 O O . GLU A 1 335 ? 19.643 15.310 -61.257 1.00 58.66 380 GLU A O 1
ATOM 2623 N N . ARG A 1 336 ? 17.739 14.121 -61.430 1.00 60.22 381 ARG A N 1
ATOM 2624 C CA . ARG A 1 336 ? 16.894 15.300 -61.478 1.00 62.95 381 ARG A CA 1
ATOM 2625 C C . ARG A 1 336 ? 16.614 15.796 -60.069 1.00 64.51 381 ARG A C 1
ATOM 2626 O O . ARG A 1 336 ? 15.958 15.107 -59.288 1.00 71.50 381 ARG A O 1
ATOM 2634 N N . ILE A 1 337 ? 17.120 16.975 -59.732 1.00 55.80 382 ILE A N 1
ATOM 2635 C CA . ILE A 1 337 ? 16.894 17.503 -58.402 1.00 54.13 382 ILE A CA 1
ATOM 2636 C C . ILE A 1 337 ? 15.926 18.658 -58.451 1.00 57.66 382 ILE A C 1
ATOM 2637 O O . ILE A 1 337 ? 16.099 19.606 -59.223 1.00 67.53 382 ILE A O 1
ATOM 2642 N N . GLY A 1 338 ? 14.892 18.580 -57.629 1.00 57.47 383 GLY A N 1
ATOM 2643 C CA . GLY A 1 338 ? 13.918 19.644 -57.597 1.00 60.22 383 GLY A CA 1
ATOM 2644 C C . GLY A 1 338 ? 14.134 20.588 -56.442 1.00 61.78 383 GLY A C 1
ATOM 2645 O O . GLY A 1 338 ? 14.233 20.151 -55.289 1.00 62.69 383 GLY A O 1
ATOM 2646 N N . VAL A 1 339 ? 14.202 21.884 -56.751 1.00 65.92 384 VAL A N 1
ATOM 2647 C CA . VAL A 1 339 ? 14.200 22.928 -55.729 1.00 63.17 384 VAL A CA 1
ATOM 2648 C C . VAL A 1 339 ? 13.100 23.940 -56.018 1.00 73.15 384 VAL A C 1
ATOM 2649 O O . VAL A 1 339 ? 12.497 23.913 -57.091 1.00 76.56 384 VAL A O 1
ATOM 2653 N N . ILE A 1 340 ? 12.837 24.813 -55.045 1.00 72.51 385 ILE A N 1
ATOM 2654 C CA . ILE A 1 340 ? 11.964 25.964 -55.206 1.00 70.37 385 ILE A CA 1
ATOM 2655 C C . ILE A 1 340 ? 12.757 27.189 -55.693 1.00 70.22 385 ILE A C 1
ATOM 2656 O O . ILE A 1 340 ? 13.852 27.470 -55.191 1.00 69.04 385 ILE A O 1
ATOM 2661 N N . LYS A 1 341 ? 12.210 27.915 -56.665 1.00 67.23 386 LYS A N 1
ATOM 2662 C CA . LYS A 1 341 ? 12.900 29.086 -57.214 1.00 70.81 386 LYS A CA 1
ATOM 2663 C C . LYS A 1 341 ? 13.161 30.161 -56.140 1.00 71.48 386 LYS A C 1
ATOM 2664 O O . LYS A 1 341 ? 12.300 30.446 -55.302 1.00 66.59 386 LYS A O 1
ATOM 2670 N N . ASP A 1 342 ? 14.367 30.728 -56.167 1.00 72.22 387 ASP A N 1
ATOM 2671 C CA . ASP A 1 342 ? 14.844 31.705 -55.176 1.00 70.13 387 ASP A CA 1
ATOM 2672 C C . ASP A 1 342 ? 14.953 31.162 -53.753 1.00 64.14 387 ASP A C 1
ATOM 2673 O O . ASP A 1 342 ? 15.326 31.901 -52.839 1.00 58.29 387 ASP A O 1
ATOM 2678 N N . ASP A 1 343 ? 14.644 29.884 -53.556 1.00 64.83 388 ASP A N 1
ATOM 2679 C CA . ASP A 1 343 ? 14.744 29.300 -52.222 1.00 64.35 388 ASP A CA 1
ATOM 2680 C C . ASP A 1 343 ? 16.225 29.169 -51.857 1.00 60.59 388 ASP A C 1
ATOM 2681 O O . ASP A 1 343 ? 17.085 29.111 -52.739 1.00 65.53 388 ASP A O 1
ATOM 2686 N N . PHE A 1 344 ? 16.518 29.138 -50.565 1.00 46.01 389 PHE A N 1
ATOM 2687 C CA . PHE A 1 344 ? 17.863 28.889 -50.100 1.00 44.14 389 PHE A CA 1
ATOM 2688 C C . PHE A 1 344 ? 18.492 27.592 -50.644 1.00 51.54 389 PHE A C 1
ATOM 2689 O O . PHE A 1 344 ? 19.704 27.555 -50.889 1.00 51.08 389 PHE A O 1
ATOM 2697 N N . PHE A 1 345 ? 17.708 26.529 -50.829 1.00 48.64 390 PHE A N 1
ATOM 2698 C CA . PHE A 1 345 ? 18.320 25.260 -51.263 1.00 52.14 390 PHE A CA 1
ATOM 2699 C C . PHE A 1 345 ? 18.774 25.404 -52.708 1.00 53.99 390 PHE A C 1
ATOM 2700 O O . PHE A 1 345 ? 19.731 24.760 -53.125 1.00 58.42 390 PHE A O 1
ATOM 2708 N N . GLU A 1 346 ? 18.119 26.272 -53.475 1.00 59.01 391 GLU A N 1
ATOM 2709 C CA . GLU A 1 346 ? 18.528 26.435 -54.867 1.00 51.97 391 GLU A CA 1
ATOM 2710 C C . GLU A 1 346 ? 19.916 27.046 -54.896 1.00 55.20 391 GLU A C 1
ATOM 2711 O O . GLU A 1 346 ? 20.803 26.607 -55.633 1.00 64.12 391 GLU A O 1
ATOM 2717 N N . GLU A 1 347 ? 20.111 28.042 -54.055 1.00 47.83 392 GLU A N 1
ATOM 2718 C CA . GLU A 1 347 ? 21.402 28.665 -53.945 1.00 57.84 392 GLU A CA 1
ATOM 2719 C C . GLU A 1 347 ? 22.420 27.625 -53.507 1.00 62.17 392 GLU A C 1
ATOM 2720 O O . GLU A 1 347 ? 23.485 27.510 -54.116 1.00 75.23 392 GLU A O 1
ATOM 2726 N N . LEU A 1 348 ? 22.076 26.841 -52.488 1.00 49.16 393 LEU A N 1
ATOM 2727 C CA . LEU A 1 348 ? 23.009 25.867 -51.934 1.00 51.88 393 LEU A CA 1
ATOM 2728 C C . LEU A 1 348 ? 23.535 24.931 -53.015 1.00 56.73 393 LEU A C 1
ATOM 2729 O O . LEU A 1 348 ? 24.740 24.695 -53.126 1.00 63.58 393 LEU A O 1
ATOM 2734 N N . LEU A 1 349 ? 22.625 24.417 -53.830 1.00 52.67 394 LEU A N 1
ATOM 2735 C CA . LEU A 1 349 ? 23.018 23.449 -54.821 1.00 52.40 394 LEU A CA 1
ATOM 2736 C C . LEU A 1 349 ? 23.827 24.131 -55.895 1.00 55.89 394 LEU A C 1
ATOM 2737 O O . LEU A 1 349 ? 24.765 23.539 -56.439 1.00 68.58 394 LEU A O 1
ATOM 2742 N N . GLN A 1 350 ? 23.496 25.380 -56.185 1.00 49.93 395 GLN A N 1
ATOM 2743 C CA . GLN A 1 350 ? 24.253 26.103 -57.197 1.00 52.05 395 GLN A CA 1
ATOM 2744 C C . GLN A 1 350 ? 25.724 26.290 -56.777 1.00 50.81 395 GLN A C 1
ATOM 2745 O O . GLN A 1 350 ? 26.606 26.315 -57.640 1.00 55.54 395 GLN A O 1
ATOM 2751 N N . GLN A 1 351 ? 25.991 26.402 -55.468 1.00 49.53 396 GLN A N 1
ATOM 2752 C CA . GLN A 1 351 ? 27.376 26.384 -54.995 1.00 56.86 396 GLN A CA 1
ATOM 2753 C C . GLN A 1 351 ? 27.824 24.929 -55.114 1.00 60.87 396 GLN A C 1
ATOM 2754 O O . GLN A 1 351 ? 28.711 24.612 -55.909 1.00 72.16 396 GLN A O 1
ATOM 2768 N N . LEU A 1 353 ? 26.680 22.075 -56.516 1.00 62.19 398 LEU A N 1
ATOM 2769 C CA . LEU A 1 353 ? 26.727 21.391 -57.825 1.00 60.79 398 LEU A CA 1
ATOM 2770 C C . LEU A 1 353 ? 26.733 22.387 -58.987 1.00 63.47 398 LEU A C 1
ATOM 2771 O O . LEU A 1 353 ? 25.734 22.529 -59.706 1.00 63.31 398 LEU A O 1
ATOM 2776 N N . PRO A 1 354 ? 27.877 23.056 -59.190 1.00 62.79 399 PRO A N 1
ATOM 2777 C CA . PRO A 1 354 ? 27.995 24.210 -60.087 1.00 67.95 399 PRO A CA 1
ATOM 2778 C C . PRO A 1 354 ? 27.558 23.918 -61.516 1.00 72.00 399 PRO A C 1
ATOM 2779 O O . PRO A 1 354 ? 27.825 22.828 -62.019 1.00 82.04 399 PRO A O 1
ATOM 2783 N N . ASN A 1 355 ? 26.877 24.878 -62.140 1.00 69.82 400 ASN A N 1
ATOM 2784 C CA . ASN A 1 355 ? 26.520 24.813 -63.563 1.00 67.18 400 ASN A CA 1
ATOM 2785 C C . ASN A 1 355 ? 25.619 23.634 -63.935 1.00 67.20 400 ASN A C 1
ATOM 2786 O O . ASN A 1 355 ? 25.458 23.296 -65.108 1.00 66.13 400 ASN A O 1
ATOM 2791 N N . LYS A 1 356 ? 25.054 23.000 -62.915 1.00 65.03 401 LYS A N 1
ATOM 2792 C CA . LYS A 1 356 ? 24.174 21.852 -63.078 1.00 66.24 401 LYS A CA 1
ATOM 2793 C C . LYS A 1 356 ? 22.729 22.333 -63.200 1.00 72.71 401 LYS A C 1
ATOM 2794 O O . LYS A 1 356 ? 22.339 23.318 -62.560 1.00 71.07 401 LYS A O 1
ATOM 2800 N N . ILE A 1 357 ? 21.931 21.651 -64.016 1.00 74.12 402 ILE A N 1
ATOM 2801 C CA . ILE A 1 357 ? 20.524 21.999 -64.086 1.00 65.38 402 ILE A CA 1
ATOM 2802 C C . ILE A 1 357 ? 19.792 21.525 -62.848 1.00 68.63 402 ILE A C 1
ATOM 2803 O O . ILE A 1 357 ? 19.782 20.327 -62.529 1.00 66.67 402 ILE A O 1
ATOM 2808 N N . LEU A 1 358 ? 19.207 22.486 -62.144 1.00 67.47 403 LEU A N 1
ATOM 2809 C CA . LEU A 1 358 ? 18.239 22.207 -61.107 1.00 65.74 403 LEU A CA 1
ATOM 2810 C C . LEU A 1 358 ? 16.875 22.488 -61.724 1.00 68.17 403 LEU A C 1
ATOM 2811 O O . LEU A 1 358 ? 16.773 23.305 -62.641 1.00 66.47 403 LEU A O 1
ATOM 2816 N N . PHE A 1 359 ? 15.840 21.795 -61.257 1.00 69.85 404 PHE A N 1
ATOM 2817 C CA . PHE A 1 359 ? 14.470 22.084 -61.680 1.00 67.78 404 PHE A CA 1
ATOM 2818 C C . PHE A 1 359 ? 13.842 22.961 -60.610 1.00 66.73 404 PHE A C 1
ATOM 2819 O O . PHE A 1 359 ? 13.891 22.616 -59.425 1.00 69.43 404 PHE A O 1
ATOM 2827 N N . SER A 1 360 ? 13.278 24.099 -61.009 1.00 69.32 405 SER A N 1
ATOM 2828 C CA . SER A 1 360 ? 12.762 25.042 -60.022 1.00 78.65 405 SER A CA 1
ATOM 2829 C C . SER A 1 360 ? 11.245 25.016 -59.952 1.00 66.64 405 SER A C 1
ATOM 2830 O O . SER A 1 360 ? 10.565 24.752 -60.944 1.00 74.44 405 SER A O 1
ATOM 2833 N N . TYR A 1 361 ? 10.731 25.279 -58.760 1.00 59.00 406 TYR A N 1
ATOM 2834 C CA . TYR A 1 361 ? 9.306 25.291 -58.540 1.00 63.23 406 TYR A CA 1
ATOM 2835 C C . TYR A 1 361 ? 8.938 26.489 -57.707 1.00 71.22 406 TYR A C 1
ATOM 2836 O O . TYR A 1 361 ? 9.801 27.166 -57.132 1.00 63.31 406 TYR A O 1
ATOM 2845 N N . ALA A 1 362 ? 7.636 26.724 -57.644 1.00 75.89 407 ALA A N 1
ATOM 2846 C CA . ALA A 1 362 ? 7.086 27.892 -56.988 1.00 75.42 407 ALA A CA 1
ATOM 2847 C C . ALA A 1 362 ? 6.877 27.623 -55.511 1.00 75.76 407 ALA A C 1
ATOM 2848 O O . ALA A 1 362 ? 6.864 28.542 -54.696 1.00 84.27 407 ALA A O 1
ATOM 2850 N N . SER A 1 363 ? 6.722 26.350 -55.167 1.00 72.70 408 SER A N 1
ATOM 2851 C CA . SER A 1 363 ? 6.370 25.983 -53.802 1.00 67.42 408 SER A CA 1
ATOM 2852 C C . SER A 1 363 ? 6.838 24.589 -53.419 1.00 68.94 408 SER A C 1
ATOM 2853 O O . SER A 1 363 ? 7.203 23.781 -54.274 1.00 67.44 408 SER A O 1
ATOM 2856 N N . GLN A 1 364 ? 6.796 24.333 -52.115 1.00 64.29 409 GLN A N 1
ATOM 2857 C CA . GLN A 1 364 ? 7.093 23.034 -51.551 1.00 60.50 409 GLN A CA 1
ATOM 2858 C C . GLN A 1 364 ? 6.084 22.020 -52.082 1.00 58.81 409 GLN A C 1
ATOM 2859 O O . GLN A 1 364 ? 6.464 20.965 -52.626 1.00 72.51 409 GLN A O 1
ATOM 2865 N N . GLU A 1 365 ? 4.807 22.352 -51.913 1.00 59.35 410 GLU A N 1
ATOM 2866 C CA . GLU A 1 365 ? 3.675 21.597 -52.468 1.00 65.02 410 GLU A CA 1
ATOM 2867 C C . GLU A 1 365 ? 3.884 21.078 -53.886 1.00 67.34 410 GLU A C 1
ATOM 2868 O O . GLU A 1 365 ? 3.676 19.891 -54.191 1.00 67.59 410 GLU A O 1
ATOM 2874 N N . GLU A 1 366 ? 4.276 21.997 -54.756 1.00 72.99 411 GLU A N 1
ATOM 2875 C CA . GLU A 1 366 ? 4.532 21.702 -56.164 1.00 71.78 411 GLU A CA 1
ATOM 2876 C C . GLU A 1 366 ? 5.817 20.884 -56.310 1.00 67.24 411 GLU A C 1
ATOM 2877 O O . GLU A 1 366 ? 5.891 19.967 -57.136 1.00 62.19 411 GLU A O 1
ATOM 2883 N N . LYS A 1 367 ? 6.816 21.226 -55.488 1.00 65.93 412 LYS A N 1
ATOM 2884 C CA . LYS A 1 367 ? 8.089 20.509 -55.434 1.00 66.53 412 LYS A CA 1
ATOM 2885 C C . LYS A 1 367 ? 7.827 19.046 -55.092 1.00 61.86 412 LYS A C 1
ATOM 2886 O O . LYS A 1 367 ? 8.213 18.142 -55.832 1.00 58.82 412 LYS A O 1
ATOM 2892 N N . VAL A 1 368 ? 7.141 18.820 -53.979 1.00 59.53 413 VAL A N 1
ATOM 2893 C CA . VAL A 1 368 ? 6.757 17.471 -53.602 1.00 59.08 413 VAL A CA 1
ATOM 2894 C C . VAL A 1 368 ? 5.980 16.736 -54.701 1.00 62.20 413 VAL A C 1
ATOM 2895 O O . VAL A 1 368 ? 6.354 15.623 -55.100 1.00 59.12 413 VAL A O 1
ATOM 2899 N N . GLN A 1 369 ? 4.908 17.344 -55.202 1.00 57.10 414 GLN A N 1
ATOM 2900 C CA . GLN A 1 369 ? 4.074 16.646 -56.187 1.00 71.70 414 GLN A CA 1
ATOM 2901 C C . GLN A 1 369 ? 4.884 16.245 -57.429 1.00 73.53 414 GLN A C 1
ATOM 2902 O O . GLN A 1 369 ? 4.595 15.236 -58.095 1.00 74.41 414 GLN A O 1
ATOM 2908 N N . ALA A 1 370 ? 5.913 17.031 -57.722 1.00 70.35 415 ALA A N 1
ATOM 2909 C CA . ALA A 1 370 ? 6.821 16.721 -58.812 1.00 68.01 415 ALA A CA 1
ATOM 2910 C C . ALA A 1 370 ? 7.573 15.421 -58.545 1.00 72.23 415 ALA A C 1
ATOM 2911 O O . ALA A 1 370 ? 7.762 14.611 -59.451 1.00 70.00 415 ALA A O 1
ATOM 2913 N N . LEU A 1 371 ? 8.007 15.229 -57.299 1.00 67.02 416 LEU A N 1
ATOM 2914 C CA . LEU A 1 371 ? 8.713 14.006 -56.924 1.00 62.27 416 LEU A CA 1
ATOM 2915 C C . LEU A 1 371 ? 7.780 12.810 -57.064 1.00 64.45 416 LEU A C 1
ATOM 2916 O O . LEU A 1 371 ? 8.162 11.766 -57.602 1.00 70.01 416 LEU A O 1
ATOM 2921 N N . LEU A 1 372 ? 6.550 12.984 -56.585 1.00 74.59 417 LEU A N 1
ATOM 2922 C CA . LEU A 1 372 ? 5.507 11.959 -56.670 1.00 73.79 417 LEU A CA 1
ATOM 2923 C C . LEU A 1 372 ? 5.140 11.625 -58.107 1.00 75.98 417 LEU A C 1
ATOM 2924 O O . LEU A 1 372 ? 4.946 10.453 -58.445 1.00 71.09 417 LEU A O 1
ATOM 2929 N N . ASN A 1 373 ? 5.059 12.647 -58.957 1.00 75.67 418 ASN A N 1
ATOM 2930 C CA . ASN A 1 373 ? 4.718 12.424 -60.366 1.00 82.53 418 ASN A CA 1
ATOM 2931 C C . ASN A 1 373 ? 5.901 11.914 -61.211 1.00 69.66 418 ASN A C 1
ATOM 2932 O O . ASN A 1 373 ? 5.779 11.801 -62.427 1.00 71.12 418 ASN A O 1
ATOM 2937 N N . LYS A 1 374 ? 7.031 11.600 -60.565 1.00 71.48 419 LYS A N 1
ATOM 2938 C CA . LYS A 1 374 ? 8.284 11.202 -61.240 1.00 70.16 419 LYS A CA 1
ATOM 2939 C C . LYS A 1 374 ? 8.786 12.246 -62.254 1.00 75.30 419 LYS A C 1
ATOM 2940 O O . LYS A 1 374 ? 9.605 11.940 -63.128 1.00 73.53 419 LYS A O 1
ATOM 2946 N N . GLU A 1 375 ? 8.272 13.469 -62.135 1.00 71.51 420 GLU A N 1
ATOM 2947 C CA . GLU A 1 375 ? 8.795 14.633 -62.844 1.00 75.04 420 GLU A CA 1
ATOM 2948 C C . GLU A 1 375 ? 10.264 14.828 -62.494 1.00 74.18 420 GLU A C 1
ATOM 2949 O O . GLU A 1 375 ? 11.070 15.279 -63.314 1.00 70.26 420 GLU A O 1
ATOM 2955 N N . VAL A 1 376 ? 10.576 14.469 -61.248 1.00 75.31 421 VAL A N 1
ATOM 2956 C CA . VAL A 1 376 ? 11.881 14.647 -60.636 1.00 71.52 421 VAL A CA 1
ATOM 2957 C C . VAL A 1 376 ? 12.167 13.452 -59.697 1.00 69.80 421 VAL A C 1
ATOM 2958 O O . VAL A 1 376 ? 11.248 12.714 -59.312 1.00 66.71 421 VAL A O 1
ATOM 2962 N N . ASP A 1 377 ? 13.432 13.255 -59.333 1.00 67.05 422 ASP A N 1
ATOM 2963 C CA . ASP A 1 377 ? 13.825 12.056 -58.588 1.00 66.82 422 ASP A CA 1
ATOM 2964 C C . ASP A 1 377 ? 14.291 12.297 -57.155 1.00 66.33 422 ASP A C 1
ATOM 2965 O O . ASP A 1 377 ? 14.177 11.398 -56.315 1.00 66.59 422 ASP A O 1
ATOM 2970 N N . TYR A 1 378 ? 14.832 13.491 -56.896 1.00 57.40 423 TYR A N 1
ATOM 2971 C CA . TYR A 1 378 ? 15.307 13.905 -55.569 1.00 56.69 423 TYR A CA 1
ATOM 2972 C C . TYR A 1 378 ? 14.961 15.369 -55.346 1.00 57.57 423 TYR A C 1
ATOM 2973 O O . TYR A 1 378 ? 15.202 16.206 -56.219 1.00 62.14 423 TYR A O 1
ATOM 2982 N N . ILE A 1 379 ? 14.407 15.688 -54.180 1.00 61.56 424 ILE A N 1
ATOM 2983 C CA . ILE A 1 379 ? 14.121 17.077 -53.848 1.00 56.59 424 ILE A CA 1
ATOM 2984 C C . ILE A 1 379 ? 14.772 17.414 -52.516 1.00 56.09 424 ILE A C 1
ATOM 2985 O O . ILE A 1 379 ? 14.990 16.526 -51.685 1.00 57.42 424 ILE A O 1
ATOM 2990 N N . VAL A 1 380 ? 15.107 18.685 -52.315 1.00 56.24 425 VAL A N 1
ATOM 2991 C CA . VAL A 1 380 ? 15.851 19.066 -51.125 1.00 47.01 425 VAL A CA 1
ATOM 2992 C C . VAL A 1 380 ? 14.943 19.532 -50.002 1.00 56.25 425 VAL A C 1
ATOM 2993 O O . VAL A 1 380 ? 14.246 20.537 -50.116 1.00 53.40 425 VAL A O 1
ATOM 2997 N N . LEU A 1 381 ? 14.971 18.813 -48.895 1.00 58.85 426 LEU A N 1
ATOM 2998 C CA . LEU A 1 381 ? 14.295 19.300 -47.720 1.00 53.85 426 LEU A CA 1
ATOM 2999 C C . LEU A 1 381 ? 15.206 19.311 -46.520 1.00 48.51 426 LEU A C 1
ATOM 3000 O O . LEU A 1 381 ? 16.229 18.625 -46.459 1.00 49.24 426 LEU A O 1
ATOM 3005 N N . ASN A 1 382 ? 14.797 20.132 -45.557 1.00 42.48 427 ASN A N 1
ATOM 3006 C CA . ASN A 1 382 ? 15.381 20.159 -44.232 1.00 59.66 427 ASN A CA 1
ATOM 3007 C C . ASN A 1 382 ? 14.708 19.077 -43.406 1.00 49.77 427 ASN A C 1
ATOM 3008 O O . ASN A 1 382 ? 13.490 18.904 -43.453 1.00 42.40 427 ASN A O 1
ATOM 3013 N N . ARG A 1 383 ? 15.518 18.344 -42.659 1.00 47.12 428 ARG A N 1
ATOM 3014 C CA . ARG A 1 383 ? 15.068 17.144 -41.925 1.00 45.93 428 ARG A CA 1
ATOM 3015 C C . ARG A 1 383 ? 13.827 17.349 -41.059 1.00 65.17 428 ARG A C 1
ATOM 3016 O O . ARG A 1 383 ? 12.821 16.633 -41.203 1.00 64.14 428 ARG A O 1
ATOM 3024 N N . ALA A 1 384 ? 13.907 18.310 -40.143 1.00 57.74 429 ALA A N 1
ATOM 3025 C CA . ALA A 1 384 ? 12.816 18.541 -39.214 1.00 56.91 429 ALA A CA 1
ATOM 3026 C C . ALA A 1 384 ? 11.518 18.798 -39.990 1.00 66.49 429 ALA A C 1
ATOM 3027 O O . ALA A 1 384 ? 10.464 18.256 -39.644 1.00 70.50 429 ALA A O 1
ATOM 3029 N N . ASN A 1 385 ? 11.607 19.584 -41.063 1.00 62.55 430 ASN A N 1
ATOM 3030 C CA . ASN A 1 385 ? 10.440 19.893 -41.886 1.00 60.53 430 ASN A CA 1
ATOM 3031 C C . ASN A 1 385 ? 9.896 18.691 -42.612 1.00 71.93 430 ASN A C 1
ATOM 3032 O O . ASN A 1 385 ? 8.706 18.636 -42.910 1.00 73.63 430 ASN A O 1
ATOM 3037 N N . PHE A 1 386 ? 10.774 17.731 -42.898 1.00 73.31 431 PHE A N 1
ATOM 3038 C CA . PHE A 1 386 ? 10.382 16.540 -43.633 1.00 71.00 431 PHE A CA 1
ATOM 3039 C C . PHE A 1 386 ? 9.650 15.576 -42.712 1.00 76.61 431 PHE A C 1
ATOM 3040 O O . PHE A 1 386 ? 8.706 14.903 -43.128 1.00 79.76 431 PHE A O 1
ATOM 3048 N N . ASN A 1 387 ? 10.086 15.512 -41.459 1.00 72.97 432 ASN A N 1
ATOM 3049 C CA . ASN A 1 387 ? 9.394 14.698 -40.472 1.00 71.79 432 ASN A CA 1
ATOM 3050 C C . ASN A 1 387 ? 7.989 15.232 -40.251 1.00 80.11 432 ASN A C 1
ATOM 3051 O O . ASN A 1 387 ? 7.029 14.467 -40.132 1.00 83.49 432 ASN A O 1
ATOM 3056 N N . LEU A 1 388 ? 7.876 16.553 -40.229 1.00 77.36 433 LEU A N 1
ATOM 3057 C CA . LEU A 1 388 ? 6.588 17.212 -40.075 1.00 77.52 433 LEU A CA 1
ATOM 3058 C C . LEU A 1 388 ? 5.588 16.761 -41.121 1.00 72.30 433 LEU A C 1
ATOM 3059 O O . LEU A 1 388 ? 4.473 16.380 -40.789 1.00 76.84 433 LEU A O 1
ATOM 3064 N N . LEU A 1 389 ? 5.998 16.806 -42.384 1.00 70.60 434 LEU A N 1
ATOM 3065 C CA . LEU A 1 389 ? 5.104 16.491 -43.488 1.00 72.38 434 LEU A CA 1
ATOM 3066 C C . LEU A 1 389 ? 4.526 15.084 -43.382 1.00 80.64 434 LEU A C 1
ATOM 3067 O O . LEU A 1 389 ? 3.347 14.880 -43.675 1.00 81.47 434 LEU A O 1
ATOM 3072 N N . LEU A 1 390 ? 5.355 14.125 -42.962 1.00 79.04 435 LEU A N 1
ATOM 3073 C CA . LEU A 1 390 ? 4.931 12.725 -42.832 1.00 84.23 435 LEU A CA 1
ATOM 3074 C C . LEU A 1 390 ? 3.812 12.567 -41.804 1.00 92.53 435 LEU A C 1
ATOM 3075 O O . LEU A 1 390 ? 2.829 11.843 -42.033 1.00 93.95 435 LEU A O 1
ATOM 3080 N N . ARG A 1 391 ? 3.966 13.250 -40.672 1.00 90.09 436 ARG A N 1
ATOM 3081 C CA . ARG A 1 391 ? 2.977 13.183 -39.613 1.00 90.07 436 ARG A CA 1
ATOM 3082 C C . ARG A 1 391 ? 1.644 13.769 -40.096 1.00 93.58 436 ARG A C 1
ATOM 3083 O O . ARG A 1 391 ? 0.598 13.111 -40.000 1.00 94.90 436 ARG A O 1
ATOM 3091 N N . GLU A 1 392 ? 1.688 14.976 -40.659 1.00 86.04 437 GLU A N 1
ATOM 3092 C CA . GLU A 1 392 ? 0.484 15.585 -41.223 1.00 85.26 437 GLU A CA 1
ATOM 3093 C C . GLU A 1 392 ? 0.584 15.791 -42.734 1.00 84.62 437 GLU A C 1
ATOM 3094 O O . GLU A 1 392 ? 0.030 15.001 -43.516 1.00 87.45 437 GLU A O 1
ATOM 3100 N N . PRO A 1 398 ? 5.042 7.594 -47.884 1.00 84.74 443 PRO A N 1
ATOM 3101 C CA . PRO A 1 398 ? 5.007 7.210 -49.292 1.00 88.44 443 PRO A CA 1
ATOM 3102 C C . PRO A 1 398 ? 6.293 7.558 -49.974 1.00 85.88 443 PRO A C 1
ATOM 3103 O O . PRO A 1 398 ? 6.433 7.324 -51.155 1.00 87.52 443 PRO A O 1
ATOM 3107 N N . ILE A 1 399 ? 7.211 8.129 -49.214 1.00 91.46 444 ILE A N 1
ATOM 3108 C CA . ILE A 1 399 ? 8.509 8.512 -49.692 1.00 94.17 444 ILE A CA 1
ATOM 3109 C C . ILE A 1 399 ? 9.381 8.577 -48.498 1.00 95.65 444 ILE A C 1
ATOM 3110 O O . ILE A 1 399 ? 8.930 8.389 -47.393 1.00 91.63 444 ILE A O 1
ATOM 3115 N N . VAL A 1 400 ? 10.641 8.855 -48.721 1.00 78.83 445 VAL A N 1
ATOM 3116 C CA . VAL A 1 400 ? 11.562 8.990 -47.611 1.00 82.31 445 VAL A CA 1
ATOM 3117 C C . VAL A 1 400 ? 12.883 9.657 -47.921 1.00 78.46 445 VAL A C 1
ATOM 3118 O O . VAL A 1 400 ? 13.092 10.243 -48.963 1.00 74.67 445 VAL A O 1
ATOM 3122 N N . GLU A 1 401 ? 13.777 9.546 -46.965 1.00 76.29 446 GLU A N 1
ATOM 3123 C CA . GLU A 1 401 ? 15.082 10.150 -47.058 1.00 78.05 446 GLU A CA 1
ATOM 3124 C C . GLU A 1 401 ? 16.138 9.164 -47.471 1.00 78.75 446 GLU A C 1
ATOM 3125 O O . GLU A 1 401 ? 16.082 8.014 -47.171 1.00 80.50 446 GLU A O 1
ATOM 3131 N N . ASP A 1 402 ? 17.149 9.663 -48.113 1.00 78.99 447 ASP A N 1
ATOM 3132 C CA . ASP A 1 402 ? 18.232 8.837 -48.486 1.00 79.01 447 ASP A CA 1
ATOM 3133 C C . ASP A 1 402 ? 19.275 8.830 -47.396 1.00 80.14 447 ASP A C 1
ATOM 3134 O O . ASP A 1 402 ? 20.328 9.440 -47.536 1.00 75.84 447 ASP A O 1
ATOM 3139 N N . THR A 1 403 ? 18.999 8.121 -46.308 1.00 71.62 448 THR A N 1
ATOM 3140 C CA . THR A 1 403 ? 20.023 7.974 -45.297 1.00 69.70 448 THR A CA 1
ATOM 3141 C C . THR A 1 403 ? 21.449 7.885 -45.826 1.00 65.98 448 THR A C 1
ATOM 3142 O O . THR A 1 403 ? 22.364 8.211 -45.129 1.00 56.00 448 THR A O 1
ATOM 3154 N N . ILE A 1 405 ? 23.026 9.355 -48.314 1.00 81.77 450 ILE A N 1
ATOM 3155 C CA . ILE A 1 405 ? 23.624 10.634 -48.480 1.00 85.63 450 ILE A CA 1
ATOM 3156 C C . ILE A 1 405 ? 23.516 11.272 -47.126 1.00 58.49 450 ILE A C 1
ATOM 3157 O O . ILE A 1 405 ? 24.436 11.897 -46.659 1.00 54.61 450 ILE A O 1
ATOM 3162 N N . GLY A 1 406 ? 22.380 11.093 -46.489 1.00 52.01 451 GLY A N 1
ATOM 3163 C CA . GLY A 1 406 ? 22.134 11.773 -45.247 1.00 50.69 451 GLY A CA 1
ATOM 3164 C C . GLY A 1 406 ? 22.239 13.279 -45.320 1.00 53.01 451 GLY A C 1
ATOM 3165 O O . GLY A 1 406 ? 22.129 13.901 -46.339 1.00 48.68 451 GLY A O 1
ATOM 3166 N N . SER A 1 407 ? 22.459 13.858 -44.171 1.00 49.44 452 SER A N 1
ATOM 3167 C CA . SER A 1 407 ? 22.639 15.291 -44.016 1.00 46.41 452 SER A CA 1
ATOM 3168 C C . SER A 1 407 ? 23.835 15.665 -44.837 1.00 46.48 452 SER A C 1
ATOM 3169 O O . SER A 1 407 ? 24.963 15.410 -44.440 1.00 46.88 452 SER A O 1
ATOM 3172 N N . PHE A 1 408 ? 23.587 16.238 -46.001 1.00 46.55 453 PHE A N 1
ATOM 3173 C CA . PHE A 1 408 ? 24.665 16.649 -46.869 1.00 47.06 453 PHE A CA 1
ATOM 3174 C C . PHE A 1 408 ? 25.090 18.075 -46.587 1.00 57.50 453 PHE A C 1
ATOM 3175 O O . PHE A 1 408 ? 26.041 18.553 -47.196 1.00 46.11 453 PHE A O 1
ATOM 3183 N N . TYR A 1 409 ? 24.382 18.752 -45.679 1.00 59.76 454 TYR A N 1
ATOM 3184 C CA . TYR A 1 409 ? 24.743 20.123 -45.271 1.00 55.55 454 TYR A CA 1
ATOM 3185 C C . TYR A 1 409 ? 24.052 20.615 -43.991 1.00 51.06 454 TYR A C 1
ATOM 3186 O O . TYR A 1 409 ? 22.863 20.374 -43.766 1.00 52.30 454 TYR A O 1
ATOM 3195 N N . GLN A 1 410 ? 24.813 21.315 -43.156 1.00 46.25 455 GLN A N 1
ATOM 3196 C CA . GLN A 1 410 ? 24.250 21.989 -42.004 1.00 49.37 455 GLN A CA 1
ATOM 3197 C C . GLN A 1 410 ? 24.334 23.518 -42.169 1.00 52.80 455 GLN A C 1
ATOM 3198 O O . GLN A 1 410 ? 25.427 24.077 -42.298 1.00 55.42 455 GLN A O 1
ATOM 3204 N N . TYR A 1 411 ? 23.184 24.193 -42.163 1.00 49.73 456 TYR A N 1
ATOM 3205 C CA . TYR A 1 411 ? 23.166 25.649 -42.311 1.00 37.47 456 TYR A CA 1
ATOM 3206 C C . TYR A 1 411 ? 22.600 26.364 -41.075 1.00 42.37 456 TYR A C 1
ATOM 3207 O O . TYR A 1 411 ? 22.381 25.753 -40.023 1.00 39.58 456 TYR A O 1
ATOM 3216 N N . ASP A 1 412 ? 22.374 27.666 -41.199 1.00 51.51 457 ASP A N 1
ATOM 3217 C CA . ASP A 1 412 ? 22.058 28.491 -40.035 1.00 47.10 457 ASP A CA 1
ATOM 3218 C C . ASP A 1 412 ? 20.701 29.172 -40.075 1.00 47.96 457 ASP A C 1
ATOM 3219 O O . ASP A 1 412 ? 20.261 29.678 -41.098 1.00 56.57 457 ASP A O 1
ATOM 3224 N N . ILE A 1 413 ? 20.038 29.194 -38.936 1.00 46.50 458 ILE A N 1
ATOM 3225 C CA . ILE A 1 413 ? 18.821 29.960 -38.806 1.00 42.65 458 ILE A CA 1
ATOM 3226 C C . ILE A 1 413 ? 19.092 31.084 -37.797 1.00 44.82 458 ILE A C 1
ATOM 3227 O O . ILE A 1 413 ? 19.668 30.843 -36.729 1.00 40.85 458 ILE A O 1
ATOM 3232 N N . ALA A 1 414 ? 18.718 32.314 -38.169 1.00 51.76 459 ALA A N 1
ATOM 3233 C CA . ALA A 1 414 ? 18.855 33.499 -37.313 1.00 43.42 459 ALA A CA 1
ATOM 3234 C C . ALA A 1 414 ? 17.579 34.303 -37.289 1.00 40.45 459 ALA A C 1
ATOM 3235 O O . ALA A 1 414 ? 16.624 33.993 -38.012 1.00 47.01 459 ALA A O 1
ATOM 3237 N N . ILE A 1 415 ? 17.579 35.343 -36.455 1.00 40.08 460 ILE A N 1
ATOM 3238 C CA . ILE A 1 415 ? 16.563 36.391 -36.509 1.00 30.96 460 ILE A CA 1
ATOM 3239 C C . ILE A 1 415 ? 17.065 37.499 -37.410 1.00 31.38 460 ILE A C 1
ATOM 3240 O O . ILE A 1 415 ? 18.229 37.918 -37.303 1.00 34.71 460 ILE A O 1
ATOM 3245 N N . GLY A 1 416 ? 16.191 37.983 -38.288 1.00 31.84 461 GLY A N 1
ATOM 3246 C CA . GLY A 1 416 ? 16.516 39.079 -39.194 1.00 31.12 461 GLY A CA 1
ATOM 3247 C C . GLY A 1 416 ? 15.898 40.348 -38.669 1.00 32.99 461 GLY A C 1
ATOM 3248 O O . GLY A 1 416 ? 14.808 40.306 -38.090 1.00 31.39 461 GLY A O 1
ATOM 3249 N N . PHE A 1 417 ? 16.579 41.478 -38.851 1.00 33.87 462 PHE A N 1
ATOM 3250 C CA . PHE A 1 417 ? 16.048 42.763 -38.355 1.00 29.24 462 PHE A CA 1
ATOM 3251 C C . PHE A 1 417 ? 16.105 43.731 -39.480 1.00 30.71 462 PHE A C 1
ATOM 3252 O O . PHE A 1 417 ? 17.012 43.647 -40.312 1.00 40.76 462 PHE A O 1
ATOM 3260 N N . ALA A 1 418 ? 15.130 44.632 -39.526 1.00 30.10 463 ALA A N 1
ATOM 3261 C CA . ALA A 1 418 ? 15.022 45.587 -40.605 1.00 30.95 463 ALA A CA 1
ATOM 3262 C C . ALA A 1 418 ? 16.278 46.421 -40.651 1.00 38.14 463 ALA A C 1
ATOM 3263 O O . ALA A 1 418 ? 16.848 46.764 -39.607 1.00 30.97 463 ALA A O 1
ATOM 3265 N N . LYS A 1 419 ? 16.703 46.742 -41.869 1.00 36.98 464 LYS A N 1
ATOM 3266 C CA . LYS A 1 419 ? 17.907 47.520 -42.098 1.00 32.97 464 LYS A CA 1
ATOM 3267 C C . LYS A 1 419 ? 17.719 49.004 -41.773 1.00 33.29 464 LYS A C 1
ATOM 3268 O O . LYS A 1 419 ? 17.646 49.845 -42.660 1.00 41.42 464 LYS A O 1
ATOM 3274 N N . ASN A 1 420 ? 17.632 49.335 -40.496 1.00 32.63 465 ASN A N 1
ATOM 3275 C CA . ASN A 1 420 ? 17.635 50.740 -40.102 1.00 37.82 465 ASN A CA 1
ATOM 3276 C C . ASN A 1 420 ? 18.365 50.825 -38.763 1.00 32.54 465 ASN A C 1
ATOM 3277 O O . ASN A 1 420 ? 18.759 49.789 -38.261 1.00 31.90 465 ASN A O 1
ATOM 3282 N N . PRO A 1 421 ? 18.570 52.047 -38.211 1.00 32.95 466 PRO A N 1
ATOM 3283 C CA . PRO A 1 421 ? 19.324 52.187 -36.965 1.00 32.64 466 PRO A CA 1
ATOM 3284 C C . PRO A 1 421 ? 18.806 51.332 -35.808 1.00 39.32 466 PRO A C 1
ATOM 3285 O O . PRO A 1 421 ? 19.605 50.651 -35.149 1.00 31.03 466 PRO A O 1
ATOM 3289 N N . LEU A 1 422 ? 17.498 51.350 -35.565 1.00 39.79 467 LEU A N 1
ATOM 3290 C CA . LEU A 1 422 ? 16.934 50.493 -34.531 1.00 36.33 467 LEU A CA 1
ATOM 3291 C C . LEU A 1 422 ? 17.348 49.016 -34.709 1.00 29.80 467 LEU A C 1
ATOM 3292 O O . LEU A 1 422 ? 17.751 48.356 -33.753 1.00 29.20 467 LEU A O 1
ATOM 3297 N N . GLY A 1 423 ? 17.276 48.505 -35.927 1.00 29.67 468 GLY A N 1
ATOM 3298 C CA . GLY A 1 423 ? 17.597 47.111 -36.177 1.00 29.39 468 GLY A CA 1
ATOM 3299 C C . GLY A 1 423 ? 19.075 46.830 -35.975 1.00 36.63 468 GLY A C 1
ATOM 3300 O O . GLY A 1 423 ? 19.458 45.762 -35.477 1.00 29.99 468 GLY A O 1
ATOM 3301 N N . ALA A 1 424 ? 19.907 47.800 -36.351 1.00 30.52 469 ALA A N 1
ATOM 3302 C CA . ALA A 1 424 ? 21.344 47.736 -36.098 1.00 31.01 469 ALA A CA 1
ATOM 3303 C C . ALA A 1 424 ? 21.652 47.610 -34.599 1.00 31.76 469 ALA A C 1
ATOM 3304 O O . ALA A 1 424 ? 22.638 46.995 -34.217 1.00 31.78 469 ALA A O 1
ATOM 3306 N N . THR A 1 425 ? 20.810 48.186 -33.748 1.00 29.82 470 THR A N 1
ATOM 3307 C CA . THR A 1 425 ? 21.048 48.135 -32.319 1.00 29.28 470 THR A CA 1
ATOM 3308 C C . THR A 1 425 ? 20.408 46.871 -31.779 1.00 38.78 470 THR A C 1
ATOM 3309 O O . THR A 1 425 ? 20.948 46.223 -30.880 1.00 44.86 470 THR A O 1
ATOM 3313 N N . LEU A 1 426 ? 19.258 46.502 -32.336 1.00 37.04 471 LEU A N 1
ATOM 3314 C CA . LEU A 1 426 ? 18.554 45.340 -31.810 1.00 33.60 471 LEU A CA 1
ATOM 3315 C C . LEU A 1 426 ? 19.369 44.063 -32.006 1.00 29.56 471 LEU A C 1
ATOM 3316 O O . LEU A 1 426 ? 19.548 43.309 -31.064 1.00 27.56 471 LEU A O 1
ATOM 3321 N N . ALA A 1 427 ? 19.864 43.838 -33.221 1.00 28.84 472 ALA A N 1
ATOM 3322 C CA . ALA A 1 427 ? 20.456 42.552 -33.594 1.00 32.04 472 ALA A CA 1
ATOM 3323 C C . ALA A 1 427 ? 21.578 42.059 -32.648 1.00 29.03 472 ALA A C 1
ATOM 3324 O O . ALA A 1 427 ? 21.522 40.915 -32.212 1.00 28.70 472 ALA A O 1
ATOM 3326 N N . PRO A 1 428 ? 22.584 42.907 -32.313 1.00 28.96 473 PRO A N 1
ATOM 3327 C CA . PRO A 1 428 ? 23.605 42.447 -31.348 1.00 30.99 473 PRO A CA 1
ATOM 3328 C C . PRO A 1 428 ? 23.039 42.158 -29.980 1.00 31.58 473 PRO A C 1
ATOM 3329 O O . PRO A 1 428 ? 23.493 41.217 -29.330 1.00 37.31 473 PRO A O 1
ATOM 3333 N N . LEU A 1 429 ? 22.072 42.963 -29.550 1.00 27.24 474 LEU A N 1
ATOM 3334 C CA . LEU A 1 429 ? 21.397 42.731 -28.281 1.00 26.40 474 LEU A CA 1
ATOM 3335 C C . LEU A 1 429 ? 20.678 41.392 -28.304 1.00 35.52 474 LEU A C 1
ATOM 3336 O O . LEU A 1 429 ? 20.768 40.615 -27.344 1.00 44.56 474 LEU A O 1
ATOM 3341 N N . PHE A 1 430 ? 19.979 41.102 -29.399 1.00 38.77 475 PHE A N 1
ATOM 3342 C CA . PHE A 1 430 ? 19.258 39.836 -29.479 1.00 39.45 475 PHE A CA 1
ATOM 3343 C C . PHE A 1 430 ? 20.252 38.663 -29.474 1.00 34.91 475 PHE A C 1
ATOM 3344 O O . PHE A 1 430 ? 19.961 37.612 -28.916 1.00 30.34 475 PHE A O 1
ATOM 3352 N N . SER A 1 431 ? 21.439 38.842 -30.048 1.00 33.31 476 SER A N 1
ATOM 3353 C CA . SER A 1 431 ? 22.444 37.781 -29.954 1.00 32.77 476 SER A CA 1
ATOM 3354 C C . SER A 1 431 ? 22.737 37.388 -28.489 1.00 32.50 476 SER A C 1
ATOM 3355 O O . SER A 1 431 ? 22.713 36.197 -28.133 1.00 33.60 476 SER A O 1
ATOM 3358 N N . ARG A 1 432 ? 22.975 38.379 -27.632 1.00 28.18 477 ARG A N 1
ATOM 3359 C CA . ARG A 1 432 ? 23.191 38.097 -26.214 1.00 27.84 477 ARG A CA 1
ATOM 3360 C C . ARG A 1 432 ? 21.988 37.436 -25.578 1.00 38.51 477 ARG A C 1
ATOM 3361 O O . ARG A 1 432 ? 22.140 36.454 -24.863 1.00 50.83 477 ARG A O 1
ATOM 3369 N N . ALA A 1 433 ? 20.788 37.952 -25.826 1.00 34.57 478 ALA A N 1
ATOM 3370 C CA . ALA A 1 433 ? 19.615 37.359 -25.182 1.00 39.88 478 ALA A CA 1
ATOM 3371 C C . ALA A 1 433 ? 19.493 35.877 -25.542 1.00 42.79 478 ALA A C 1
ATOM 3372 O O . ALA A 1 433 ? 19.177 35.039 -24.695 1.00 53.39 478 ALA A O 1
ATOM 3374 N N . ILE A 1 434 ? 19.758 35.564 -26.804 1.00 39.37 479 ILE A N 1
ATOM 3375 C CA . ILE A 1 434 ? 19.756 34.188 -27.277 1.00 46.31 479 ILE A CA 1
ATOM 3376 C C . ILE A 1 434 ? 20.833 33.318 -26.595 1.00 49.50 479 ILE A C 1
ATOM 3377 O O . ILE A 1 434 ? 20.539 32.175 -26.215 1.00 51.09 479 ILE A O 1
ATOM 3382 N N . LYS A 1 435 ? 22.056 33.845 -26.427 1.00 38.35 480 LYS A N 1
ATOM 3383 C CA . LYS A 1 435 ? 23.101 33.103 -25.701 1.00 36.97 480 LYS A CA 1
ATOM 3384 C C . LYS A 1 435 ? 22.635 32.658 -24.327 1.00 47.23 480 LYS A C 1
ATOM 3385 O O . LYS A 1 435 ? 22.706 31.466 -23.999 1.00 70.49 480 LYS A O 1
ATOM 3399 N N . LEU A 1 437 ? 19.898 32.098 -23.367 1.00 43.90 482 LEU A N 1
ATOM 3400 C CA . LEU A 1 437 ? 18.746 31.235 -23.328 1.00 52.79 482 LEU A CA 1
ATOM 3401 C C . LEU A 1 437 ? 19.136 29.779 -23.297 1.00 52.48 482 LEU A C 1
ATOM 3402 O O . LEU A 1 437 ? 20.250 29.436 -23.633 1.00 54.96 482 LEU A O 1
ATOM 3407 N N . ASN A 1 438 ? 18.203 28.935 -22.877 1.00 50.20 483 ASN A N 1
ATOM 3408 C CA . ASN A 1 438 ? 18.334 27.505 -23.002 1.00 57.80 483 ASN A CA 1
ATOM 3409 C C . ASN A 1 438 ? 17.604 27.038 -24.232 1.00 57.38 483 ASN A C 1
ATOM 3410 O O . ASN A 1 438 ? 16.445 26.695 -24.193 1.00 49.14 483 ASN A O 1
ATOM 3415 N N . THR A 1 439 ? 18.342 27.045 -25.325 1.00 61.60 484 THR A N 1
ATOM 3416 C CA . THR A 1 439 ? 17.806 26.794 -26.635 1.00 64.74 484 THR A CA 1
ATOM 3417 C C . THR A 1 439 ? 17.570 25.336 -26.825 1.00 77.23 484 THR A C 1
ATOM 3418 O O . THR A 1 439 ? 16.581 24.926 -27.374 1.00 71.15 484 THR A O 1
ATOM 3422 N N . GLU A 1 440 ? 18.505 24.552 -26.355 1.00 83.54 485 GLU A N 1
ATOM 3423 C CA . GLU A 1 440 ? 18.358 23.127 -26.415 1.00 75.06 485 GLU A CA 1
ATOM 3424 C C . GLU A 1 440 ? 17.031 22.697 -25.853 1.00 68.07 485 GLU A C 1
ATOM 3425 O O . GLU A 1 440 ? 16.355 21.905 -26.474 1.00 57.75 485 GLU A O 1
ATOM 3431 N N . GLN A 1 441 ? 16.622 23.223 -24.709 1.00 67.81 486 GLN A N 1
ATOM 3432 C CA . GLN A 1 441 ? 15.322 22.850 -24.161 1.00 62.92 486 GLN A CA 1
ATOM 3433 C C . GLN A 1 441 ? 14.154 23.159 -25.100 1.00 62.21 486 GLN A C 1
ATOM 3434 O O . GLN A 1 441 ? 13.238 22.372 -25.253 1.00 66.52 486 GLN A O 1
ATOM 3440 N N . ILE A 1 442 ? 14.202 24.302 -25.748 1.00 53.15 487 ILE A N 1
ATOM 3441 C CA . ILE A 1 442 ? 13.129 24.720 -26.622 1.00 59.34 487 ILE A CA 1
ATOM 3442 C C . ILE A 1 442 ? 13.088 23.804 -27.819 1.00 62.05 487 ILE A C 1
ATOM 3443 O O . ILE A 1 442 ? 12.020 23.353 -28.278 1.00 64.43 487 ILE A O 1
ATOM 3448 N N . ILE A 1 443 ? 14.267 23.520 -28.329 1.00 62.83 488 ILE A N 1
ATOM 3449 C CA . ILE A 1 443 ? 14.342 22.724 -29.513 1.00 65.49 488 ILE A CA 1
ATOM 3450 C C . ILE A 1 443 ? 13.770 21.386 -29.178 1.00 101.21 488 ILE A C 1
ATOM 3451 O O . ILE A 1 443 ? 13.025 20.838 -29.954 1.00 107.60 488 ILE A O 1
ATOM 3456 N N . HIS A 1 444 ? 14.178 20.826 -28.060 1.00 90.73 489 HIS A N 1
ATOM 3457 C CA . HIS A 1 444 ? 13.692 19.528 -27.742 1.00 81.34 489 HIS A CA 1
ATOM 3458 C C . HIS A 1 444 ? 12.209 19.583 -27.821 1.00 82.63 489 HIS A C 1
ATOM 3459 O O . HIS A 1 444 ? 11.613 18.876 -28.610 1.00 87.45 489 HIS A O 1
ATOM 3466 N N . THR A 1 445 ? 11.631 20.439 -26.990 1.00 85.33 490 THR A N 1
ATOM 3467 C CA . THR A 1 445 ? 10.192 20.579 -26.828 1.00 82.24 490 THR A CA 1
ATOM 3468 C C . THR A 1 445 ? 9.441 20.389 -28.102 1.00 83.81 490 THR A C 1
ATOM 3469 O O . THR A 1 445 ? 8.309 19.984 -28.091 1.00 87.88 490 THR A O 1
ATOM 3473 N N . TYR A 1 446 ? 10.111 20.639 -29.210 1.00 61.68 491 TYR A N 1
ATOM 3474 C CA . TYR A 1 446 ? 9.456 20.643 -30.492 1.00 62.44 491 TYR A CA 1
ATOM 3475 C C . TYR A 1 446 ? 9.988 19.578 -31.448 1.00 64.77 491 TYR A C 1
ATOM 3476 O O . TYR A 1 446 ? 10.924 18.842 -31.137 1.00 65.53 491 TYR A O 1
#

Organism: Vibrio cholerae serotype O1 (strain ATCC 39315 / El Tor Inaba N16961) (NCBI:txid243277)

InterPro domains:
  IPR000160 GGDEF domain [PF00990] (533-676)
  IPR000160 GGDEF domain [PS50887] (557-686)
  IPR000160 GGDEF domain [SM00267] (522-683)
  IPR000160 GGDEF domain [TIGR00254] (532-677)
  IPR000160 GGDEF domain [cd01949] (534-675)
  IPR001638 Solute-binding protein family 3/N-terminal domain of MltF [PF00497] (65-122)
  IPR001638 Solute-binding protein family 3/N-terminal domain of MltF [PF00497] (275-390)
  IPR001638 Solute-binding protein family 3/N-terminal domain of MltF [SM00062] (50-251)
  IPR001638 Solute-binding protein family 3/N-terminal domain of MltF [SM00062] (270-517)
  IPR029787 Nucleotide cyclase [SSF55073] (538-676)
  IPR043128 Reverse transcriptase/Diguanylate cyclase domain [G3DSA:3.30.70.270] (529-688)

Secondary structure (DSSP, 8-state):
---EEEEE-SS-HHHHHHHHHHHHHHT--EEEEE-SSHHHHHHHHHHTS-SBEEEEPP-TTGGGTSEEEEEEE---EEEEETT---GGG-SEEEEETTSTHHHHHHHH-TTSEEEEE-HHHHHHHHHTTSS-S-EEEEGGGT---TTS-EEEE-TTTS----EEEEESTTSSHHHHHHHHHHHTSHHHHHHHHHHHHHHHHHHHHHHHHHHHHHHT--TTS-EEEEE--SSSS----HHHHHHHHHH-----EEE---S--TT---HHHHTTSSSEEEEE---SSSTTTSEEPPP-B--EEEEEEETTSSTTS-SSGGGGTTS-EEEETT-HHHHHHH--TTPPPEEES-HHHHHHHHHTTS-SEEEEEHHHHHHHHH--EEE------EE--BEEEE-SSHHHHHHHHHHHHHH---HHHHHHH-